Protein AF-A0A978T4A7-F1 (afdb_monomer_lite)

Secondary structure (DSSP, 8-state):
-------B-TT--GGG-EEE--HHHHHHHHHHHTTSSSHHHHHHHHHHHHHHHHHHHHHHHH--S-PPP--HHHHHHHHHHHTT---EEEEETTEEEEEEEE--SS-SEEEEETHHHH-TTT--SEEEEEEEETTTTEEEEEEEEEHHHHHHH-EEETTTTEEEEEGGGSB--HHHHHHHHHTT-S----PPPS----HHHHHHHHHHHHT-SSHHHHS-HHHHHHHHHSHHHHHHHHHHHSPEEHHHHHTT--HHHHHTT-EEHHHHHHHHS---S------TT--HHHHHHHHHHS-GGG--HHHHHHHHHHHHHS---TTSTTHHHHHHHHHHHHHHHHHH---HHHHHHHHHHHHHH-TTSTTSPEEEEEEEEEGGGTEEEEEEEEEEEEETTEEEEEEEEEESSSSSPPTT-EEEEEETTS-EEEEEE--TT-S-EEEEEEE-TT-EEEEEEEETTEEEEEEEE-

Radius of gyration: 28.44 Å; chains: 1; bounding box: 73×45×76 Å

Foldseek 3Di:
DPDDDWDADPPDDLFQQKTFADPVNLVVLLVLLVLQQDPQLSVLSSQQVSQVQNVLVSLVVLDPFDFDHCDPVVSLLVSLCSSAAHWDWGDDPQWIEIEGEDQDPPLFKGKAACLCLAQLVRDGQKYWYWHQHPPRRIIGTQAMAGSVLQVVAWDADPQRRITIHGSVRGDRRVSVVSVCVVVCVTHRDDHDQPDQDDPVLLVVLLVQLLPDPRSCNRDDNSSVSNQSSDSLSSLLSRLSSGAAEVVCVLVVNCPSVVSVQKDFVVVVCVPQVPDDVLPCPDDPDDDQVVLLVVLLVDDLVPDDLVSLVVNLSCLVNDPQDVVDPPSVVSLVSLLVSLVCSLQPDPDPSSNVSSLSSNCSSCVPDLQRWGKIKHWDDPPVVRWIKIWMWTWHDPDPWKIKIKIKIATRPDQFDDFQKKKFKAWPVRDTPDIDGGDPRHRMDMDIDMDGAQTKIKIWIDDDHDIDIHIHGD

pLDDT: mean 83.13, std 12.95, range [29.34, 97.75]

Structure (mmCIF, N/CA/C/O backbone):
data_AF-A0A978T4A7-F1
#
_entry.id   AF-A0A978T4A7-F1
#
loop_
_atom_site.group_PDB
_atom_site.id
_atom_site.type_symbol
_atom_site.label_atom_id
_atom_site.label_alt_id
_atom_site.label_comp_id
_atom_site.label_asym_id
_atom_site.label_entity_id
_atom_site.label_seq_id
_atom_site.pdbx_PDB_ins_code
_atom_site.Cartn_x
_atom_site.Cartn_y
_atom_site.Cartn_z
_atom_site.occupancy
_atom_site.B_iso_or_equiv
_atom_site.auth_seq_id
_atom_site.auth_comp_id
_atom_site.auth_asym_id
_atom_site.auth_atom_id
_atom_site.pdbx_PDB_model_num
ATOM 1 N N . MET A 1 1 ? -2.858 17.942 8.422 1.00 51.28 1 MET A N 1
ATOM 2 C CA . MET A 1 1 ? -4.287 18.261 8.570 1.00 51.28 1 MET A CA 1
ATOM 3 C C . MET A 1 1 ? -4.419 19.694 9.029 1.00 51.28 1 MET A C 1
ATOM 5 O O . MET A 1 1 ? -3.693 20.089 9.942 1.00 51.28 1 MET A O 1
ATOM 9 N N . ASN A 1 2 ? -5.297 20.468 8.390 1.00 40.25 2 ASN A N 1
ATOM 10 C CA . ASN A 1 2 ? -5.762 21.724 8.982 1.00 40.25 2 ASN A CA 1
ATOM 11 C C . ASN A 1 2 ? -6.458 21.428 10.324 1.00 40.25 2 ASN A C 1
ATOM 13 O O . ASN A 1 2 ? -6.899 20.304 10.557 1.00 40.25 2 ASN A O 1
ATOM 17 N N . ALA A 1 3 ? -6.515 22.404 11.231 1.00 52.69 3 ALA A N 1
ATOM 18 C CA . ALA A 1 3 ? -7.158 22.212 12.529 1.00 52.69 3 ALA A CA 1
ATOM 19 C C . ALA A 1 3 ? -8.656 21.905 12.334 1.00 52.69 3 ALA A C 1
ATOM 21 O O . ALA A 1 3 ? -9.393 22.751 11.832 1.00 52.69 3 ALA A O 1
ATOM 22 N N . PHE A 1 4 ? -9.087 20.693 12.694 1.00 55.72 4 PHE A N 1
ATOM 23 C CA . PHE A 1 4 ? -10.505 20.375 12.840 1.00 55.72 4 PHE A CA 1
ATOM 24 C C . PHE A 1 4 ? -11.012 21.034 14.125 1.00 55.72 4 PHE A C 1
ATOM 26 O O . PHE A 1 4 ? -10.360 20.941 15.163 1.00 55.72 4 PHE A O 1
ATOM 33 N N . GLU A 1 5 ? -12.148 21.718 14.049 1.00 67.31 5 GLU A N 1
ATOM 34 C CA . GLU A 1 5 ? -12.766 22.394 15.189 1.00 67.31 5 GLU A CA 1
ATOM 35 C C . GLU A 1 5 ? -14.077 21.679 15.526 1.00 67.31 5 GLU A C 1
ATOM 37 O O . GLU A 1 5 ? -14.933 21.505 14.653 1.00 67.31 5 GLU A O 1
ATOM 42 N N . LEU A 1 6 ? -14.214 21.231 16.777 1.00 70.56 6 LEU A N 1
ATOM 43 C CA . LEU A 1 6 ? -15.387 20.493 17.241 1.00 70.56 6 LEU A CA 1
ATOM 44 C C . LEU A 1 6 ? -16.646 21.358 17.137 1.00 70.56 6 LEU A C 1
ATOM 46 O O . LEU A 1 6 ? -16.692 22.483 17.636 1.00 70.56 6 LEU A O 1
ATOM 50 N N . LYS A 1 7 ? -17.691 20.801 16.524 1.00 68.25 7 LYS A N 1
ATOM 51 C CA . LYS A 1 7 ? -19.032 21.386 16.499 1.00 68.25 7 LYS A CA 1
ATOM 52 C C . LYS A 1 7 ? -20.030 20.346 16.978 1.00 68.25 7 LYS A C 1
ATOM 54 O O . LYS A 1 7 ? -20.206 19.316 16.334 1.00 68.25 7 LYS A O 1
ATOM 59 N N . PHE A 1 8 ? -20.662 20.625 18.107 1.00 62.75 8 PHE A N 1
ATOM 60 C CA . PHE A 1 8 ? -21.730 19.799 18.662 1.00 62.75 8 PHE A CA 1
ATOM 61 C C . PHE A 1 8 ? -23.050 20.084 17.932 1.00 62.75 8 PHE A C 1
ATOM 63 O O . PHE A 1 8 ? -23.234 21.177 17.384 1.00 62.75 8 PHE A O 1
ATOM 70 N N . ALA A 1 9 ? -23.950 19.100 17.887 1.00 58.53 9 ALA A N 1
ATOM 71 C CA . ALA A 1 9 ? -25.287 19.305 17.343 1.00 58.53 9 ALA A CA 1
ATOM 72 C C . ALA A 1 9 ? -26.070 20.332 18.196 1.00 58.53 9 ALA A C 1
ATOM 74 O O . ALA A 1 9 ? -25.814 20.442 19.396 1.00 58.53 9 ALA A O 1
ATOM 75 N N . PRO A 1 10 ? -27.021 21.094 17.615 1.00 42.91 10 PRO A N 1
ATOM 76 C CA . PRO A 1 10 ? -27.728 22.175 18.318 1.00 42.91 10 PRO A CA 1
ATOM 77 C C . PRO A 1 10 ? -28.452 21.736 19.599 1.00 42.91 10 PRO A C 1
ATOM 79 O O . PRO A 1 10 ? -28.641 22.559 20.492 1.00 42.91 10 PRO A O 1
ATOM 82 N N . ASP A 1 11 ? -28.805 20.451 19.678 1.00 51.41 11 ASP A N 1
ATOM 83 C CA . ASP A 1 11 ? -29.551 19.846 20.782 1.00 51.41 11 ASP A CA 1
ATOM 84 C C . ASP A 1 11 ? -28.704 18.890 21.644 1.00 51.41 11 ASP A C 1
ATOM 86 O O . ASP A 1 11 ? -29.233 18.319 22.590 1.00 51.41 11 ASP A O 1
ATOM 90 N N . SER A 1 12 ? -27.404 18.726 21.358 1.00 45.91 12 SER A N 1
ATOM 91 C CA . SER A 1 12 ? -26.520 17.829 22.119 1.00 45.91 12 SER A CA 1
ATOM 92 C C . SER A 1 12 ? -25.716 18.587 23.173 1.00 45.91 12 SER A C 1
ATOM 94 O O . SER A 1 12 ? -25.046 19.576 22.855 1.00 45.91 12 SER A O 1
ATOM 96 N N . THR A 1 13 ? -25.709 18.103 24.414 1.00 49.03 13 THR A N 1
ATOM 97 C CA . THR A 1 13 ? -24.703 18.511 25.405 1.00 49.03 13 THR A CA 1
ATOM 98 C C . THR A 1 13 ? -23.344 17.887 25.056 1.00 49.03 13 THR A C 1
ATOM 100 O O . THR A 1 13 ? -23.268 16.930 24.286 1.00 49.03 13 THR A O 1
ATOM 103 N N . ILE A 1 14 ? -22.250 18.399 25.638 1.00 49.88 14 ILE A N 1
ATOM 104 C CA . ILE A 1 14 ? -20.917 17.755 25.570 1.00 49.88 14 ILE A CA 1
ATOM 105 C C . ILE A 1 14 ? -20.987 16.267 25.984 1.00 49.88 14 ILE A C 1
ATOM 107 O O . ILE A 1 14 ? -20.170 15.466 25.530 1.00 49.88 14 ILE A O 1
ATOM 111 N N . ASP A 1 15 ? -21.999 15.901 26.776 1.00 47.88 15 ASP A N 1
ATOM 112 C CA . ASP A 1 15 ? -22.226 14.558 27.307 1.00 47.88 15 ASP A CA 1
ATOM 113 C C . ASP A 1 15 ? -22.883 13.583 26.311 1.00 47.88 15 ASP A C 1
ATOM 115 O O . ASP A 1 15 ? -22.784 12.377 26.505 1.00 47.88 15 ASP A O 1
ATOM 119 N N . GLU A 1 16 ? -23.521 14.059 25.233 1.00 54.81 16 GLU A N 1
ATOM 120 C CA . GLU A 1 16 ? -24.245 13.193 24.279 1.00 54.81 16 GLU A CA 1
ATOM 121 C C . GLU A 1 16 ? -23.391 12.712 23.092 1.00 54.81 16 GLU A C 1
ATOM 123 O O . GLU A 1 16 ? -23.881 11.980 22.238 1.00 54.81 16 GLU A O 1
ATOM 128 N N . ALA A 1 17 ? -22.112 13.104 23.027 1.00 66.69 17 ALA A N 1
ATOM 129 C CA . ALA A 1 17 ? -21.105 12.599 22.080 1.00 66.69 17 ALA A CA 1
ATOM 130 C C . ALA A 1 17 ? -21.522 12.570 20.585 1.00 66.69 17 ALA A C 1
ATOM 132 O O . ALA A 1 17 ? -20.901 11.869 19.781 1.00 66.69 17 ALA A O 1
ATOM 133 N N . LYS A 1 18 ? -22.539 13.359 20.201 1.00 81.62 18 LYS A N 1
ATOM 134 C CA . LYS A 1 18 ? -22.993 13.572 18.820 1.00 81.62 18 LYS A CA 1
ATOM 135 C C . LYS A 1 18 ? -22.319 14.817 18.241 1.00 81.62 18 LYS A C 1
ATOM 137 O O . LYS A 1 18 ? -22.572 15.944 18.669 1.00 81.62 18 LYS A O 1
ATOM 142 N N . ILE A 1 19 ? -21.438 14.623 17.265 1.00 85.56 19 ILE A N 1
ATOM 143 C CA . ILE A 1 19 ? -20.553 15.667 16.727 1.00 85.56 19 ILE A CA 1
ATOM 144 C C . ILE A 1 19 ? -20.784 15.813 15.223 1.00 85.56 19 ILE A C 1
ATOM 146 O O . ILE A 1 19 ? -20.810 14.827 14.492 1.00 85.56 19 ILE A O 1
ATOM 150 N N . ILE A 1 20 ? -20.924 17.052 14.749 1.00 87.31 20 ILE A N 1
ATOM 151 C CA . ILE A 1 20 ? -21.149 17.365 13.335 1.00 87.31 20 ILE A CA 1
ATOM 152 C C . ILE A 1 20 ? -19.855 17.176 12.534 1.00 87.31 20 ILE A C 1
ATOM 154 O O . ILE A 1 20 ? -18.786 17.676 12.893 1.00 87.31 20 ILE A O 1
ATOM 158 N N . ILE A 1 21 ? -19.973 16.530 11.378 1.00 87.50 21 ILE A N 1
ATOM 159 C CA . ILE A 1 21 ? -18.899 16.319 10.416 1.00 87.50 21 ILE A CA 1
ATOM 160 C C . ILE A 1 21 ? -18.916 17.455 9.384 1.00 87.50 21 ILE A C 1
ATOM 162 O O . ILE A 1 21 ? -19.756 17.523 8.488 1.00 87.50 21 ILE A O 1
ATOM 166 N N . GLY A 1 22 ? -17.940 18.360 9.464 1.00 85.06 22 GLY A N 1
ATOM 167 C CA . GLY A 1 22 ? -17.825 19.474 8.519 1.00 85.06 22 GLY A CA 1
ATOM 168 C C . GLY A 1 22 ? -17.603 19.029 7.063 1.00 85.06 22 GLY A C 1
ATOM 169 O O . GLY A 1 22 ? -16.769 18.169 6.774 1.00 85.06 22 GLY A O 1
ATOM 170 N N . GLY A 1 23 ? -18.286 19.676 6.110 1.00 83.56 23 GLY A N 1
ATOM 171 C CA . GLY A 1 23 ? -18.182 19.349 4.680 1.00 83.56 23 GLY A CA 1
ATOM 172 C C . GLY A 1 23 ? -16.765 19.458 4.096 1.00 83.56 23 GLY A C 1
ATOM 173 O O . GLY A 1 23 ? -16.362 18.612 3.295 1.00 83.56 23 GLY A O 1
ATOM 174 N N . ASP A 1 24 ? -15.982 20.454 4.516 1.00 86.31 24 ASP A N 1
ATOM 175 C CA . ASP A 1 24 ? -14.585 20.601 4.080 1.00 86.31 24 ASP A CA 1
ATOM 176 C C . ASP A 1 24 ? -13.679 19.523 4.682 1.00 86.31 24 ASP A C 1
ATOM 178 O O . ASP A 1 24 ? -12.821 18.982 3.982 1.00 86.31 24 ASP A O 1
ATOM 182 N N . PHE A 1 25 ? -13.941 19.128 5.932 1.00 87.06 25 PHE A N 1
ATOM 183 C CA . PHE A 1 25 ? -13.240 18.024 6.579 1.00 87.06 25 PHE A CA 1
ATOM 184 C C . PHE A 1 25 ? -13.489 16.699 5.847 1.00 87.06 25 PHE A C 1
ATOM 186 O O . PHE A 1 25 ? -12.532 15.987 5.548 1.00 87.06 25 PHE A O 1
ATOM 193 N N . LYS A 1 26 ? -14.732 16.410 5.427 1.00 89.75 26 LYS A N 1
ATOM 194 C CA . LYS A 1 26 ? -15.030 15.234 4.583 1.00 89.75 26 LYS A CA 1
ATOM 195 C C . LYS A 1 26 ? -14.221 15.236 3.284 1.00 89.75 26 LYS A C 1
ATOM 197 O O . LYS A 1 26 ? -13.694 14.200 2.879 1.00 89.75 26 LYS A O 1
ATOM 202 N N . LYS A 1 27 ? -14.108 16.389 2.614 1.00 87.38 27 LYS A N 1
ATOM 203 C CA . LYS A 1 27 ? -13.333 16.512 1.366 1.00 87.38 27 LYS A CA 1
ATOM 204 C C . LYS A 1 27 ? -11.840 16.273 1.596 1.00 87.38 27 LYS A C 1
ATOM 206 O O . LYS A 1 27 ? -11.215 15.599 0.780 1.00 87.38 27 LYS A O 1
ATOM 211 N N . GLU A 1 28 ? -11.269 16.812 2.673 1.00 89.44 28 GLU A N 1
ATOM 212 C CA . GLU A 1 28 ? -9.866 16.579 3.042 1.00 89.44 28 GLU A CA 1
ATOM 213 C C . GLU A 1 28 ? -9.628 15.105 3.394 1.00 89.44 28 GLU A C 1
ATOM 215 O O . GLU A 1 28 ? -8.742 14.476 2.817 1.00 89.44 28 GLU A O 1
ATOM 220 N N . ALA A 1 29 ? -10.476 14.520 4.244 1.00 90.81 29 ALA A N 1
ATOM 221 C CA . ALA A 1 29 ? -10.393 13.115 4.631 1.00 90.81 29 ALA A CA 1
ATOM 222 C C . ALA A 1 29 ? -10.456 12.177 3.413 1.00 90.81 29 ALA A C 1
ATOM 224 O O . ALA A 1 29 ? -9.622 11.282 3.287 1.00 90.81 29 ALA A O 1
ATOM 225 N N . ARG A 1 30 ? -11.363 12.429 2.454 1.00 91.94 30 ARG A N 1
ATOM 226 C CA . ARG A 1 30 ? -11.435 11.654 1.201 1.00 91.94 30 ARG A CA 1
ATOM 227 C C . ARG A 1 30 ? -10.157 11.731 0.370 1.00 91.94 30 ARG A C 1
ATOM 229 O O . ARG A 1 30 ? -9.757 10.724 -0.203 1.00 91.94 30 ARG A O 1
ATOM 236 N N . LYS A 1 31 ? -9.503 12.895 0.305 1.00 87.56 31 LYS A N 1
ATOM 237 C CA . LYS A 1 31 ? -8.219 13.037 -0.403 1.00 87.56 31 LYS A CA 1
ATOM 238 C C . LYS A 1 31 ? -7.116 12.217 0.261 1.00 87.56 31 LYS A C 1
ATOM 240 O O . LYS A 1 31 ? -6.341 11.577 -0.439 1.00 87.56 31 LYS A O 1
ATOM 245 N N . LEU A 1 32 ? -7.064 12.209 1.591 1.00 88.62 32 LEU A N 1
ATOM 246 C CA . LEU A 1 32 ? -6.034 11.492 2.348 1.00 88.62 32 LEU A CA 1
ATOM 247 C C . LEU A 1 32 ? -6.130 9.970 2.174 1.00 88.62 32 LEU A C 1
ATOM 249 O O . LEU A 1 32 ? -5.116 9.293 2.018 1.00 88.62 32 LEU A O 1
ATOM 253 N N . VAL A 1 33 ? -7.349 9.431 2.127 1.00 92.12 33 VAL A N 1
ATOM 254 C CA . VAL A 1 33 ? -7.574 7.986 1.942 1.00 92.12 33 VAL A CA 1
ATOM 255 C C . VAL A 1 33 ? -7.654 7.567 0.475 1.00 92.12 33 VAL A C 1
ATOM 257 O O . VAL A 1 33 ? -7.724 6.374 0.192 1.00 92.12 33 VAL A O 1
ATOM 260 N N . ALA A 1 34 ? -7.600 8.511 -0.474 1.00 85.31 34 ALA A N 1
ATOM 261 C CA . ALA A 1 34 ? -7.671 8.226 -1.911 1.00 85.31 34 ALA A CA 1
ATOM 262 C C . ALA A 1 34 ? -6.570 7.266 -2.382 1.00 85.31 34 ALA A C 1
ATOM 264 O O . ALA A 1 34 ? -6.730 6.584 -3.390 1.00 85.31 34 ALA A O 1
ATOM 265 N N . SER A 1 35 ? -5.471 7.185 -1.627 1.00 80.62 35 SER A N 1
ATOM 266 C CA . SER A 1 35 ? -4.372 6.273 -1.909 1.00 80.62 35 SER A CA 1
ATOM 267 C C . SER A 1 35 ? -4.696 4.797 -1.617 1.00 80.62 35 SER A C 1
ATOM 269 O O . SER A 1 35 ? -3.887 3.948 -1.971 1.00 80.62 35 SER A O 1
ATOM 271 N N . LEU A 1 36 ? -5.814 4.457 -0.966 1.00 88.25 36 LEU A N 1
ATOM 272 C CA . LEU A 1 36 ? -6.221 3.066 -0.715 1.00 88.25 36 LEU A CA 1
ATOM 273 C C . LEU A 1 36 ? -6.733 2.386 -1.995 1.00 88.25 36 LEU A C 1
ATOM 275 O O . LEU A 1 36 ? -7.271 3.040 -2.894 1.00 88.25 36 LEU A O 1
ATOM 279 N N . SER A 1 37 ? -6.556 1.065 -2.088 1.00 84.50 37 SER A N 1
ATOM 280 C CA . SER A 1 37 ? -6.534 0.371 -3.388 1.00 84.50 37 SER A CA 1
ATOM 281 C C . SER A 1 37 ? -7.884 0.315 -4.115 1.00 84.50 37 SER A C 1
ATOM 283 O O . SER A 1 37 ? -7.934 0.357 -5.342 1.00 84.50 37 SER A O 1
ATOM 285 N N . ASN A 1 38 ? -8.991 0.241 -3.378 1.00 83.25 38 ASN A N 1
ATOM 286 C CA . ASN A 1 38 ? -10.340 0.053 -3.918 1.00 83.25 38 ASN A CA 1
ATOM 287 C C . ASN A 1 38 ? -11.379 0.844 -3.110 1.00 83.25 38 ASN A C 1
ATOM 289 O O . ASN A 1 38 ? -11.070 1.350 -2.032 1.00 83.25 38 ASN A O 1
ATOM 293 N N . ASP A 1 39 ? -12.609 0.939 -3.618 1.00 86.06 39 ASP A N 1
ATOM 294 C CA . ASP A 1 39 ? -13.673 1.735 -2.992 1.00 86.06 39 ASP A CA 1
ATOM 295 C C . ASP A 1 39 ? -14.034 1.260 -1.585 1.00 86.06 39 ASP A C 1
ATOM 297 O O . ASP A 1 39 ? -14.212 2.087 -0.694 1.00 86.06 39 ASP A O 1
ATOM 301 N N . THR A 1 40 ? -14.061 -0.052 -1.342 1.00 89.69 40 THR A N 1
ATOM 302 C CA . THR A 1 40 ? -14.323 -0.601 -0.005 1.00 89.69 40 THR A CA 1
ATOM 303 C C . THR A 1 40 ? -13.227 -0.202 0.981 1.00 89.69 40 THR A C 1
ATOM 305 O O . THR A 1 40 ? -13.528 0.215 2.098 1.00 89.69 40 THR A O 1
ATOM 308 N N . SER A 1 41 ? -11.955 -0.295 0.583 1.00 92.25 41 SER A N 1
ATOM 309 C CA . SER A 1 41 ? -10.827 0.156 1.406 1.00 92.25 41 SER A CA 1
ATOM 310 C C . SER A 1 41 ? -10.870 1.672 1.621 1.00 92.25 41 SER A C 1
ATOM 312 O O . SER A 1 41 ? -10.666 2.125 2.742 1.00 92.25 41 SER A O 1
ATOM 314 N N . ARG A 1 42 ? -11.202 2.462 0.590 1.00 93.75 42 ARG A N 1
ATOM 315 C CA . ARG A 1 42 ? -11.347 3.926 0.687 1.00 93.75 42 ARG A CA 1
ATOM 316 C C . ARG A 1 42 ? -12.464 4.338 1.642 1.00 93.75 42 ARG A C 1
ATOM 318 O O . ARG A 1 42 ? -12.225 5.198 2.482 1.00 93.75 42 ARG A O 1
ATOM 325 N N . GLN A 1 43 ? -13.641 3.717 1.553 1.00 94.12 43 GLN A N 1
ATOM 326 C CA . GLN A 1 43 ? -14.761 3.985 2.460 1.00 94.12 43 GLN A CA 1
ATOM 327 C C . GLN A 1 43 ? -14.404 3.596 3.896 1.00 94.12 43 GLN A C 1
ATOM 329 O O . GLN A 1 43 ? -14.556 4.398 4.811 1.00 94.12 43 GLN A O 1
ATOM 334 N N . ARG A 1 44 ? -13.824 2.410 4.100 1.00 95.75 44 ARG A N 1
ATOM 335 C CA . ARG A 1 44 ? -13.357 1.976 5.422 1.00 95.75 44 ARG A CA 1
ATOM 336 C C . ARG A 1 44 ? -12.326 2.937 6.007 1.00 95.75 44 ARG A C 1
ATOM 338 O O . ARG A 1 44 ? -12.458 3.355 7.152 1.00 95.75 44 ARG A O 1
ATOM 345 N N . GLY A 1 45 ? -11.312 3.308 5.229 1.00 96.38 45 GLY A N 1
ATOM 346 C CA . GLY A 1 45 ? -10.311 4.284 5.648 1.00 96.38 45 GLY A CA 1
ATOM 347 C C . GLY A 1 45 ? -10.928 5.639 5.967 1.00 96.38 45 GLY A C 1
ATOM 348 O O . GLY A 1 45 ? -10.542 6.261 6.947 1.00 96.38 45 GLY A O 1
ATOM 349 N N . PHE A 1 46 ? -11.913 6.081 5.184 1.00 96.50 46 PHE A N 1
ATOM 350 C CA . PHE A 1 46 ? -12.629 7.331 5.417 1.00 96.50 46 PHE A CA 1
ATOM 351 C C . PHE A 1 46 ? -13.369 7.335 6.760 1.00 96.50 46 PHE A C 1
ATOM 353 O O . PHE A 1 46 ? -13.175 8.266 7.542 1.00 96.50 46 PHE A O 1
ATOM 360 N N . LEU A 1 47 ? -14.148 6.288 7.050 1.00 96.50 47 LEU A N 1
ATOM 361 C CA . LEU A 1 47 ? -14.857 6.148 8.325 1.00 96.50 47 LEU A CA 1
ATOM 362 C C . LEU A 1 47 ? -13.876 6.153 9.499 1.00 96.50 47 LEU A C 1
ATOM 364 O O . LEU A 1 47 ? -14.006 6.964 10.411 1.00 96.50 47 LEU A O 1
ATOM 368 N N . ASN A 1 48 ? -12.830 5.327 9.432 1.00 97.69 48 ASN A N 1
ATOM 369 C CA . ASN A 1 48 ? -11.824 5.264 10.491 1.00 97.69 48 ASN A CA 1
ATOM 370 C C . ASN A 1 48 ? -11.081 6.585 10.695 1.00 97.69 48 ASN A C 1
ATOM 372 O O . ASN A 1 48 ? -10.836 6.980 11.834 1.00 97.69 48 ASN A O 1
ATOM 376 N N . LEU A 1 49 ? -10.754 7.293 9.613 1.00 96.25 49 LEU A N 1
ATOM 377 C CA . LEU A 1 49 ? -10.080 8.584 9.680 1.00 96.25 49 LEU A CA 1
ATOM 378 C C . LEU A 1 49 ? -10.941 9.634 10.380 1.00 96.25 49 LEU A C 1
ATOM 380 O O . LEU A 1 49 ? -10.446 10.347 11.255 1.00 96.25 49 LEU A O 1
ATOM 384 N N . ILE A 1 50 ? -12.219 9.725 10.007 1.00 94.62 50 ILE A N 1
ATOM 385 C CA . ILE A 1 50 ? -13.167 10.656 10.625 1.00 94.62 50 ILE A CA 1
ATOM 386 C C . ILE A 1 50 ? -13.324 10.324 12.103 1.00 94.62 50 ILE A C 1
ATOM 388 O O . ILE A 1 50 ? -13.099 11.191 12.945 1.00 94.62 50 ILE A O 1
ATOM 392 N N . THR A 1 51 ? -13.634 9.067 12.416 1.00 95.62 51 THR A N 1
ATOM 393 C CA . THR A 1 51 ? -13.843 8.606 13.787 1.00 95.62 51 THR A CA 1
ATOM 394 C C . THR A 1 51 ? -12.621 8.853 14.655 1.00 95.62 51 THR A C 1
ATOM 396 O O . THR A 1 51 ? -12.749 9.459 15.714 1.00 95.62 51 THR A O 1
ATOM 399 N N . LYS A 1 52 ? -11.422 8.468 14.200 1.00 95.31 52 LYS A N 1
ATOM 400 C CA . LYS A 1 52 ? -10.183 8.671 14.959 1.00 95.31 52 LYS A CA 1
ATOM 401 C C . LYS A 1 52 ? -9.871 10.147 15.172 1.00 95.31 52 LYS A C 1
ATOM 403 O O . LYS A 1 52 ? -9.520 10.534 16.282 1.00 95.31 52 LYS A O 1
ATOM 408 N N . THR A 1 53 ? -10.016 10.976 14.139 1.00 93.00 53 THR A N 1
ATOM 409 C CA . THR A 1 53 ? -9.724 12.414 14.241 1.00 93.00 53 THR A CA 1
ATOM 410 C C . THR A 1 53 ? -10.689 13.104 15.200 1.00 93.00 53 THR A C 1
ATOM 412 O O . THR A 1 53 ? -10.250 13.825 16.092 1.00 93.00 53 THR A O 1
ATOM 415 N N . ILE A 1 54 ? -11.994 12.855 15.052 1.00 92.31 54 ILE A N 1
ATOM 416 C CA . ILE A 1 54 ? -13.014 13.459 15.914 1.00 92.31 54 ILE A CA 1
ATOM 417 C C . ILE A 1 54 ? -12.868 12.961 17.351 1.00 92.31 54 ILE A C 1
ATOM 419 O O . ILE A 1 54 ? -12.904 13.771 18.271 1.00 92.31 54 ILE A O 1
ATOM 423 N N . PHE A 1 55 ? -12.639 11.661 17.550 1.00 92.69 55 PHE A N 1
ATOM 424 C CA . PHE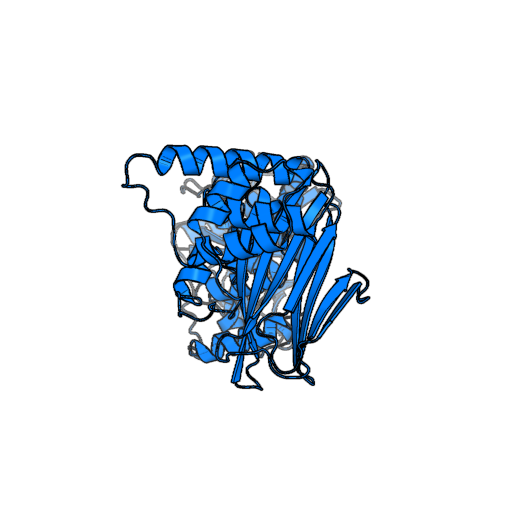 A 1 55 ? -12.433 11.093 18.879 1.00 92.69 55 PHE A CA 1
ATOM 425 C C . PHE A 1 55 ? -11.212 11.695 19.577 1.00 92.69 55 PHE A C 1
ATOM 427 O O . PHE A 1 55 ? -11.292 12.033 20.749 1.00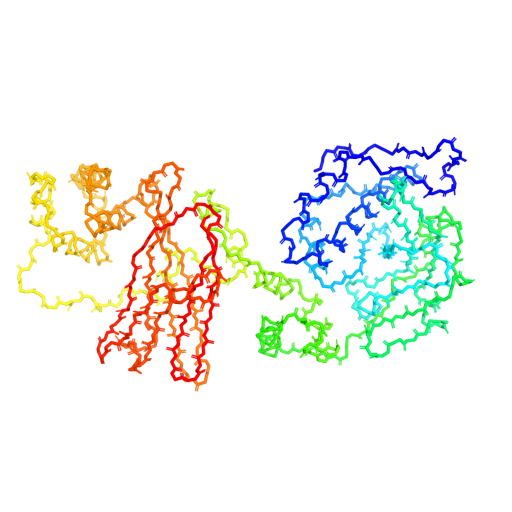 92.69 55 PHE A O 1
ATOM 434 N N . LEU A 1 56 ? -10.091 11.874 18.869 1.00 91.25 56 LEU A N 1
ATOM 435 C CA . LEU A 1 56 ? -8.890 12.493 19.438 1.00 91.25 56 LEU A CA 1
ATOM 436 C C . LEU A 1 56 ? -9.126 13.948 19.852 1.00 91.25 56 LEU A C 1
ATOM 438 O O . LEU A 1 56 ? -8.644 14.361 20.905 1.00 91.25 56 LEU A O 1
ATOM 442 N N . GLU A 1 57 ? -9.855 14.728 19.051 1.00 88.62 57 GLU A N 1
ATOM 443 C CA . GLU A 1 57 ? -10.203 16.102 19.428 1.00 88.62 57 GLU A CA 1
ATOM 444 C C . GLU A 1 57 ? -11.221 16.138 20.576 1.00 88.62 57 GLU A C 1
ATOM 446 O O . GLU A 1 57 ? -11.069 16.951 21.485 1.00 88.62 57 GLU A O 1
ATOM 451 N N . TRP A 1 58 ? -12.204 15.232 20.600 1.00 89.56 58 TRP A N 1
ATOM 452 C CA . TRP A 1 58 ? -13.125 15.084 21.732 1.00 89.56 58 TRP A CA 1
ATOM 453 C C . TRP A 1 58 ? -12.373 14.725 23.020 1.00 89.56 58 TRP A C 1
ATOM 455 O O . TRP A 1 58 ? -12.525 15.413 24.025 1.00 89.56 58 TRP A O 1
ATOM 465 N N . LEU A 1 59 ? -11.480 13.732 22.968 1.00 88.06 59 LEU A N 1
ATOM 466 C CA . LEU A 1 59 ? -10.688 13.265 24.107 1.00 88.06 59 LEU A CA 1
ATOM 467 C C . LEU A 1 59 ? -9.841 14.389 24.720 1.00 88.06 59 LEU A C 1
ATOM 469 O O . LEU A 1 59 ? -9.688 14.467 25.932 1.00 88.06 59 LEU A O 1
ATOM 473 N N . ARG A 1 60 ? -9.338 15.307 23.889 1.00 85.75 60 ARG A N 1
ATOM 474 C CA . ARG A 1 60 ? -8.612 16.511 24.328 1.00 85.75 60 ARG A CA 1
ATOM 475 C C . ARG A 1 60 ? -9.471 17.567 24.985 1.00 85.75 60 ARG A C 1
ATOM 477 O O . ARG A 1 60 ? -8.955 18.359 25.763 1.00 85.75 60 ARG A O 1
ATOM 484 N N . ALA A 1 61 ? -10.734 17.653 24.588 1.00 84.88 61 ALA A N 1
ATOM 485 C CA . ALA A 1 61 ? -11.664 18.599 25.177 1.00 84.88 61 ALA A CA 1
ATOM 486 C C . ALA A 1 61 ? -12.104 18.144 26.576 1.00 84.88 61 ALA A C 1
ATOM 488 O O . ALA A 1 61 ? -12.417 18.994 27.406 1.00 84.88 61 ALA A O 1
ATOM 489 N N . VAL A 1 62 ? -12.120 16.829 26.827 1.00 84.62 62 VAL A N 1
ATOM 490 C CA . VAL A 1 62 ? -12.611 16.237 28.084 1.00 84.62 62 VAL A CA 1
ATOM 491 C C . VAL A 1 62 ? -11.511 15.766 29.043 1.00 84.62 62 VAL A C 1
ATOM 493 O O . VAL A 1 62 ? -11.804 15.568 30.217 1.00 84.62 62 VAL A O 1
ATOM 496 N N . SER A 1 63 ? -10.265 15.598 28.585 1.00 79.06 63 SER A N 1
ATOM 497 C CA . SER A 1 63 ? -9.132 15.171 29.421 1.00 79.06 63 SER A CA 1
ATOM 498 C C . SER A 1 63 ? -8.018 16.216 29.463 1.00 79.06 63 SER A C 1
ATOM 500 O O . SER A 1 63 ? -7.624 16.778 28.440 1.00 79.06 63 SER A O 1
ATOM 502 N N . ASP A 1 64 ? -7.444 16.403 30.653 1.00 68.62 64 ASP A N 1
ATOM 503 C CA . ASP A 1 64 ? -6.246 17.221 30.879 1.00 68.62 64 ASP A CA 1
ATOM 504 C C . ASP A 1 64 ? -4.948 16.507 30.444 1.00 68.62 64 ASP A C 1
ATOM 506 O O . ASP A 1 64 ? -3.865 17.108 30.422 1.00 68.62 64 ASP A O 1
ATOM 510 N N . LEU A 1 65 ? -5.017 15.211 30.104 1.00 67.38 65 LEU A N 1
ATOM 511 C CA . LEU A 1 65 ? -3.863 14.464 29.621 1.00 67.38 65 LEU A CA 1
ATOM 512 C C . LEU A 1 65 ? -3.463 14.935 28.222 1.00 67.38 65 LEU A C 1
ATOM 514 O O . LEU A 1 65 ? -4.281 15.108 27.320 1.00 67.38 65 LEU A O 1
ATOM 518 N N . ASN A 1 66 ? -2.152 15.100 28.030 1.00 61.25 66 ASN A N 1
ATOM 519 C CA . ASN A 1 66 ? -1.559 15.602 26.795 1.00 61.25 66 ASN A CA 1
ATOM 520 C C . ASN A 1 66 ? -1.734 14.595 25.641 1.00 61.25 66 ASN A C 1
ATOM 522 O O . ASN A 1 66 ? -0.832 13.821 25.318 1.00 61.25 66 ASN A O 1
ATOM 526 N N . CYS A 1 67 ? -2.914 14.592 25.024 1.00 66.12 67 CYS A N 1
ATOM 527 C CA . CYS A 1 67 ? -3.224 13.767 23.868 1.00 66.12 67 CYS A CA 1
ATOM 528 C C . CYS A 1 67 ? -2.501 14.334 22.643 1.00 66.12 67 CYS A C 1
ATOM 530 O O . CYS A 1 67 ? -2.696 15.498 22.273 1.00 66.12 67 CYS A O 1
ATOM 532 N N . GLN A 1 68 ? -1.656 13.528 21.998 1.00 69.00 68 GLN A N 1
ATOM 533 C CA . GLN A 1 68 ? -0.897 13.961 20.821 1.00 69.00 68 GLN A CA 1
ATOM 534 C C . GLN A 1 68 ? -1.815 14.315 19.645 1.00 69.00 68 GLN A C 1
ATOM 536 O O . GLN A 1 68 ? -2.926 13.805 19.517 1.00 69.00 68 GLN A O 1
ATOM 541 N N . LYS A 1 69 ? -1.366 15.261 18.803 1.00 76.81 69 LYS A N 1
ATOM 542 C CA . LYS A 1 69 ? -2.095 15.609 17.570 1.00 76.81 69 LYS A CA 1
ATOM 543 C C . LYS A 1 69 ? -1.964 14.435 16.630 1.00 76.81 69 LYS A C 1
ATOM 545 O O . LYS A 1 69 ? -0.858 13.922 16.493 1.00 76.81 69 LYS A O 1
ATOM 550 N N . TYR A 1 70 ? -3.050 14.106 15.943 1.00 84.06 70 TYR A N 1
ATOM 551 C CA . TYR A 1 70 ? -2.996 13.092 14.911 1.00 84.06 70 TYR A CA 1
ATOM 552 C C . TYR A 1 70 ? -2.010 13.516 13.820 1.00 84.06 70 TYR A C 1
ATOM 554 O O . TYR A 1 70 ? -2.195 14.525 13.129 1.00 84.06 70 TYR A O 1
ATOM 562 N N . SER A 1 71 ? -0.894 12.802 13.755 1.00 83.38 71 SER A N 1
ATOM 563 C CA . SER A 1 71 ? 0.251 13.179 12.941 1.00 83.38 71 SER A CA 1
ATOM 564 C C . SER A 1 71 ? 0.197 12.518 11.559 1.00 83.38 71 SER A C 1
ATOM 566 O O . SER A 1 71 ? -0.356 11.428 11.412 1.00 83.38 71 SER A O 1
ATOM 568 N N . PRO A 1 72 ? 0.828 13.115 10.529 1.00 81.25 72 PRO A N 1
ATOM 569 C CA . PRO A 1 72 ? 0.930 12.481 9.211 1.00 81.25 72 PRO A CA 1
ATOM 570 C C . PRO A 1 72 ? 1.566 11.083 9.255 1.00 81.25 72 PRO A C 1
ATOM 572 O O . PRO A 1 72 ? 1.144 10.185 8.538 1.00 81.25 72 PRO A O 1
ATOM 575 N N . LYS A 1 73 ? 2.540 10.871 10.149 1.00 83.12 73 LYS A N 1
ATOM 576 C CA . LYS A 1 73 ? 3.203 9.573 10.310 1.00 83.12 73 LYS A CA 1
ATOM 577 C C . LYS A 1 73 ? 2.248 8.496 10.835 1.00 83.12 73 LYS A C 1
ATOM 579 O O . LYS A 1 73 ? 2.317 7.355 10.386 1.00 83.12 73 LYS A O 1
ATOM 584 N N . GLU A 1 74 ? 1.381 8.842 11.786 1.00 88.00 74 GLU A N 1
ATOM 585 C CA . GLU A 1 74 ? 0.347 7.925 12.285 1.00 88.00 74 GLU A CA 1
ATOM 586 C C . GLU A 1 74 ? -0.691 7.617 11.210 1.00 88.00 74 GLU A C 1
ATOM 588 O O . GLU A 1 74 ? -1.104 6.469 11.090 1.00 88.00 74 GLU A O 1
ATOM 593 N N . LEU A 1 75 ? -1.046 8.603 10.383 1.00 91.12 75 LEU A N 1
ATOM 594 C CA . LEU A 1 75 ? -1.919 8.381 9.236 1.00 91.12 75 LEU A CA 1
ATOM 595 C C . LEU A 1 75 ? -1.327 7.363 8.252 1.00 91.12 75 LEU A C 1
ATOM 597 O O . LEU A 1 75 ? -2.027 6.438 7.853 1.00 91.12 75 LEU A O 1
ATOM 601 N N . ASP A 1 76 ? -0.042 7.464 7.904 1.00 87.44 76 ASP A N 1
ATOM 602 C CA . ASP A 1 76 ? 0.603 6.492 7.007 1.00 87.44 76 ASP A CA 1
ATOM 603 C C . ASP A 1 76 ? 0.573 5.062 7.569 1.00 87.44 76 ASP A C 1
ATOM 605 O O . ASP A 1 76 ? 0.393 4.090 6.830 1.00 87.44 76 ASP A O 1
ATOM 609 N N . LEU A 1 77 ? 0.750 4.928 8.886 1.00 89.94 77 LEU A N 1
ATOM 610 C CA . LEU A 1 77 ? 0.627 3.659 9.603 1.00 89.94 77 LEU A CA 1
ATOM 611 C C . LEU A 1 77 ? -0.813 3.139 9.562 1.00 89.94 77 LEU A C 1
ATOM 613 O O . LEU A 1 77 ? -1.034 1.978 9.217 1.00 89.94 77 LEU A O 1
ATOM 617 N N . ASP A 1 78 ? -1.785 3.989 9.868 1.00 95.12 78 ASP A N 1
ATOM 618 C CA . ASP A 1 78 ? -3.199 3.635 9.908 1.00 95.12 78 ASP A CA 1
ATOM 619 C C . ASP A 1 78 ? -3.737 3.238 8.528 1.00 95.12 78 ASP A C 1
ATOM 621 O O . ASP A 1 78 ? -4.433 2.233 8.419 1.00 95.12 78 ASP A O 1
ATOM 625 N N . LEU A 1 79 ? -3.340 3.928 7.451 1.00 94.44 79 LEU A N 1
ATOM 626 C CA . LEU A 1 79 ? -3.720 3.573 6.076 1.00 94.44 79 LEU A CA 1
ATOM 627 C C . LEU A 1 79 ? -3.348 2.122 5.734 1.00 94.44 79 LEU A C 1
ATOM 629 O O . LEU A 1 79 ? -4.088 1.437 5.030 1.00 94.44 79 LEU A O 1
ATOM 633 N N . THR A 1 80 ? -2.224 1.623 6.258 1.00 94.31 80 THR A N 1
ATOM 634 C CA . THR A 1 80 ? -1.805 0.229 6.037 1.00 94.31 80 THR A CA 1
ATOM 635 C C . THR A 1 80 ? -2.706 -0.777 6.755 1.00 94.31 80 THR A C 1
ATOM 637 O O . THR A 1 80 ? -2.848 -1.903 6.285 1.00 94.31 80 THR A O 1
ATOM 640 N N . ILE A 1 81 ? -3.332 -0.384 7.867 1.00 96.19 81 ILE A N 1
ATOM 641 C CA . ILE A 1 81 ? -4.316 -1.193 8.597 1.00 96.19 81 ILE A CA 1
ATOM 642 C C . ILE A 1 81 ? -5.672 -1.090 7.898 1.00 96.19 81 ILE A C 1
ATOM 644 O O . ILE A 1 81 ? -6.268 -2.112 7.561 1.00 96.19 81 ILE A O 1
ATOM 648 N N . TRP A 1 82 ? -6.122 0.131 7.606 1.00 96.75 82 TRP A N 1
ATOM 649 C CA . TRP A 1 82 ? -7.431 0.423 7.022 1.00 96.75 82 TRP A CA 1
ATOM 650 C C . TRP A 1 82 ? -7.615 -0.103 5.610 1.00 96.75 82 TRP A C 1
ATOM 652 O O . TRP A 1 82 ? -8.752 -0.299 5.189 1.00 96.75 82 TRP A O 1
ATOM 662 N N . GLU A 1 83 ? -6.531 -0.406 4.895 1.00 94.50 83 GLU A N 1
ATOM 663 C CA . GLU A 1 83 ? -6.590 -1.162 3.646 1.00 94.50 83 GLU A CA 1
ATOM 664 C C . GLU A 1 83 ? -7.225 -2.544 3.829 1.00 94.50 83 GLU A C 1
ATOM 666 O O . GLU A 1 83 ? -7.895 -3.030 2.915 1.00 94.50 83 GLU A O 1
ATOM 671 N N . PHE A 1 84 ? -7.126 -3.152 5.017 1.00 94.62 84 PHE A N 1
ATOM 672 C CA . PHE A 1 84 ? -7.591 -4.524 5.247 1.00 94.62 84 PHE A CA 1
ATOM 673 C C . PHE A 1 84 ? -8.553 -4.718 6.422 1.00 94.62 84 PHE A C 1
ATOM 675 O O . PHE A 1 84 ? -9.381 -5.624 6.370 1.00 94.62 84 PHE A O 1
ATOM 682 N N . VAL A 1 85 ? -8.462 -3.894 7.466 1.00 96.00 85 VAL A N 1
ATOM 683 C CA . VAL A 1 85 ? -9.166 -4.098 8.738 1.00 96.00 85 VAL A CA 1
ATOM 684 C C . VAL A 1 85 ? -9.900 -2.819 9.125 1.00 96.00 85 VAL A C 1
ATOM 686 O O . VAL A 1 85 ? -9.357 -1.723 9.004 1.00 96.00 85 VAL A O 1
ATOM 689 N N . ASN A 1 86 ? -11.155 -2.953 9.554 1.00 96.62 86 ASN A N 1
ATOM 690 C CA . ASN A 1 86 ? -11.925 -1.831 10.090 1.00 96.62 86 ASN A CA 1
ATOM 691 C C . ASN A 1 86 ? -11.509 -1.566 11.535 1.00 96.62 86 ASN A C 1
ATOM 693 O O . ASN A 1 86 ? -11.319 -2.516 12.277 1.00 96.62 86 ASN A O 1
ATOM 697 N N . GLY A 1 87 ? -11.403 -0.318 11.954 1.00 97.31 87 GLY A N 1
ATOM 698 C CA . GLY A 1 87 ? -11.049 0.068 13.314 1.00 97.31 87 GLY A CA 1
ATOM 699 C C . GLY A 1 87 ? -9.710 0.793 13.404 1.00 97.31 87 GLY A C 1
ATOM 700 O O . GLY A 1 87 ? -8.900 0.806 12.471 1.00 97.31 87 GLY A O 1
ATOM 701 N N . SER A 1 88 ? -9.477 1.397 14.563 1.00 96.44 88 SER A N 1
ATOM 702 C CA . SER A 1 88 ? -8.276 2.176 14.855 1.00 96.44 88 SER A CA 1
ATOM 703 C C . SER A 1 88 ? -7.908 2.105 16.320 1.00 96.44 88 SER A C 1
ATOM 705 O O . SER A 1 88 ? -8.777 2.227 17.169 1.00 96.44 88 SER A O 1
ATOM 707 N N . SER A 1 89 ? -6.618 2.043 16.637 1.00 93.94 89 SER A N 1
ATOM 708 C CA . SER A 1 89 ? -6.160 2.231 18.014 1.00 93.94 89 SER A CA 1
ATOM 709 C C . SER A 1 89 ? -5.721 3.666 18.292 1.00 93.94 89 SER A C 1
ATOM 711 O O . SER A 1 89 ? -5.087 4.312 17.448 1.00 93.94 89 SER A O 1
ATOM 713 N N . VAL A 1 90 ? -5.983 4.111 19.515 1.00 91.62 90 VAL A N 1
ATOM 714 C CA . VAL A 1 90 ? -5.490 5.343 20.127 1.00 91.62 90 VAL A CA 1
ATOM 715 C C . VAL A 1 90 ? -4.818 4.985 21.450 1.00 91.62 90 VAL A C 1
ATOM 717 O O . VAL A 1 90 ? -5.374 4.244 22.259 1.00 91.62 90 VAL A O 1
ATOM 720 N N . SER A 1 91 ? -3.616 5.508 21.675 1.00 89.12 91 SER A N 1
ATOM 721 C CA . SER A 1 91 ? -2.939 5.395 22.969 1.00 89.12 91 SER A CA 1
ATOM 722 C C . SER A 1 91 ? -3.383 6.534 23.882 1.00 89.12 91 SER A C 1
ATOM 724 O O . SER A 1 91 ? -3.356 7.694 23.469 1.00 89.12 91 SER A O 1
ATOM 726 N N . PHE A 1 92 ? -3.750 6.216 25.120 1.00 85.62 92 PHE A N 1
ATOM 727 C CA . PHE A 1 92 ? -4.179 7.191 26.120 1.00 85.62 92 PHE A CA 1
ATOM 728 C C . PHE A 1 92 ? -3.608 6.815 27.490 1.00 85.62 92 PHE A C 1
ATOM 730 O O . PHE A 1 92 ? -3.987 5.806 28.082 1.00 85.62 92 PHE A O 1
ATOM 737 N N . GLY A 1 93 ? -2.630 7.588 27.973 1.00 81.06 93 GLY A N 1
ATOM 738 C CA . GLY A 1 93 ? -1.846 7.214 29.152 1.00 81.06 93 GLY A CA 1
ATOM 739 C C . GLY A 1 93 ? -1.156 5.856 28.961 1.00 81.06 93 GLY A C 1
ATOM 740 O O . GLY A 1 93 ? -0.453 5.646 27.972 1.00 81.06 93 GLY A O 1
ATOM 741 N N . ASN A 1 94 ? -1.390 4.930 29.893 1.00 83.62 94 ASN A N 1
ATOM 742 C CA . ASN A 1 94 ? -0.916 3.540 29.811 1.00 83.62 94 ASN A CA 1
ATOM 743 C C . ASN A 1 94 ? -1.950 2.587 29.186 1.00 83.62 94 ASN A C 1
ATOM 745 O O . ASN A 1 94 ? -1.750 1.375 29.195 1.00 83.62 94 ASN A O 1
ATOM 749 N N . GLN A 1 95 ? -3.054 3.126 28.669 1.00 89.81 95 GLN A N 1
ATOM 750 C CA . GLN A 1 95 ? -4.144 2.368 28.074 1.00 89.81 95 GLN A CA 1
ATOM 751 C C . GLN A 1 95 ? -4.119 2.468 26.554 1.00 89.81 95 GLN A C 1
ATOM 753 O O . GLN A 1 95 ? -3.543 3.387 25.962 1.00 89.81 95 GLN A O 1
ATOM 758 N N . LYS A 1 96 ? -4.795 1.515 25.914 1.00 92.31 96 LYS A N 1
ATOM 759 C CA . LYS A 1 96 ? -5.071 1.562 24.482 1.00 92.31 96 LYS A CA 1
ATOM 760 C C . LYS A 1 96 ? -6.567 1.433 24.253 1.00 92.31 96 LYS A C 1
ATOM 762 O O . LYS A 1 96 ? -7.190 0.496 24.742 1.00 92.31 96 LYS A O 1
ATOM 767 N N . ILE A 1 97 ? -7.116 2.381 23.511 1.00 94.81 97 ILE A N 1
ATOM 768 C CA . ILE A 1 97 ? -8.529 2.447 23.158 1.00 94.81 97 ILE A CA 1
ATOM 769 C C . ILE A 1 97 ? -8.648 2.062 21.686 1.00 94.81 97 ILE A C 1
ATOM 771 O O . ILE A 1 97 ? -7.943 2.619 20.843 1.00 94.81 97 ILE A O 1
ATOM 775 N N . VAL A 1 98 ? -9.515 1.107 21.371 1.00 97.56 98 VAL A N 1
ATOM 776 C CA . VAL A 1 98 ? -9.818 0.698 19.999 1.00 97.56 98 VAL A CA 1
ATOM 777 C C . VAL A 1 98 ? -11.161 1.292 19.589 1.00 97.56 98 VAL A C 1
ATOM 779 O O . VAL A 1 98 ? -12.175 1.076 20.237 1.00 97.56 98 VAL A O 1
ATOM 782 N N . LEU A 1 99 ? -11.171 2.038 18.495 1.00 97.75 99 LEU A N 1
ATOM 783 C CA . LEU A 1 99 ? -12.352 2.640 17.895 1.00 97.75 99 LEU A CA 1
ATOM 784 C C . LEU A 1 99 ? -12.887 1.703 16.817 1.00 97.75 99 LEU A C 1
ATOM 786 O O . LEU A 1 99 ? -12.125 1.284 15.944 1.00 97.75 99 LEU A O 1
ATOM 790 N N . ILE A 1 100 ? -14.181 1.402 16.863 1.00 97.19 100 ILE A N 1
ATOM 791 C CA . ILE A 1 100 ? -14.876 0.541 15.906 1.00 97.19 100 ILE A CA 1
ATOM 792 C C . ILE A 1 100 ? -15.985 1.367 15.244 1.00 97.19 100 ILE A C 1
ATOM 794 O O . ILE A 1 100 ? -17.072 1.492 15.814 1.00 97.19 100 ILE A O 1
ATOM 798 N N . PRO A 1 101 ? -15.719 1.972 14.072 1.00 95.75 101 PRO A N 1
ATOM 799 C CA . PRO A 1 101 ? -16.738 2.721 13.358 1.00 95.75 101 PRO A CA 1
ATOM 800 C C . PRO A 1 101 ? -17.677 1.801 12.575 1.00 95.75 101 PRO A C 1
ATOM 802 O O . PRO A 1 101 ? -17.242 0.793 12.006 1.00 95.75 101 PRO A O 1
ATOM 805 N N . GLY A 1 102 ? -18.942 2.192 12.494 1.00 91.56 102 GLY A N 1
ATOM 806 C CA . GLY A 1 102 ? -19.976 1.597 11.655 1.00 91.56 102 GLY A CA 1
ATOM 807 C C . GLY A 1 102 ? -20.848 2.664 10.992 1.00 91.56 102 GLY A C 1
ATOM 808 O O . GLY A 1 102 ? -20.750 3.845 11.314 1.00 91.56 102 GLY A O 1
ATOM 809 N N . GLU A 1 103 ? -21.674 2.220 10.048 1.00 86.88 103 GLU A N 1
ATOM 810 C CA . GLU A 1 103 ? -22.745 3.004 9.412 1.00 86.88 103 GLU A CA 1
ATOM 811 C C . GLU A 1 103 ? -24.075 2.265 9.671 1.00 86.88 103 GLU A C 1
ATOM 813 O O . GLU A 1 103 ? -24.747 1.835 8.735 1.00 86.88 103 GLU A O 1
ATOM 818 N N . ASN A 1 104 ? -24.390 1.989 10.943 1.00 72.44 104 ASN A N 1
ATOM 819 C CA . ASN A 1 104 ? -25.526 1.147 11.334 1.00 72.44 104 ASN A CA 1
ATOM 820 C C . ASN A 1 104 ? -26.491 1.966 12.190 1.00 72.44 104 ASN A C 1
ATOM 822 O O . ASN A 1 104 ? -26.126 2.384 13.274 1.00 72.44 104 ASN A O 1
ATOM 826 N N . GLU A 1 105 ? -27.747 2.123 11.778 1.00 66.12 105 GLU A N 1
ATOM 827 C CA . GLU A 1 105 ? -28.721 2.915 12.550 1.00 66.12 105 GLU A CA 1
ATOM 828 C C . GLU A 1 105 ? -29.394 2.132 13.692 1.00 66.12 105 GLU A C 1
ATOM 830 O O . GLU A 1 105 ? -30.008 2.717 14.583 1.00 66.12 105 GLU A O 1
ATOM 835 N N . ASP A 1 106 ? -29.318 0.799 13.678 1.00 75.06 106 ASP A N 1
ATOM 836 C CA . ASP A 1 106 ? -30.210 -0.057 14.466 1.00 75.06 106 ASP A CA 1
ATOM 837 C C . ASP A 1 106 ? -29.728 -0.356 15.899 1.00 75.06 106 ASP A C 1
ATOM 839 O O . ASP A 1 106 ? -30.485 -0.956 16.663 1.00 75.06 106 ASP A O 1
ATOM 843 N N . LYS A 1 107 ? -28.518 0.087 16.295 1.00 79.88 107 LYS A N 1
ATOM 844 C CA . LYS A 1 107 ? -27.915 -0.104 17.640 1.00 79.88 107 LYS A CA 1
ATOM 845 C C . LYS A 1 107 ? -28.115 -1.523 18.210 1.00 79.88 107 LYS A C 1
ATOM 847 O O . LYS A 1 107 ? -28.259 -1.692 19.418 1.00 79.88 107 LYS A O 1
ATOM 852 N N . THR A 1 108 ? -28.152 -2.556 17.363 1.00 85.69 108 THR A N 1
ATOM 853 C CA . THR A 1 108 ? -28.458 -3.929 17.811 1.00 85.69 108 THR A CA 1
ATOM 854 C C . THR A 1 108 ? -27.215 -4.633 18.343 1.00 85.69 108 THR A C 1
ATOM 856 O O . THR A 1 108 ? -27.195 -5.151 19.456 1.00 85.69 108 THR A O 1
ATOM 859 N N . SER A 1 109 ? -26.147 -4.628 17.552 1.00 89.69 109 SER A N 1
ATOM 860 C CA . SER A 1 109 ? -24.870 -5.234 17.903 1.00 89.69 109 SER A CA 1
ATOM 861 C C . SER A 1 109 ? -23.720 -4.511 17.220 1.00 89.69 109 SER A C 1
ATOM 863 O O . SER A 1 109 ? -23.857 -3.944 16.134 1.00 89.69 109 SER A O 1
ATOM 865 N N . VAL A 1 110 ? -22.557 -4.559 17.857 1.00 93.12 110 VAL A N 1
ATOM 866 C CA . VAL A 1 110 ? -21.321 -4.005 17.311 1.00 93.12 110 VAL A CA 1
ATOM 867 C C . VAL A 1 110 ? -20.437 -5.154 16.851 1.00 93.12 110 VAL A C 1
ATOM 869 O O . VAL A 1 110 ? -20.221 -6.128 17.572 1.00 93.12 110 VAL A O 1
ATOM 872 N N . THR A 1 111 ? -19.927 -5.036 15.627 1.00 94.12 111 THR A N 1
ATOM 873 C CA . THR A 1 111 ? -19.116 -6.069 14.978 1.00 94.12 111 THR A CA 1
ATOM 874 C C . THR A 1 111 ? -17.637 -5.702 15.058 1.00 94.12 111 THR A C 1
ATOM 876 O O . THR A 1 111 ? -17.189 -4.737 14.441 1.00 94.12 111 THR A O 1
ATOM 879 N N . ILE A 1 112 ? -16.865 -6.490 15.804 1.00 97.25 112 ILE A N 1
ATOM 880 C CA . ILE A 1 112 ? -15.459 -6.230 16.122 1.00 97.25 112 ILE A CA 1
ATOM 881 C C . ILE A 1 112 ? -14.574 -7.207 15.336 1.00 97.25 112 ILE A C 1
ATOM 883 O O . ILE A 1 112 ? -14.721 -8.420 15.497 1.00 97.25 112 ILE A O 1
ATOM 887 N N . PRO A 1 113 ? -13.647 -6.741 14.480 1.00 97.00 113 PRO A N 1
ATOM 888 C CA . PRO A 1 113 ? -12.703 -7.637 13.817 1.00 97.00 113 PRO A CA 1
ATOM 889 C C . PRO A 1 113 ? -11.780 -8.316 14.830 1.00 97.00 113 PRO A C 1
ATOM 891 O O . PRO A 1 113 ? -11.191 -7.653 15.688 1.00 97.00 113 PRO A O 1
ATOM 894 N N . GLN A 1 114 ? -11.607 -9.632 14.700 1.00 96.12 114 GLN A N 1
ATOM 895 C CA . GLN A 1 114 ? -10.772 -10.413 15.617 1.00 96.12 114 GLN A CA 1
ATOM 896 C C . GLN A 1 114 ? -9.297 -9.989 15.593 1.00 96.12 114 GLN A C 1
ATOM 898 O O . GLN A 1 114 ? -8.584 -10.216 16.568 1.00 96.12 114 GLN A O 1
ATOM 903 N N . GLU A 1 115 ? -8.829 -9.316 14.538 1.00 96.19 115 GLU A N 1
ATOM 904 C CA . GLU A 1 115 ? -7.494 -8.717 14.495 1.00 96.19 115 GLU A CA 1
ATOM 905 C C . GLU A 1 115 ? -7.222 -7.790 15.696 1.00 96.19 115 GLU A C 1
ATOM 907 O O . GLU A 1 115 ? -6.134 -7.838 16.272 1.00 96.19 115 GLU A O 1
ATOM 912 N N . TRP A 1 116 ? -8.223 -7.016 16.137 1.00 97.19 116 TRP A N 1
ATOM 913 C CA . TRP A 1 116 ? -8.121 -6.137 17.310 1.00 97.19 116 TRP A CA 1
ATOM 914 C C . TRP A 1 116 ? -8.193 -6.869 18.647 1.00 97.19 116 TRP A C 1
ATOM 916 O O . TRP A 1 116 ? -7.998 -6.245 19.682 1.00 97.19 116 TRP A O 1
ATOM 926 N N . LEU A 1 117 ? -8.484 -8.168 18.646 1.00 95.88 117 LEU A N 1
ATOM 927 C CA . LEU A 1 117 ? -8.550 -9.003 19.846 1.00 95.88 117 LEU A CA 1
ATOM 928 C C . LEU A 1 117 ? -7.352 -9.954 19.938 1.00 95.88 117 LEU A C 1
ATOM 930 O O . LEU A 1 117 ? -7.002 -10.401 21.023 1.00 95.88 117 LEU A O 1
ATOM 934 N N . MET A 1 118 ? -6.724 -10.271 18.803 1.00 94.12 118 MET A N 1
ATOM 935 C CA . MET A 1 118 ? -5.726 -11.337 18.712 1.00 94.12 118 MET A CA 1
ATOM 936 C C . MET A 1 118 ? -4.303 -10.841 18.434 1.00 94.12 118 MET A C 1
ATOM 938 O O . MET A 1 118 ? -3.347 -11.565 18.712 1.00 94.12 118 MET A O 1
ATOM 942 N N . ILE A 1 119 ? -4.126 -9.626 17.901 1.00 93.88 119 ILE A N 1
ATOM 943 C CA . ILE A 1 119 ? -2.796 -9.060 17.636 1.00 93.88 119 ILE A CA 1
ATOM 944 C C . ILE A 1 119 ? -2.324 -8.290 18.880 1.00 93.88 119 ILE A C 1
ATOM 946 O O . ILE A 1 119 ? -2.904 -7.250 19.197 1.00 93.88 119 ILE A O 1
ATOM 950 N N . PRO A 1 120 ? -1.235 -8.703 19.562 1.00 91.38 120 PRO A N 1
ATOM 951 C CA . PRO A 1 120 ? -0.802 -8.084 20.823 1.00 91.38 120 PRO A CA 1
ATOM 952 C C . PRO A 1 120 ? -0.435 -6.601 20.676 1.00 91.38 120 PRO A C 1
ATOM 954 O O . PRO A 1 120 ? -0.640 -5.789 21.572 1.00 91.38 120 PRO A O 1
ATOM 957 N N . GLN A 1 121 ? 0.068 -6.221 19.500 1.00 91.12 121 GLN A N 1
ATOM 958 C CA . GLN A 1 121 ? 0.391 -4.832 19.170 1.00 91.12 121 GLN A CA 1
ATOM 959 C C . GLN A 1 121 ? -0.874 -3.960 19.059 1.00 91.12 121 GLN A C 1
ATOM 961 O O . GLN A 1 121 ? -0.794 -2.742 19.205 1.00 91.12 121 GLN A O 1
ATOM 966 N N . TRP A 1 122 ? -2.039 -4.551 18.779 1.00 94.56 122 TRP A N 1
ATOM 967 C CA . TRP A 1 122 ? -3.280 -3.845 18.436 1.00 94.56 122 TRP A CA 1
ATOM 968 C C . TRP A 1 122 ? -4.330 -3.910 19.538 1.00 94.56 122 TRP A C 1
ATOM 970 O O . TRP A 1 122 ? -5.106 -2.969 19.663 1.00 94.56 122 TRP A O 1
ATOM 980 N N . VAL A 1 123 ? -4.320 -4.974 20.347 1.00 95.44 123 VAL A N 1
ATOM 981 C CA . VAL A 1 123 ? -5.310 -5.195 21.406 1.00 95.44 123 VAL A CA 1
ATOM 982 C C . VAL A 1 123 ? -5.426 -3.992 22.338 1.00 95.44 123 VAL A C 1
ATOM 984 O O . VAL A 1 123 ? -4.410 -3.402 22.739 1.00 95.44 123 VAL A O 1
ATOM 987 N N . GLY A 1 124 ? -6.675 -3.609 22.604 1.00 95.19 124 GLY A N 1
ATOM 988 C CA . GLY A 1 124 ? -7.056 -2.499 23.464 1.00 95.19 124 GLY A CA 1
ATOM 989 C C . GLY A 1 124 ? -7.501 -2.973 24.838 1.00 95.19 124 GLY A C 1
ATOM 990 O O . GLY A 1 124 ? -7.962 -4.100 24.995 1.00 95.19 124 GLY A O 1
ATOM 991 N N . SER A 1 125 ? -7.385 -2.088 25.821 1.00 95.00 125 SER A N 1
ATOM 992 C CA . SER A 1 125 ? -8.041 -2.243 27.122 1.00 95.00 125 SER A CA 1
ATOM 993 C C . SER A 1 125 ? -9.533 -1.917 27.006 1.00 95.00 125 SER A C 1
ATOM 995 O O . SER A 1 125 ? -10.373 -2.594 27.591 1.00 95.00 125 SER A O 1
ATOM 997 N N . TYR A 1 126 ? -9.856 -0.909 26.186 1.00 96.31 126 TYR A N 1
ATOM 998 C CA . TYR A 1 126 ? -11.217 -0.445 25.932 1.00 96.31 126 TYR A CA 1
ATOM 999 C C . TYR A 1 126 ? -11.531 -0.443 24.440 1.00 96.31 126 TYR A C 1
ATOM 1001 O O . TYR A 1 126 ? -10.652 -0.199 23.608 1.00 96.31 126 TYR A O 1
ATOM 1009 N N . TYR A 1 127 ? -12.800 -0.660 24.114 1.00 97.69 127 TYR A N 1
ATOM 1010 C CA . TYR A 1 127 ? -13.340 -0.617 22.760 1.00 97.69 127 TYR A CA 1
ATOM 1011 C C . TYR A 1 127 ? -14.496 0.374 22.736 1.00 97.69 127 TYR A C 1
ATOM 1013 O O . TYR A 1 127 ? -15.357 0.307 23.604 1.00 97.69 127 TYR A O 1
ATOM 1021 N N . VAL A 1 128 ? -14.519 1.284 21.765 1.00 96.69 128 VAL A N 1
ATOM 1022 C CA . VAL A 1 128 ? -15.547 2.322 21.606 1.00 96.69 128 VAL A CA 1
ATOM 1023 C C . VAL A 1 128 ? -16.266 2.101 20.285 1.00 96.69 128 VAL A C 1
ATOM 1025 O O . VAL A 1 128 ? -15.622 2.023 19.235 1.00 96.69 128 VAL A O 1
ATOM 1028 N N . ALA A 1 129 ? -17.592 2.022 20.334 1.00 95.06 129 ALA A N 1
ATOM 1029 C CA . ALA A 1 129 ? -18.423 1.953 19.143 1.00 95.06 129 ALA A CA 1
ATOM 1030 C C . ALA A 1 129 ? -18.761 3.367 18.682 1.00 95.06 129 ALA A C 1
ATOM 1032 O O . ALA A 1 129 ? -19.176 4.209 19.482 1.00 95.06 129 ALA A O 1
ATOM 1033 N N . ALA A 1 130 ? -18.587 3.618 17.390 1.00 93.88 130 ALA A N 1
ATOM 1034 C CA . ALA A 1 130 ? -18.947 4.882 16.776 1.00 93.88 130 ALA A CA 1
ATOM 1035 C C . ALA A 1 130 ? -19.851 4.634 15.575 1.00 93.88 130 ALA A C 1
ATOM 1037 O O . ALA A 1 130 ? -19.512 3.833 14.708 1.00 93.88 130 ALA A O 1
ATOM 1038 N N . ASP A 1 131 ? -20.957 5.355 15.501 1.00 91.88 131 ASP A N 1
ATOM 1039 C CA . ASP A 1 131 ? -21.807 5.396 14.322 1.00 91.88 131 ASP A CA 1
ATOM 1040 C C . ASP A 1 131 ? -21.561 6.676 13.550 1.00 91.88 131 ASP A C 1
ATOM 1042 O O . ASP A 1 131 ? -21.549 7.774 14.109 1.00 91.88 131 ASP A O 1
ATOM 1046 N N . VAL A 1 132 ? -21.312 6.517 12.260 1.00 92.69 132 VAL A N 1
ATOM 1047 C CA . VAL A 1 132 ? -21.013 7.607 11.347 1.00 92.69 132 VAL A CA 1
ATOM 1048 C C . VAL A 1 132 ? -22.179 7.723 10.380 1.00 92.69 132 VAL A C 1
ATOM 1050 O O . VAL A 1 132 ? -22.269 6.981 9.406 1.00 92.69 132 VAL A O 1
ATOM 1053 N N . ASN A 1 133 ? -23.047 8.702 10.615 1.00 90.81 133 ASN A N 1
ATOM 1054 C CA . ASN A 1 133 ? -24.144 8.998 9.713 1.00 90.81 133 ASN A CA 1
ATOM 1055 C C . ASN A 1 133 ? -23.687 10.031 8.675 1.00 90.81 133 ASN A C 1
ATOM 1057 O O . ASN A 1 133 ? -23.584 11.231 8.945 1.00 90.81 133 ASN A O 1
ATOM 1061 N N . LEU A 1 134 ? -23.381 9.550 7.469 1.00 88.38 134 LEU A N 1
ATOM 1062 C CA . LEU A 1 134 ? -22.940 10.393 6.354 1.00 88.38 134 LEU A CA 1
ATOM 1063 C C . LEU A 1 134 ? -24.082 11.128 5.639 1.00 88.38 134 LEU A C 1
ATOM 1065 O O . LEU A 1 134 ? -23.796 12.008 4.824 1.00 88.38 134 LEU A O 1
ATOM 1069 N N . GLU A 1 135 ? -25.341 10.766 5.896 1.00 87.19 135 GLU A N 1
ATOM 1070 C CA . GLU A 1 135 ? -26.510 11.451 5.332 1.00 87.19 135 GLU A CA 1
ATOM 1071 C C . GLU A 1 135 ? -26.836 12.717 6.129 1.00 87.19 135 GLU A C 1
ATOM 1073 O O . GLU A 1 135 ? -27.060 13.783 5.553 1.00 87.19 135 GLU A O 1
ATOM 1078 N N . GLU A 1 136 ? -26.794 12.611 7.457 1.00 87.38 136 GLU A N 1
ATOM 1079 C CA . GLU A 1 136 ? -27.045 13.707 8.394 1.00 87.38 136 GLU A CA 1
ATOM 1080 C C . GLU A 1 136 ? -25.767 14.424 8.863 1.00 87.38 136 GLU A C 1
ATOM 1082 O O . GLU A 1 136 ? -25.835 15.379 9.637 1.00 87.38 136 GLU A O 1
ATOM 1087 N N . ASP A 1 137 ? -24.599 13.998 8.380 1.00 90.25 137 ASP A N 1
ATOM 1088 C CA . ASP A 1 137 ? -23.298 14.597 8.679 1.00 90.25 137 ASP A CA 1
ATOM 1089 C C . ASP A 1 137 ? -22.976 14.671 10.174 1.00 90.25 137 ASP A C 1
ATOM 1091 O O . ASP A 1 137 ? -22.508 15.697 10.673 1.00 90.25 137 ASP A O 1
ATOM 1095 N N . TYR A 1 138 ? -23.166 13.566 10.894 1.00 90.62 138 TYR A N 1
ATOM 1096 C CA . TYR A 1 138 ? -22.747 13.453 12.288 1.00 90.62 138 TYR A CA 1
ATOM 1097 C C . TYR A 1 138 ? -22.037 12.133 12.585 1.00 90.62 138 TYR A C 1
ATOM 1099 O O . TYR A 1 138 ? -22.181 11.138 11.880 1.00 90.62 138 TYR A O 1
ATOM 1107 N N . ILE A 1 139 ? -21.268 12.139 13.667 1.00 92.00 139 ILE A N 1
ATOM 1108 C CA . ILE A 1 139 ? -20.780 10.940 14.337 1.00 92.00 139 ILE A CA 1
ATOM 1109 C C . ILE A 1 139 ? -21.365 10.893 15.744 1.00 92.00 139 ILE A C 1
ATOM 1111 O O . ILE A 1 139 ? -21.417 11.921 16.417 1.00 92.00 139 ILE A O 1
ATOM 1115 N N . GLU A 1 140 ? -21.820 9.725 16.175 1.00 91.50 140 GLU A N 1
ATOM 1116 C CA . GLU A 1 140 ? -22.272 9.465 17.538 1.00 91.50 140 GLU A CA 1
ATOM 1117 C C . GLU A 1 140 ? -21.424 8.337 18.120 1.00 91.50 140 GLU A C 1
ATOM 1119 O O . GLU A 1 140 ? -21.332 7.252 17.546 1.00 91.50 140 GLU A O 1
ATOM 1124 N N . PHE A 1 141 ? -20.799 8.571 19.267 1.00 92.12 141 PHE A N 1
ATOM 1125 C CA . PHE A 1 141 ? -20.139 7.494 19.992 1.00 92.12 141 PHE A CA 1
ATOM 1126 C C . PHE A 1 141 ? -21.156 6.827 20.923 1.00 92.12 141 PHE A C 1
ATOM 1128 O O . PHE A 1 141 ? -21.624 7.439 21.877 1.00 92.12 141 PHE A O 1
ATOM 1135 N N . TRP A 1 142 ? -21.529 5.580 20.637 1.00 90.25 142 TRP A N 1
ATOM 1136 C CA . TRP A 1 142 ? -22.637 4.915 21.332 1.00 90.25 142 TRP A CA 1
ATOM 1137 C C . TRP A 1 142 ? -22.297 4.431 22.738 1.00 90.25 142 TRP A C 1
ATOM 1139 O O . TRP A 1 142 ? -23.187 4.220 23.560 1.00 90.25 142 TRP A O 1
ATOM 1149 N N . GLY A 1 143 ? -21.017 4.196 22.993 1.00 92.50 143 GLY A N 1
ATOM 1150 C CA . GLY A 1 143 ? -20.548 3.682 24.262 1.00 92.50 143 GLY A CA 1
ATOM 1151 C C . GLY A 1 143 ? -19.218 2.968 24.133 1.00 92.50 143 GLY A C 1
ATOM 1152 O O . GLY A 1 143 ? -18.598 2.924 23.065 1.00 92.50 143 GLY A O 1
ATOM 1153 N N . TYR A 1 144 ? -18.804 2.371 25.241 1.00 96.06 144 TYR A N 1
ATOM 1154 C CA . TYR A 1 144 ? -17.569 1.621 25.343 1.00 96.06 144 TYR A CA 1
ATOM 1155 C C . TYR A 1 144 ? -17.754 0.292 26.079 1.00 96.06 144 TYR A C 1
ATOM 1157 O O . TYR A 1 144 ? -18.730 0.074 26.795 1.00 96.06 144 TYR A O 1
ATOM 1165 N N . THR A 1 145 ? -16.791 -0.603 25.907 1.00 97.12 145 THR A N 1
ATOM 1166 C CA . THR A 1 145 ? -16.711 -1.890 26.602 1.00 97.12 145 THR A CA 1
ATOM 1167 C C . THR A 1 145 ? -15.246 -2.271 26.851 1.00 97.12 145 THR A C 1
ATOM 1169 O O . THR A 1 145 ? -14.339 -1.577 26.376 1.00 97.12 145 THR A O 1
ATOM 1172 N N . THR A 1 146 ? -14.996 -3.345 27.601 1.00 96.88 146 THR A N 1
ATOM 1173 C CA . THR A 1 146 ? -13.642 -3.851 27.891 1.00 96.88 146 THR A CA 1
ATOM 1174 C C . THR A 1 146 ? -13.336 -5.116 27.098 1.00 96.88 146 THR A C 1
ATOM 1176 O O . THR A 1 146 ? -14.219 -5.761 26.525 1.00 96.88 146 THR A O 1
ATOM 1179 N N . TYR A 1 147 ? -12.060 -5.495 27.065 1.00 95.94 147 TYR A N 1
ATOM 1180 C CA . TYR A 1 147 ? -11.654 -6.754 26.452 1.00 95.94 147 TYR A CA 1
ATOM 1181 C C . TYR A 1 147 ? -12.285 -7.977 27.137 1.00 95.94 147 TYR A C 1
ATOM 1183 O O . TYR A 1 147 ? -12.741 -8.882 26.434 1.00 95.94 147 TYR A O 1
ATOM 1191 N N . GLU A 1 148 ? -12.340 -8.030 28.478 1.00 94.31 148 GLU A N 1
ATOM 1192 C CA . GLU A 1 148 ? -12.959 -9.165 29.180 1.00 94.31 148 GLU A CA 1
ATOM 1193 C C . GLU A 1 148 ? -14.441 -9.318 28.837 1.00 94.31 148 GLU A C 1
ATOM 1195 O O . GLU A 1 148 ? -14.918 -10.445 28.680 1.00 94.31 148 GLU A O 1
ATOM 1200 N N . GLU A 1 149 ? -15.157 -8.204 28.683 1.00 96.44 149 GLU A N 1
ATOM 1201 C CA . GLU A 1 149 ? -16.579 -8.215 28.349 1.00 96.44 149 GLU A CA 1
ATOM 1202 C C . GLU A 1 149 ? -16.812 -8.801 26.948 1.00 96.44 149 GLU A C 1
ATOM 1204 O O . GLU A 1 149 ? -17.654 -9.686 26.775 1.00 96.44 149 GLU A O 1
ATOM 1209 N N . ILE A 1 150 ? -15.987 -8.409 25.967 1.00 97.25 150 ILE A N 1
ATOM 1210 C CA . ILE A 1 150 ? -16.023 -8.972 24.607 1.00 97.25 150 ILE A CA 1
ATOM 1211 C C . ILE A 1 150 ? -15.713 -10.474 24.623 1.00 97.25 150 ILE A C 1
ATOM 1213 O O . ILE A 1 150 ? -16.378 -11.242 23.933 1.00 97.25 150 ILE A O 1
ATOM 1217 N N . GLN A 1 151 ? -14.718 -10.918 25.397 1.00 94.88 151 GLN A N 1
ATOM 1218 C CA . GLN A 1 151 ? -14.372 -12.343 25.481 1.00 94.88 151 GLN A CA 1
ATOM 1219 C C . GLN A 1 151 ? -15.463 -13.181 26.159 1.00 94.88 151 GLN A C 1
ATOM 1221 O O . GLN A 1 151 ? -15.625 -14.355 25.828 1.00 94.88 151 GLN A O 1
ATOM 1226 N N . SER A 1 152 ? -16.184 -12.595 27.115 1.00 96.19 152 SER A N 1
ATOM 1227 C CA . SER A 1 152 ? -17.179 -13.307 27.923 1.00 96.19 152 SER A CA 1
ATOM 1228 C C . SER A 1 152 ? -18.535 -13.413 27.229 1.00 96.19 152 SER A C 1
ATOM 1230 O O . SER A 1 152 ? -19.197 -14.443 27.354 1.00 96.19 152 SER A O 1
ATOM 1232 N N . HIS A 1 153 ? -18.939 -12.374 26.492 1.00 97.31 153 HIS A N 1
ATOM 1233 C CA . HIS A 1 153 ? -20.291 -12.255 25.933 1.00 97.31 153 HIS A CA 1
ATOM 1234 C C . HIS A 1 153 ? -20.332 -12.135 24.405 1.00 97.31 153 HIS A C 1
ATOM 1236 O O . HIS A 1 153 ? -21.409 -12.182 23.816 1.00 97.31 153 HIS A O 1
ATOM 1242 N N . GLY A 1 154 ? -19.182 -11.995 23.744 1.00 96.38 154 GLY A N 1
ATOM 1243 C CA . GLY A 1 154 ? -19.112 -11.859 22.296 1.00 96.38 154 GLY A CA 1
ATOM 1244 C C . GLY A 1 154 ? -19.383 -13.164 21.544 1.00 96.38 154 GLY A C 1
ATOM 1245 O O . GLY A 1 154 ? -18.789 -14.210 21.818 1.00 96.38 154 GLY A O 1
ATOM 1246 N N . GLU A 1 155 ? -20.228 -13.092 20.519 1.00 96.81 155 GLU A N 1
ATOM 1247 C CA . GLU A 1 155 ? -20.498 -14.198 19.606 1.00 96.81 155 GLU A CA 1
ATOM 1248 C C . GLU A 1 155 ? -19.468 -14.230 18.472 1.00 96.81 155 GLU A C 1
ATOM 1250 O O . GLU A 1 155 ? -19.343 -13.300 17.674 1.00 96.81 155 GLU A O 1
ATOM 1255 N N . VAL A 1 156 ? -18.703 -15.319 18.391 1.00 95.69 156 VAL A N 1
ATOM 1256 C CA . VAL A 1 156 ? -17.604 -15.460 17.427 1.00 95.69 156 VAL A CA 1
ATOM 1257 C C . VAL A 1 156 ? -18.123 -15.936 16.067 1.00 95.69 156 VAL A C 1
ATOM 1259 O O . VAL A 1 156 ? -18.469 -17.110 15.905 1.00 95.69 156 VAL A O 1
ATOM 1262 N N . ASP A 1 157 ? -18.047 -15.073 15.054 1.00 91.25 157 ASP A N 1
ATOM 1263 C CA . ASP A 1 157 ? -18.167 -15.475 13.652 1.00 91.25 157 ASP A CA 1
ATOM 1264 C C . ASP A 1 157 ? -16.828 -16.051 13.175 1.00 91.25 157 ASP A C 1
ATOM 1266 O O . ASP A 1 157 ? -15.861 -15.338 12.891 1.00 91.25 157 ASP A O 1
ATOM 1270 N N . ARG A 1 158 ? -16.769 -17.381 13.089 1.00 88.25 158 ARG A N 1
ATOM 1271 C CA . ARG A 1 158 ? -15.572 -18.117 12.660 1.00 88.25 158 ARG A CA 1
ATOM 1272 C C . ARG A 1 158 ? -15.304 -18.043 11.161 1.00 88.25 158 ARG A C 1
ATOM 1274 O O . ARG A 1 158 ? -14.202 -18.390 10.756 1.00 88.25 158 ARG A O 1
ATOM 1281 N N . ILE A 1 159 ? -16.296 -17.675 10.354 1.00 83.44 159 ILE A N 1
ATOM 1282 C CA . ILE A 1 159 ? -16.168 -17.618 8.895 1.00 83.44 159 ILE A CA 1
ATOM 1283 C C . ILE A 1 159 ? -15.581 -16.267 8.504 1.00 83.44 159 ILE A C 1
ATOM 1285 O O . ILE A 1 159 ? -14.609 -16.205 7.756 1.00 83.44 159 ILE A O 1
ATOM 1289 N N . ASN A 1 160 ? -16.151 -15.188 9.037 1.00 86.06 160 ASN A N 1
ATOM 1290 C CA . ASN A 1 160 ? -15.726 -13.831 8.700 1.00 86.06 160 ASN A CA 1
ATOM 1291 C C . ASN A 1 160 ? -14.716 -13.252 9.699 1.00 86.06 160 ASN A C 1
ATOM 1293 O O . ASN A 1 160 ? -14.224 -12.140 9.502 1.00 86.06 160 ASN A O 1
ATOM 1297 N N . HIS A 1 161 ? -14.388 -14.005 10.750 1.00 92.88 161 HIS A N 1
ATOM 1298 C CA . HIS A 1 161 ? -13.445 -13.627 11.797 1.00 92.88 161 HIS A CA 1
ATOM 1299 C C . HIS A 1 161 ? -13.802 -12.300 12.474 1.00 92.88 161 HIS A C 1
ATOM 1301 O O . HIS A 1 161 ? -12.975 -11.394 12.617 1.00 92.88 161 HIS A O 1
ATOM 1307 N N . TYR A 1 162 ? -15.060 -12.202 12.892 1.00 94.88 162 TYR A N 1
ATOM 1308 C CA . TYR A 1 162 ? -15.579 -11.112 13.709 1.00 94.88 162 TYR A CA 1
ATOM 1309 C C . TYR A 1 162 ? -16.061 -11.639 15.059 1.00 94.88 162 TYR A C 1
ATOM 1311 O O . TYR A 1 162 ? -16.222 -12.846 15.255 1.00 94.88 162 TYR A O 1
ATOM 1319 N N . VAL A 1 163 ? -16.250 -10.722 15.996 1.00 97.19 163 VAL A N 1
ATOM 1320 C CA . VAL A 1 163 ? -16.992 -10.937 17.233 1.00 97.19 163 VAL A CA 1
ATOM 1321 C C . VAL A 1 163 ? -18.146 -9.950 17.244 1.00 97.19 163 VAL A C 1
ATOM 1323 O O . VAL A 1 163 ? -17.929 -8.751 17.076 1.00 97.19 163 VAL A O 1
ATOM 1326 N N . HIS A 1 164 ? -19.359 -10.453 17.414 1.00 95.75 164 HIS A N 1
ATOM 1327 C CA . HIS A 1 164 ? -20.556 -9.639 17.556 1.00 95.75 164 HIS A CA 1
ATOM 1328 C C . HIS A 1 164 ? -20.867 -9.503 19.041 1.00 95.75 164 HIS A C 1
ATOM 1330 O O . HIS A 1 164 ? -21.012 -10.507 19.734 1.00 95.75 164 HIS A O 1
ATOM 1336 N N . LEU A 1 165 ? -20.934 -8.271 19.535 1.00 96.19 165 LEU A N 1
ATOM 1337 C CA . LEU A 1 165 ? -21.328 -7.993 20.911 1.00 96.19 165 LEU A CA 1
ATOM 1338 C C . LEU A 1 165 ? -22.650 -7.232 20.905 1.00 96.19 165 LEU A C 1
ATOM 1340 O O . LEU A 1 165 ? -22.745 -6.166 20.289 1.00 96.19 165 LEU A O 1
ATOM 1344 N N . ASP A 1 166 ? -23.649 -7.789 21.585 1.00 94.94 166 ASP A N 1
ATOM 1345 C CA . ASP A 1 166 ? -24.950 -7.150 21.778 1.00 94.94 166 ASP A CA 1
ATOM 1346 C C . ASP A 1 166 ? -24.793 -5.795 22.479 1.00 94.94 166 ASP A C 1
ATOM 1348 O O . ASP A 1 166 ? -23.958 -5.632 23.378 1.00 94.94 166 ASP A O 1
ATOM 1352 N N . PHE A 1 167 ? -25.588 -4.810 22.056 1.00 91.06 167 PHE A N 1
ATOM 1353 C CA . PHE A 1 167 ? -25.480 -3.448 22.571 1.00 91.06 167 PHE A CA 1
ATOM 1354 C C . PHE A 1 167 ? -25.728 -3.346 24.087 1.00 91.06 167 PHE A C 1
ATOM 1356 O O . PHE A 1 167 ? -25.182 -2.460 24.739 1.00 91.06 167 PHE A O 1
ATOM 1363 N N . GLY A 1 168 ? -26.461 -4.289 24.688 1.00 93.00 168 GLY A N 1
ATOM 1364 C CA . GLY A 1 168 ? -26.691 -4.356 26.132 1.00 93.00 168 GLY A CA 1
ATOM 1365 C C . GLY A 1 168 ? -25.423 -4.519 26.981 1.00 93.00 168 GLY A C 1
ATOM 1366 O O . GLY A 1 168 ? -25.458 -4.230 28.176 1.00 93.00 168 GLY A O 1
ATOM 1367 N N . HIS A 1 169 ? -24.303 -4.928 26.377 1.00 95.44 169 HIS A N 1
ATOM 1368 C CA . HIS A 1 169 ? -22.992 -5.038 27.030 1.00 95.44 169 HIS A CA 1
ATOM 1369 C C . HIS A 1 169 ? -22.109 -3.784 26.870 1.00 95.44 169 HIS A C 1
ATOM 1371 O O . HIS A 1 169 ? -20.943 -3.780 27.277 1.00 95.44 169 HIS A O 1
ATOM 1377 N N . TRP A 1 170 ? -22.638 -2.709 26.276 1.00 94.38 170 TRP A N 1
ATOM 1378 C CA . TRP A 1 170 ? -21.934 -1.439 26.099 1.00 94.38 170 TRP A CA 1
ATOM 1379 C C . TRP A 1 170 ? -22.342 -0.436 27.180 1.00 94.38 170 TRP A C 1
ATOM 1381 O O . TRP A 1 170 ? -23.521 -0.176 27.416 1.00 94.38 170 TRP A O 1
ATOM 1391 N N . LYS A 1 171 ? -21.350 0.176 27.828 1.00 94.44 171 LYS A N 1
ATOM 1392 C CA . LYS A 1 171 ? -21.549 1.298 28.749 1.00 94.44 171 LYS A CA 1
ATOM 1393 C C . LYS A 1 171 ? -21.680 2.585 27.929 1.00 94.44 171 LYS A C 1
ATOM 1395 O O . LYS A 1 171 ? -20.766 2.936 27.190 1.00 94.44 171 LYS A O 1
ATOM 1400 N N . THR A 1 172 ? -22.794 3.301 28.060 1.00 91.25 172 THR A N 1
ATOM 1401 C CA . THR A 1 172 ? -23.100 4.473 27.213 1.00 91.25 172 THR A CA 1
ATOM 1402 C C . THR A 1 172 ? -22.375 5.754 27.632 1.00 91.25 172 THR A C 1
ATOM 1404 O O . THR A 1 172 ? -22.209 6.654 26.819 1.00 91.25 172 THR A O 1
ATOM 1407 N N . ASP A 1 173 ? -21.943 5.860 28.891 1.00 90.31 173 ASP A N 1
ATOM 1408 C CA . ASP A 1 173 ? -21.237 7.042 29.397 1.00 90.31 173 ASP A CA 1
ATOM 1409 C C . ASP A 1 173 ? -19.747 6.980 29.038 1.00 90.31 173 ASP A C 1
ATOM 1411 O O . ASP A 1 173 ? -18.937 6.386 29.744 1.00 90.31 173 ASP A O 1
ATOM 1415 N N . ILE A 1 174 ? -19.366 7.593 27.922 1.00 89.25 174 ILE A N 1
ATOM 1416 C CA . ILE A 1 174 ? -17.975 7.565 27.447 1.00 89.25 174 ILE A CA 1
ATOM 1417 C C . ILE A 1 174 ? -17.066 8.457 28.304 1.00 89.25 174 ILE A C 1
ATOM 1419 O O . ILE A 1 174 ? -15.864 8.204 28.387 1.00 89.25 174 ILE A O 1
ATOM 1423 N N . ASN A 1 175 ? -17.605 9.447 29.022 1.00 88.19 175 ASN A N 1
ATOM 1424 C CA . ASN A 1 175 ? -16.801 10.213 29.977 1.00 88.19 175 ASN A CA 1
ATOM 1425 C C . ASN A 1 175 ? -16.328 9.316 31.131 1.00 88.19 175 ASN A C 1
ATOM 1427 O O . ASN A 1 175 ? -15.194 9.454 31.596 1.00 88.19 175 ASN A O 1
ATOM 1431 N N . LEU A 1 176 ? -17.147 8.337 31.538 1.00 90.06 176 LEU A N 1
ATOM 1432 C CA . LEU A 1 176 ? -16.734 7.328 32.514 1.00 90.06 176 LEU A CA 1
ATOM 1433 C C . LEU A 1 176 ? -15.536 6.511 32.013 1.00 90.06 176 LEU A C 1
ATOM 1435 O O . LEU A 1 176 ? -14.608 6.292 32.784 1.00 90.06 176 LEU A O 1
ATOM 1439 N N . MET A 1 177 ? -15.493 6.134 30.731 1.00 91.62 177 MET A N 1
ATOM 1440 C CA . MET A 1 177 ? -14.330 5.445 30.150 1.00 91.62 177 MET A CA 1
ATOM 1441 C C . MET A 1 177 ? -13.046 6.259 30.316 1.00 91.62 177 MET A C 1
ATOM 1443 O O . MET A 1 177 ? -12.007 5.694 30.648 1.00 91.62 177 MET A O 1
ATOM 1447 N N . VAL A 1 178 ? -13.096 7.575 30.082 1.00 88.12 178 VAL A N 1
ATOM 1448 C CA . VAL A 1 178 ? -11.920 8.449 30.227 1.00 88.12 178 VAL A CA 1
ATOM 1449 C C . VAL A 1 178 ? -11.416 8.401 31.665 1.00 88.12 178 VAL A C 1
ATOM 1451 O O . VAL A 1 178 ? -10.236 8.140 31.877 1.00 88.12 178 VAL A O 1
ATOM 1454 N N . LEU A 1 179 ? -12.314 8.532 32.646 1.00 88.62 179 LEU A N 1
ATOM 1455 C CA . LEU A 1 179 ? -11.969 8.397 34.062 1.00 88.62 179 LEU A CA 1
ATOM 1456 C C . LEU A 1 179 ? -11.380 7.009 34.374 1.00 88.62 179 LEU A C 1
ATOM 1458 O O . LEU A 1 179 ? -10.300 6.914 34.956 1.00 88.62 179 LEU A O 1
ATOM 1462 N N . GLU A 1 180 ? -12.041 5.923 33.961 1.00 90.38 180 GLU A N 1
ATOM 1463 C CA . GLU A 1 180 ? -11.562 4.548 34.185 1.00 90.38 180 GLU A CA 1
ATOM 1464 C C . GLU A 1 180 ? -10.176 4.315 33.542 1.00 90.38 180 GLU A C 1
ATOM 1466 O O . GLU A 1 180 ? -9.313 3.637 34.114 1.00 90.38 180 GLU A O 1
ATOM 1471 N N . ALA A 1 1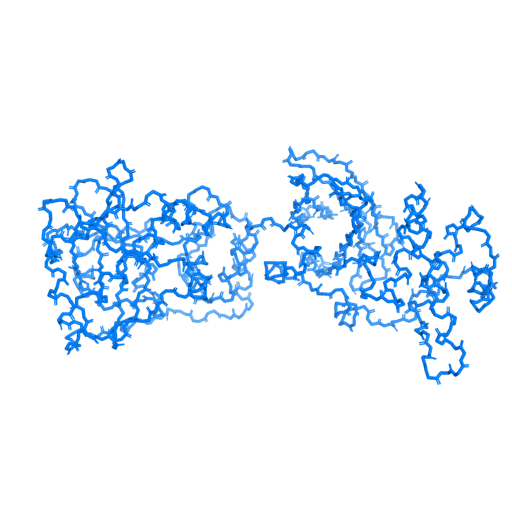81 ? -9.922 4.909 32.374 1.00 86.38 181 ALA A N 1
ATOM 1472 C CA . ALA A 1 181 ? -8.649 4.822 31.672 1.00 86.38 181 ALA A CA 1
ATOM 1473 C C . ALA A 1 181 ? -7.539 5.656 32.337 1.00 86.38 181 ALA A C 1
ATOM 1475 O O . ALA A 1 181 ? -6.411 5.171 32.444 1.00 86.38 181 ALA A O 1
ATOM 1476 N N . GLU A 1 182 ? -7.845 6.861 32.831 1.00 84.56 182 GLU A N 1
ATOM 1477 C CA . GLU A 1 182 ? -6.906 7.728 33.564 1.00 84.56 182 GLU A CA 1
ATOM 1478 C C . GLU A 1 182 ? -6.419 7.082 34.866 1.00 84.56 182 GLU A C 1
ATOM 1480 O O . GLU A 1 182 ? -5.226 7.124 35.177 1.00 84.56 182 GLU A O 1
ATOM 1485 N N . TYR A 1 183 ? -7.324 6.426 35.598 1.00 85.44 183 TYR A N 1
ATOM 1486 C CA . TYR A 1 183 ? -6.985 5.676 36.812 1.00 85.44 183 TYR A CA 1
ATOM 1487 C C . TYR A 1 183 ? -6.393 4.288 36.532 1.00 85.44 183 TYR A C 1
ATOM 1489 O O . TYR A 1 183 ? -5.947 3.617 37.463 1.00 85.44 183 TYR A O 1
ATOM 1497 N N . GLY A 1 184 ? -6.360 3.865 35.266 1.00 81.56 184 GLY A N 1
ATOM 1498 C CA . GLY A 1 184 ? -5.796 2.589 34.841 1.00 81.56 184 GLY A CA 1
ATOM 1499 C C . GLY A 1 184 ? -6.500 1.381 35.449 1.00 81.56 184 GLY A C 1
ATOM 1500 O O . GLY A 1 184 ? -5.832 0.448 35.890 1.00 81.56 184 GLY A O 1
ATOM 1501 N N . LEU A 1 185 ? -7.834 1.422 35.505 1.00 84.62 185 LEU A N 1
ATOM 1502 C CA . LEU A 1 185 ? -8.634 0.347 36.096 1.00 84.62 185 LEU A CA 1
ATOM 1503 C C . LEU A 1 185 ? -8.554 -0.959 35.300 1.00 84.62 185 LEU A C 1
ATOM 1505 O O . LEU A 1 185 ? -8.652 -2.030 35.893 1.00 84.62 185 LEU A O 1
ATOM 1509 N N . GLU A 1 186 ? -8.296 -0.861 33.997 1.00 87.75 186 GLU A N 1
ATOM 1510 C CA . GLU A 1 186 ? -8.061 -2.003 33.118 1.00 87.75 186 GLU A CA 1
ATOM 1511 C C . GLU A 1 186 ? -6.584 -2.136 32.742 1.00 87.75 186 GLU A C 1
ATOM 1513 O O . GLU A 1 186 ? -5.830 -1.161 32.730 1.00 87.75 186 GLU A O 1
ATOM 1518 N N . ASN A 1 187 ? -6.155 -3.352 32.411 1.00 86.19 187 ASN A N 1
ATOM 1519 C CA . ASN A 1 187 ? -4.823 -3.598 31.860 1.00 86.19 187 ASN A CA 1
ATOM 1520 C C . ASN A 1 187 ? -4.922 -3.881 30.364 1.00 86.19 187 ASN A C 1
ATOM 1522 O O . ASN A 1 187 ? -5.893 -4.474 29.902 1.00 86.19 187 ASN A O 1
ATOM 1526 N N . ILE A 1 188 ? -3.874 -3.538 29.611 1.00 88.00 188 ILE A N 1
ATOM 1527 C CA . ILE A 1 188 ? -3.765 -4.007 28.227 1.00 88.00 188 ILE A CA 1
ATOM 1528 C C . ILE A 1 188 ? -3.698 -5.545 28.258 1.00 88.00 188 ILE A C 1
ATOM 1530 O O . ILE A 1 188 ? -2.788 -6.092 28.897 1.00 88.00 188 ILE A O 1
ATOM 1534 N N . PRO A 1 189 ? -4.613 -6.252 27.574 1.00 90.94 189 PRO A N 1
ATOM 1535 C CA . PRO A 1 189 ? -4.661 -7.707 27.608 1.00 90.94 189 PRO A CA 1
ATOM 1536 C C . PRO A 1 189 ? -3.358 -8.337 27.113 1.00 90.94 189 PRO A C 1
ATOM 1538 O O . PRO A 1 189 ? -2.829 -7.981 26.057 1.00 90.94 189 PRO A O 1
ATOM 1541 N N . ASN A 1 190 ? -2.850 -9.325 27.852 1.00 89.12 190 ASN A N 1
ATOM 1542 C CA . ASN A 1 190 ? -1.687 -10.095 27.421 1.00 89.12 190 ASN A CA 1
ATOM 1543 C C . ASN A 1 190 ? -2.118 -11.229 26.484 1.00 89.12 190 ASN A C 1
ATOM 1545 O O . ASN A 1 190 ? -2.402 -12.348 26.917 1.00 89.12 190 ASN A O 1
ATOM 1549 N N . VAL A 1 191 ? -2.166 -10.928 25.191 1.00 88.56 191 VAL A N 1
ATOM 1550 C CA . VAL A 1 191 ? -2.491 -11.901 24.147 1.00 88.56 191 VAL A CA 1
ATOM 1551 C C . VAL A 1 191 ? -1.202 -12.524 23.612 1.00 88.56 191 VAL A C 1
ATOM 1553 O O . VAL A 1 191 ? -0.230 -11.827 23.328 1.00 88.56 191 VAL A O 1
ATOM 1556 N N . SER A 1 192 ? -1.177 -13.849 23.469 1.00 79.56 192 SER A N 1
ATOM 1557 C CA . SER A 1 192 ? -0.030 -14.574 22.906 1.00 79.56 192 SER A CA 1
ATOM 1558 C C . SER A 1 192 ? -0.298 -14.995 21.464 1.00 79.56 192 SER A C 1
ATOM 1560 O O . SER A 1 192 ? -1.344 -15.565 21.159 1.00 79.56 192 SER A O 1
ATOM 1562 N N . PHE A 1 193 ? 0.675 -14.765 20.579 1.00 69.19 193 PHE A N 1
ATOM 1563 C CA . PHE A 1 193 ? 0.652 -15.319 19.226 1.00 69.19 193 PHE A CA 1
ATOM 1564 C C . PHE A 1 193 ? 0.894 -16.830 19.261 1.00 69.19 193 PHE A C 1
ATOM 1566 O O . PHE A 1 193 ? 1.785 -17.305 19.963 1.00 69.19 193 PHE A O 1
ATOM 1573 N N . VAL A 1 194 ? 0.136 -17.583 18.462 1.00 56.94 194 VAL A N 1
ATOM 1574 C CA . VAL A 1 194 ? 0.173 -19.055 18.495 1.00 56.94 194 VAL A CA 1
ATOM 1575 C C . VAL A 1 194 ? 1.428 -19.634 17.816 1.00 56.94 194 VAL A C 1
ATOM 1577 O O . VAL A 1 194 ? 1.839 -20.734 18.170 1.00 56.94 194 VAL A O 1
ATOM 1580 N N . ALA A 1 195 ? 2.104 -18.901 16.918 1.00 62.19 195 ALA A N 1
ATOM 1581 C CA . ALA A 1 195 ? 3.427 -19.289 16.412 1.00 62.19 195 ALA A CA 1
ATOM 1582 C C . ALA A 1 195 ? 4.165 -18.121 15.723 1.00 62.19 195 ALA A C 1
ATOM 1584 O O . ALA A 1 195 ? 3.592 -17.483 14.839 1.00 62.19 195 ALA A O 1
ATOM 1585 N N . PRO A 1 196 ? 5.440 -17.840 16.052 1.00 70.44 196 PRO A N 1
ATOM 1586 C CA . PRO A 1 196 ? 6.274 -16.977 15.225 1.00 70.44 196 PRO A CA 1
ATOM 1587 C C . PRO A 1 196 ? 6.676 -17.724 13.945 1.00 70.44 196 PRO A C 1
ATOM 1589 O O . PRO A 1 196 ? 7.404 -18.713 14.001 1.00 70.44 196 PRO A O 1
ATOM 1592 N N . LEU A 1 197 ? 6.209 -17.248 12.791 1.00 82.75 197 LEU A N 1
ATOM 1593 C CA . LEU A 1 197 ? 6.646 -17.750 11.486 1.00 82.75 197 LEU A CA 1
ATOM 1594 C C . LEU A 1 197 ? 8.055 -17.251 11.147 1.00 82.75 197 LEU A C 1
ATOM 1596 O O . LEU A 1 197 ? 8.423 -16.114 11.468 1.00 82.75 197 LEU A O 1
ATOM 1600 N N . SER A 1 198 ? 8.826 -18.085 10.453 1.00 87.88 198 SER A N 1
ATOM 1601 C CA . SER A 1 198 ? 10.114 -17.699 9.879 1.00 87.88 198 SER A CA 1
ATOM 1602 C C . SER A 1 198 ? 9.945 -16.633 8.789 1.00 87.88 198 SER A C 1
ATOM 1604 O O . SER A 1 198 ? 8.870 -16.463 8.208 1.00 87.88 198 SER A O 1
ATOM 1606 N N . LEU A 1 199 ? 11.025 -15.910 8.472 1.00 86.75 199 LEU A N 1
ATOM 1607 C CA . LEU A 1 199 ? 10.998 -14.897 7.412 1.00 86.75 199 LEU A CA 1
ATOM 1608 C C . LEU A 1 199 ? 10.590 -15.502 6.058 1.00 86.75 199 LEU A C 1
ATOM 1610 O O . LEU A 1 199 ? 9.763 -14.926 5.362 1.00 86.75 199 LEU A O 1
ATOM 1614 N N . ALA A 1 200 ? 11.113 -16.685 5.721 1.00 84.38 200 ALA A N 1
ATOM 1615 C CA . ALA A 1 200 ? 10.786 -17.383 4.478 1.00 84.38 200 ALA A CA 1
ATOM 1616 C C . ALA A 1 200 ? 9.292 -17.743 4.380 1.00 84.38 200 ALA A C 1
ATOM 1618 O O . ALA A 1 200 ? 8.683 -17.596 3.322 1.00 84.38 200 ALA A O 1
ATOM 1619 N N . GLU A 1 201 ? 8.675 -18.163 5.488 1.00 89.56 201 GLU A N 1
ATOM 1620 C CA . GLU A 1 201 ? 7.235 -18.433 5.523 1.00 89.56 201 GLU A CA 1
ATOM 1621 C C . GLU A 1 201 ? 6.420 -17.152 5.333 1.00 89.56 201 GLU A C 1
ATOM 1623 O O . GLU A 1 201 ? 5.477 -17.151 4.543 1.00 89.56 201 GLU A O 1
ATOM 1628 N N . LYS A 1 202 ? 6.804 -16.044 5.983 1.00 89.94 202 LYS A N 1
ATOM 1629 C CA . LYS A 1 202 ? 6.140 -14.744 5.790 1.00 89.94 202 LYS A CA 1
ATOM 1630 C C . LYS A 1 202 ? 6.226 -14.253 4.340 1.00 89.94 202 LYS A C 1
ATOM 1632 O O . LYS A 1 202 ? 5.227 -13.771 3.815 1.00 89.94 202 LYS A O 1
ATOM 1637 N N . GLU A 1 203 ? 7.372 -14.412 3.675 1.00 88.19 203 GLU A N 1
ATOM 1638 C CA . GLU A 1 203 ? 7.539 -14.062 2.252 1.00 88.19 203 GLU A CA 1
ATOM 1639 C C . GLU A 1 203 ? 6.633 -14.896 1.335 1.00 88.19 203 GLU A C 1
ATOM 1641 O O . GLU A 1 203 ? 6.007 -14.364 0.413 1.00 88.19 203 GLU A O 1
ATOM 1646 N N . ARG A 1 204 ? 6.488 -16.195 1.625 1.00 89.88 204 ARG A N 1
ATOM 1647 C CA . ARG A 1 204 ? 5.554 -17.068 0.903 1.00 89.88 204 ARG A CA 1
ATOM 1648 C C . ARG A 1 204 ? 4.105 -16.607 1.080 1.00 89.88 204 ARG A C 1
ATOM 1650 O O . ARG A 1 204 ? 3.364 -16.532 0.101 1.00 89.88 204 ARG A O 1
ATOM 1657 N N . LEU A 1 205 ? 3.704 -16.288 2.314 1.00 92.12 205 LEU A N 1
ATOM 1658 C CA . LEU A 1 205 ? 2.353 -15.801 2.620 1.00 92.12 205 LEU A CA 1
ATOM 1659 C C . LEU A 1 205 ? 2.063 -14.461 1.947 1.00 92.12 205 LEU A C 1
ATOM 1661 O O . LEU A 1 205 ? 0.980 -14.284 1.392 1.00 92.12 205 LEU A O 1
ATOM 1665 N N . LEU A 1 206 ? 3.032 -13.543 1.948 1.00 91.69 206 LEU A N 1
ATOM 1666 C CA . LEU A 1 206 ? 2.919 -12.280 1.229 1.00 91.69 206 LEU A CA 1
ATOM 1667 C C . LEU A 1 206 ? 2.689 -12.536 -0.262 1.00 91.69 206 LEU A C 1
ATOM 1669 O O . LEU A 1 206 ? 1.699 -12.066 -0.808 1.00 91.69 206 LEU A O 1
ATOM 1673 N N . SER A 1 207 ? 3.529 -13.356 -0.892 1.00 85.62 207 SER A N 1
ATOM 1674 C CA . SER A 1 207 ? 3.421 -13.676 -2.322 1.00 85.62 207 SER A CA 1
ATOM 1675 C C . SER A 1 207 ? 2.070 -14.302 -2.700 1.00 85.62 207 SER A C 1
ATOM 1677 O O . SER A 1 207 ? 1.568 -14.094 -3.805 1.00 85.62 207 SER A O 1
ATOM 1679 N N . GLN A 1 208 ? 1.462 -15.076 -1.795 1.00 88.06 208 GLN A N 1
ATOM 1680 C CA . GLN A 1 208 ? 0.110 -15.615 -1.961 1.00 88.06 208 GLN A CA 1
ATOM 1681 C C . GLN A 1 208 ? -0.962 -14.523 -1.818 1.00 88.06 208 GLN A C 1
ATOM 1683 O O . GLN A 1 208 ? -1.861 -14.432 -2.654 1.00 88.06 208 GLN A O 1
ATOM 1688 N N . ALA A 1 209 ? -0.847 -13.672 -0.797 1.00 90.75 209 ALA A N 1
ATOM 1689 C CA . ALA A 1 209 ? -1.769 -12.572 -0.531 1.00 90.75 209 ALA A CA 1
ATOM 1690 C C . ALA A 1 209 ? -1.766 -11.506 -1.642 1.00 90.75 209 ALA A C 1
ATOM 1692 O O . ALA A 1 209 ? -2.826 -11.003 -2.007 1.00 90.75 209 ALA A O 1
ATOM 1693 N N . GLU A 1 210 ? -0.603 -11.192 -2.218 1.00 86.81 210 GLU A N 1
ATOM 1694 C CA . GLU A 1 210 ? -0.444 -10.225 -3.315 1.00 86.81 210 GLU A CA 1
ATOM 1695 C C . GLU A 1 210 ? -1.200 -10.639 -4.585 1.00 86.81 210 GLU A C 1
ATOM 1697 O O . GLU A 1 210 ? -1.703 -9.789 -5.317 1.00 86.81 210 GLU A O 1
ATOM 1702 N N . LYS A 1 211 ? -1.329 -11.948 -4.828 1.00 81.00 211 LYS A N 1
ATOM 1703 C CA . LYS A 1 211 ? -2.080 -12.500 -5.967 1.00 81.00 211 LYS A CA 1
ATOM 1704 C C . LYS A 1 211 ? -3.594 -12.502 -5.736 1.00 81.00 211 LYS A C 1
ATOM 1706 O O . LYS A 1 211 ? -4.352 -12.744 -6.673 1.00 81.00 211 LYS A O 1
ATOM 1711 N N . SER A 1 212 ? -4.043 -12.264 -4.503 1.00 84.69 212 SER A N 1
ATOM 1712 C CA . SER A 1 212 ? -5.452 -12.326 -4.130 1.00 84.69 212 SER A CA 1
ATOM 1713 C C . SER A 1 212 ? -6.130 -10.958 -4.181 1.00 84.69 212 SER A C 1
ATOM 1715 O O . SER A 1 212 ? -5.646 -9.954 -3.649 1.00 84.69 212 SER A O 1
ATOM 1717 N N . LEU A 1 213 ? -7.346 -10.933 -4.730 1.00 76.88 213 LEU A N 1
ATOM 1718 C CA . LEU A 1 213 ? -8.237 -9.777 -4.604 1.00 76.88 213 LEU A CA 1
ATOM 1719 C C . LEU A 1 213 ? -8.640 -9.533 -3.142 1.00 76.88 213 LEU A C 1
ATOM 1721 O O . LEU A 1 213 ? -8.767 -8.378 -2.736 1.00 76.88 213 LEU A O 1
ATOM 1725 N N . PHE A 1 214 ? -8.743 -10.601 -2.344 1.00 83.12 214 PHE A N 1
ATOM 1726 C CA . PHE A 1 214 ? -9.107 -10.572 -0.928 1.00 83.12 214 PHE A CA 1
ATOM 1727 C C . PHE A 1 214 ? -8.030 -11.279 -0.084 1.00 83.12 214 PHE A C 1
ATOM 1729 O O . PHE A 1 214 ? -8.179 -12.461 0.238 1.00 83.12 214 PHE A O 1
ATOM 1736 N N . PRO A 1 215 ? -6.931 -10.588 0.280 1.00 89.69 215 PRO A N 1
ATOM 1737 C CA . PRO A 1 215 ? -5.822 -11.169 1.042 1.00 89.69 215 PRO A CA 1
ATOM 1738 C C . PRO A 1 215 ? -6.267 -11.895 2.313 1.00 89.69 215 PRO A C 1
ATOM 1740 O O . PRO A 1 215 ? -5.874 -13.040 2.538 1.00 89.69 215 PRO A O 1
ATOM 1743 N N . ARG A 1 216 ? -7.183 -11.270 3.066 1.00 89.31 216 ARG A N 1
ATOM 1744 C CA . ARG A 1 216 ? -7.773 -11.796 4.306 1.00 89.31 216 ARG A CA 1
ATOM 1745 C C . ARG A 1 216 ? -8.432 -13.171 4.139 1.00 89.31 216 ARG A C 1
ATOM 1747 O O . ARG A 1 216 ? -8.414 -13.953 5.075 1.00 89.31 216 ARG A O 1
ATOM 1754 N N . LEU A 1 217 ? -8.986 -13.471 2.960 1.00 87.12 217 LEU A N 1
ATOM 1755 C CA . LEU A 1 217 ? -9.658 -14.746 2.662 1.00 87.12 217 LEU A CA 1
ATOM 1756 C C . LEU A 1 217 ? -8.744 -15.768 1.971 1.00 87.12 217 LEU A C 1
ATOM 1758 O O . LEU A 1 217 ? -9.101 -16.936 1.857 1.00 87.12 217 LEU A O 1
ATOM 1762 N N . SER A 1 218 ? -7.586 -15.335 1.466 1.00 88.81 218 SER A N 1
ATOM 1763 C CA . SER A 1 218 ? -6.656 -16.215 0.744 1.00 88.81 218 SER A CA 1
ATOM 1764 C C . SER A 1 218 ? -5.710 -17.004 1.641 1.00 88.81 218 SER A C 1
ATOM 1766 O O . SER A 1 218 ? -5.067 -17.933 1.158 1.00 88.81 218 SER A O 1
ATOM 1768 N N . LEU A 1 219 ? -5.606 -16.619 2.911 1.00 91.31 219 LEU A N 1
ATOM 1769 C CA . LEU A 1 219 ? -4.741 -17.232 3.912 1.00 91.31 219 LEU A CA 1
ATOM 1770 C C . LEU A 1 219 ? -5.596 -17.839 5.019 1.00 91.31 219 LEU A C 1
ATOM 1772 O O . LEU A 1 219 ? -6.741 -17.427 5.218 1.00 91.31 219 LEU A O 1
ATOM 1776 N N . ASN A 1 220 ? -5.034 -18.775 5.785 1.00 91.44 220 ASN A N 1
ATOM 1777 C CA . ASN A 1 220 ? -5.679 -19.120 7.045 1.00 91.44 220 ASN A CA 1
ATOM 1778 C C . ASN A 1 220 ? -5.624 -17.907 7.994 1.00 91.44 220 ASN A C 1
ATOM 1780 O O . ASN A 1 220 ? -4.734 -17.060 7.895 1.00 91.44 220 ASN A O 1
ATOM 1784 N N . PHE A 1 221 ? -6.570 -17.804 8.927 1.00 92.06 221 PHE A N 1
ATOM 1785 C CA . PHE A 1 221 ? -6.676 -16.589 9.733 1.00 92.06 221 PHE A CA 1
ATOM 1786 C C . PHE A 1 221 ? -5.455 -16.331 10.624 1.00 92.06 221 PHE A C 1
ATOM 1788 O O . PHE A 1 221 ? -5.053 -15.187 10.788 1.00 92.06 221 PHE A O 1
ATOM 1795 N N . PHE A 1 222 ? -4.799 -17.368 11.148 1.00 90.94 222 PHE A N 1
ATOM 1796 C CA . PHE A 1 222 ? -3.584 -17.188 11.947 1.00 90.94 222 PHE A CA 1
ATOM 1797 C C . PHE A 1 222 ? -2.394 -16.714 11.101 1.00 90.94 222 PHE A C 1
ATOM 1799 O O . PHE A 1 222 ? -1.658 -15.831 11.534 1.00 90.94 222 PHE A O 1
ATOM 1806 N N . GLU A 1 223 ? -2.237 -17.238 9.884 1.00 92.31 223 GLU A N 1
ATOM 1807 C CA . GLU A 1 223 ? -1.264 -16.760 8.894 1.00 92.31 223 GLU A CA 1
ATOM 1808 C C . GLU A 1 223 ? -1.523 -15.297 8.535 1.00 92.31 223 GLU A C 1
ATOM 1810 O O . GLU A 1 223 ? -0.589 -14.495 8.497 1.00 92.31 223 GLU A O 1
ATOM 1815 N N . TRP A 1 224 ? -2.793 -14.940 8.325 1.00 93.75 224 TRP A N 1
ATOM 1816 C CA . TRP A 1 224 ? -3.216 -13.565 8.102 1.00 93.75 224 TRP A CA 1
ATOM 1817 C C . TRP A 1 224 ? -2.817 -12.661 9.270 1.00 93.75 224 TRP A C 1
ATOM 1819 O O . TRP A 1 224 ? -2.115 -11.676 9.047 1.00 93.75 224 TRP A O 1
ATOM 1829 N N . LEU A 1 225 ? -3.174 -13.025 10.509 1.00 93.44 225 LEU A N 1
ATOM 1830 C CA . LEU A 1 225 ? -2.809 -12.279 11.717 1.00 93.44 225 LEU A CA 1
ATOM 1831 C C . LEU A 1 225 ? -1.292 -12.078 11.820 1.00 93.44 225 LEU A C 1
ATOM 1833 O O . LEU A 1 225 ? -0.838 -10.975 12.121 1.00 93.44 225 LEU A O 1
ATOM 1837 N N . THR A 1 226 ? -0.498 -13.119 11.546 1.00 91.31 226 THR A N 1
ATOM 1838 C CA . THR A 1 226 ? 0.968 -13.020 11.556 1.00 91.31 226 THR A CA 1
ATOM 1839 C C . THR A 1 226 ? 1.494 -12.072 10.480 1.00 91.31 226 THR A C 1
ATOM 1841 O O . THR A 1 226 ? 2.432 -11.319 10.747 1.00 91.31 226 THR A O 1
ATOM 1844 N N . LEU A 1 227 ? 0.905 -12.089 9.281 1.00 92.12 227 LEU A N 1
ATOM 1845 C CA . LEU A 1 227 ? 1.308 -11.222 8.178 1.00 92.12 227 LEU A CA 1
ATOM 1846 C C . LEU A 1 227 ? 0.975 -9.751 8.465 1.00 92.12 227 LEU A C 1
ATOM 1848 O O . LEU A 1 227 ? 1.837 -8.891 8.292 1.00 92.12 227 LEU A O 1
ATOM 1852 N N . VAL A 1 228 ? -0.245 -9.447 8.928 1.00 93.25 228 VAL A N 1
ATOM 1853 C CA . VAL A 1 228 ? -0.676 -8.053 9.143 1.00 93.25 228 VAL A CA 1
ATOM 1854 C C . VAL A 1 228 ? -0.156 -7.428 10.430 1.00 93.25 228 VAL A C 1
ATOM 1856 O O . VAL A 1 228 ? -0.061 -6.201 10.505 1.00 93.25 228 VAL A O 1
ATOM 1859 N N . ALA A 1 229 ? 0.216 -8.227 11.430 1.00 92.38 229 ALA A N 1
ATOM 1860 C CA . ALA A 1 229 ? 0.851 -7.715 12.642 1.00 92.38 229 ALA A CA 1
ATOM 1861 C C . ALA A 1 229 ? 2.242 -7.118 12.370 1.00 92.38 229 ALA A C 1
ATOM 1863 O O . ALA A 1 229 ? 2.685 -6.235 13.106 1.00 92.38 229 ALA A O 1
ATOM 1864 N N . ASP A 1 230 ? 2.921 -7.572 11.314 1.00 91.50 230 ASP A N 1
ATOM 1865 C CA . ASP A 1 230 ? 4.227 -7.068 10.900 1.00 91.50 230 ASP A CA 1
ATOM 1866 C C . ASP A 1 230 ? 4.070 -5.848 9.979 1.00 91.50 230 ASP A C 1
ATOM 1868 O O . ASP A 1 230 ? 3.563 -5.940 8.859 1.00 91.50 230 ASP A O 1
ATOM 1872 N N . GLU A 1 231 ? 4.500 -4.677 10.457 1.00 91.00 231 GLU A N 1
ATOM 1873 C CA . GLU A 1 231 ? 4.343 -3.411 9.733 1.00 91.00 231 GLU A CA 1
ATOM 1874 C C . GLU A 1 231 ? 4.988 -3.444 8.341 1.00 91.00 231 GLU A C 1
ATOM 1876 O O . GLU A 1 231 ? 4.398 -2.944 7.382 1.00 91.00 231 GLU A O 1
ATOM 1881 N N . ASN A 1 232 ? 6.167 -4.056 8.203 1.00 88.94 232 ASN A N 1
ATOM 1882 C CA . ASN A 1 232 ? 6.887 -4.077 6.931 1.00 88.94 232 ASN A CA 1
ATOM 1883 C C . ASN A 1 232 ? 6.137 -4.906 5.885 1.00 88.94 232 ASN A C 1
ATOM 1885 O O . ASN A 1 232 ? 5.992 -4.482 4.737 1.00 88.94 232 ASN A O 1
ATOM 1889 N N . PHE A 1 233 ? 5.617 -6.067 6.286 1.00 90.88 233 PHE A N 1
ATOM 1890 C CA . PHE A 1 233 ? 4.817 -6.918 5.406 1.00 90.88 233 PHE A CA 1
ATOM 1891 C C . PHE A 1 233 ? 3.480 -6.269 5.056 1.00 90.88 233 PHE A C 1
ATOM 1893 O O . PHE A 1 233 ? 3.088 -6.277 3.890 1.00 90.88 233 PHE A O 1
ATOM 1900 N N . ARG A 1 234 ? 2.815 -5.626 6.022 1.00 92.31 234 ARG A N 1
ATOM 1901 C CA . ARG A 1 234 ? 1.567 -4.894 5.780 1.00 92.31 234 ARG A CA 1
ATOM 1902 C C . ARG A 1 234 ? 1.763 -3.722 4.810 1.00 92.31 234 ARG A C 1
ATOM 1904 O O . ARG A 1 234 ? 0.949 -3.540 3.906 1.00 92.31 234 ARG A O 1
ATOM 1911 N N . ARG A 1 235 ? 2.863 -2.965 4.935 1.00 90.00 235 ARG A N 1
ATOM 1912 C CA . ARG A 1 235 ? 3.239 -1.897 3.986 1.00 90.00 235 ARG A CA 1
ATOM 1913 C C . ARG A 1 235 ? 3.485 -2.443 2.582 1.00 90.00 235 ARG A C 1
ATOM 1915 O O . ARG A 1 235 ? 2.963 -1.874 1.628 1.00 90.00 235 ARG A O 1
ATOM 1922 N N . ARG A 1 236 ? 4.227 -3.547 2.450 1.00 87.31 236 ARG A N 1
ATOM 1923 C CA . ARG A 1 236 ? 4.474 -4.205 1.153 1.00 87.31 236 ARG A CA 1
ATOM 1924 C C . ARG A 1 236 ? 3.185 -4.715 0.512 1.00 87.31 236 ARG A C 1
ATOM 1926 O O . ARG A 1 236 ? 2.970 -4.472 -0.670 1.00 87.31 236 ARG A O 1
ATOM 1933 N N . LEU A 1 237 ? 2.297 -5.324 1.300 1.00 90.81 237 LEU A N 1
ATOM 1934 C CA . LEU A 1 237 ? 0.999 -5.798 0.822 1.00 90.81 237 LEU A CA 1
ATOM 1935 C C . LEU A 1 237 ? 0.072 -4.647 0.402 1.00 90.81 237 LEU A C 1
ATOM 1937 O O . LEU A 1 237 ? -0.645 -4.773 -0.581 1.00 90.81 237 LEU A O 1
ATOM 1941 N N . LEU A 1 238 ? 0.068 -3.512 1.108 1.00 89.69 238 LEU A N 1
ATOM 1942 C CA . LEU A 1 238 ? -0.633 -2.313 0.633 1.00 89.69 238 LEU A CA 1
ATOM 1943 C C . LEU A 1 238 ? -0.014 -1.820 -0.684 1.00 89.69 238 LEU A C 1
ATOM 1945 O O . LEU A 1 238 ? -0.731 -1.512 -1.633 1.00 89.69 238 LEU A O 1
ATOM 1949 N N . ALA A 1 239 ? 1.315 -1.740 -0.742 1.00 83.94 239 ALA A N 1
ATOM 1950 C CA . ALA A 1 239 ? 2.034 -1.218 -1.894 1.00 83.94 239 ALA A CA 1
ATOM 1951 C C . ALA A 1 239 ? 1.797 -2.063 -3.155 1.00 83.94 239 ALA A C 1
ATOM 1953 O O . ALA A 1 239 ? 1.553 -1.496 -4.215 1.00 83.94 239 ALA A O 1
ATOM 1954 N N . SER A 1 240 ? 1.781 -3.395 -3.052 1.00 82.94 240 SER A N 1
ATOM 1955 C CA . SER A 1 240 ? 1.502 -4.297 -4.182 1.00 82.94 240 SER A CA 1
ATOM 1956 C C . SER A 1 240 ? 0.106 -4.108 -4.786 1.00 82.94 240 SER A C 1
ATOM 1958 O O . SER A 1 240 ? -0.103 -4.405 -5.962 1.00 82.94 240 SER A O 1
ATOM 1960 N N . ARG A 1 241 ? -0.837 -3.557 -4.012 1.00 81.81 241 ARG A N 1
ATOM 1961 C CA . ARG A 1 241 ? -2.208 -3.260 -4.451 1.00 81.81 241 ARG A CA 1
ATOM 1962 C C . ARG A 1 241 ? -2.359 -1.890 -5.100 1.00 81.81 241 ARG A C 1
ATOM 1964 O O . ARG A 1 241 ? -3.391 -1.636 -5.716 1.00 81.81 241 ARG A O 1
ATOM 1971 N N . LYS A 1 242 ? -1.369 -1.002 -4.967 1.00 76.88 242 LYS A N 1
ATOM 1972 C CA . LYS A 1 242 ? -1.386 0.314 -5.615 1.00 76.88 242 LYS A CA 1
ATOM 1973 C C . LYS A 1 242 ? -0.600 0.275 -6.911 1.00 76.88 242 LYS A C 1
ATOM 1975 O O . LYS A 1 242 ? 0.503 -0.262 -6.961 1.00 76.88 242 LYS A O 1
ATOM 1980 N N . THR A 1 243 ? -1.129 0.906 -7.947 1.00 71.94 243 THR A N 1
ATOM 1981 C CA . THR A 1 243 ? -0.394 1.143 -9.192 1.00 71.94 243 THR A CA 1
ATOM 1982 C C . THR A 1 243 ? 0.785 2.086 -8.940 1.00 71.94 243 THR A C 1
ATOM 1984 O O . THR A 1 243 ? 0.668 3.021 -8.149 1.00 71.94 243 THR A O 1
ATOM 1987 N N . VAL A 1 244 ? 1.925 1.846 -9.592 1.00 77.88 244 VAL A N 1
ATOM 1988 C CA . VAL A 1 244 ? 3.064 2.770 -9.519 1.00 77.88 244 VAL A CA 1
ATOM 1989 C C . VAL A 1 244 ? 2.828 3.951 -10.451 1.00 77.88 244 VAL A C 1
ATOM 1991 O O . VAL A 1 244 ? 2.632 3.744 -11.644 1.00 77.88 244 VAL A O 1
ATOM 1994 N N . ASN A 1 245 ? 2.873 5.173 -9.927 1.00 80.06 245 ASN A N 1
ATOM 1995 C CA . ASN A 1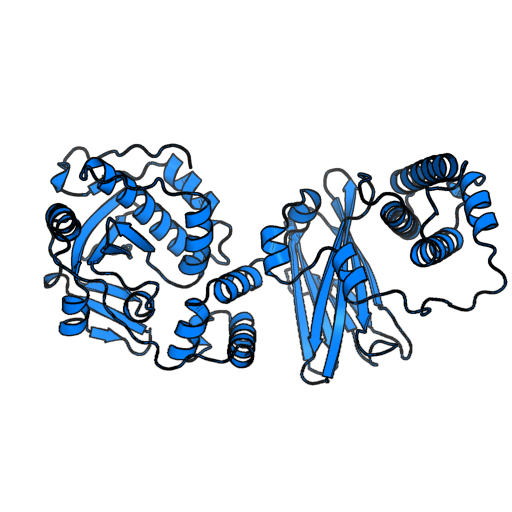 245 ? 2.739 6.383 -10.729 1.00 80.06 245 ASN A CA 1
ATOM 1996 C C . ASN A 1 245 ? 4.111 6.876 -11.205 1.00 80.06 245 ASN A C 1
ATOM 1998 O O . ASN A 1 245 ? 4.985 7.188 -10.397 1.00 80.06 245 ASN A O 1
ATOM 2002 N N . LEU A 1 246 ? 4.306 6.939 -12.521 1.00 81.56 246 LEU A N 1
ATOM 2003 C CA . LEU A 1 246 ? 5.555 7.393 -13.124 1.00 81.56 246 LEU A CA 1
ATOM 2004 C C . LEU A 1 246 ? 5.746 8.907 -12.995 1.00 81.56 246 LEU A C 1
ATOM 2006 O O . LEU A 1 246 ? 6.885 9.370 -12.951 1.00 81.56 246 LEU A O 1
ATOM 2010 N N . ARG A 1 247 ? 4.679 9.698 -12.855 1.00 78.19 247 ARG A N 1
ATOM 2011 C CA . ARG A 1 247 ? 4.812 11.122 -12.525 1.00 78.19 247 ARG A CA 1
ATOM 2012 C C . ARG A 1 247 ? 5.419 11.334 -11.141 1.00 78.19 247 ARG A C 1
ATOM 2014 O O . ARG A 1 247 ? 6.285 12.196 -11.002 1.00 78.19 247 ARG A O 1
ATOM 2021 N N . ASP A 1 248 ? 5.055 10.510 -10.158 1.00 77.94 248 ASP A N 1
ATOM 2022 C CA . ASP A 1 248 ? 5.658 10.571 -8.819 1.00 77.94 248 ASP A CA 1
ATOM 2023 C C . ASP A 1 248 ? 7.179 10.375 -8.910 1.00 77.94 248 ASP A C 1
ATOM 2025 O O . ASP A 1 248 ? 7.945 10.992 -8.173 1.00 77.94 248 ASP A O 1
ATOM 2029 N N . TRP A 1 249 ? 7.653 9.579 -9.875 1.00 82.44 249 TRP A N 1
ATOM 2030 C CA . TRP A 1 249 ? 9.085 9.402 -10.095 1.00 82.44 249 TRP A CA 1
ATOM 2031 C C . TRP A 1 249 ? 9.745 10.678 -10.618 1.00 82.44 249 TRP A C 1
ATOM 2033 O O . TRP A 1 249 ? 10.813 11.020 -10.111 1.00 82.44 249 TRP A O 1
ATOM 2043 N N . LEU A 1 250 ? 9.117 11.386 -11.570 1.00 76.62 250 LEU A N 1
ATOM 2044 C CA . LEU A 1 250 ? 9.585 12.689 -12.080 1.00 76.62 250 LEU A CA 1
ATOM 2045 C C . LEU A 1 250 ? 9.660 13.741 -10.969 1.00 76.62 250 LEU A C 1
ATOM 2047 O O . LEU A 1 250 ? 10.612 14.519 -10.920 1.00 76.62 250 LEU A O 1
ATOM 2051 N N . GLU A 1 251 ? 8.696 13.720 -10.051 1.00 78.38 251 GLU A N 1
ATOM 2052 C CA . GLU A 1 251 ? 8.653 14.592 -8.871 1.00 78.38 251 GLU A CA 1
ATOM 2053 C C . GLU A 1 251 ? 9.562 14.110 -7.725 1.00 78.38 251 GLU A C 1
ATOM 2055 O O . GLU A 1 251 ? 9.692 14.787 -6.708 1.00 78.38 251 GLU A O 1
ATOM 2060 N N . LYS A 1 252 ? 10.248 12.972 -7.903 1.00 76.62 252 LYS A N 1
ATOM 2061 C CA . LYS A 1 252 ? 11.126 12.321 -6.913 1.00 76.62 252 LYS A CA 1
ATOM 2062 C C . LYS A 1 252 ? 10.404 11.866 -5.635 1.00 76.62 252 LYS A C 1
ATOM 2064 O O . LYS A 1 252 ? 11.033 11.688 -4.593 1.00 76.62 252 LYS A O 1
ATOM 2069 N N . HIS A 1 253 ? 9.103 11.614 -5.723 1.00 78.62 253 HIS A N 1
ATOM 2070 C CA . HIS A 1 253 ? 8.296 10.967 -4.694 1.00 78.62 253 HIS A CA 1
ATOM 2071 C C . HIS A 1 253 ? 8.363 9.439 -4.871 1.00 78.62 253 HIS A C 1
ATOM 2073 O O . HIS A 1 253 ? 7.647 8.849 -5.678 1.00 78.62 253 HIS A O 1
ATOM 2079 N N . TRP A 1 254 ? 9.268 8.765 -4.153 1.00 73.31 254 TRP A N 1
ATOM 2080 C CA . TRP A 1 254 ? 9.543 7.334 -4.377 1.00 73.31 254 TRP A CA 1
ATOM 2081 C C . TRP A 1 254 ? 9.016 6.396 -3.292 1.00 73.31 254 TRP A C 1
ATOM 2083 O O . TRP A 1 254 ? 9.165 5.187 -3.442 1.00 73.31 254 TRP A O 1
ATOM 2093 N N . ASP A 1 255 ? 8.372 6.896 -2.239 1.00 67.75 255 ASP A N 1
ATOM 2094 C CA . ASP A 1 255 ? 8.018 6.095 -1.057 1.00 67.75 255 ASP A CA 1
ATOM 2095 C C . ASP A 1 255 ? 7.213 4.833 -1.404 1.00 67.75 255 ASP A C 1
ATOM 2097 O O . ASP A 1 255 ? 7.574 3.720 -1.015 1.00 67.75 255 ASP A O 1
ATOM 2101 N N . LEU A 1 256 ? 6.161 4.985 -2.215 1.00 67.25 256 LEU A N 1
ATOM 2102 C CA . LEU A 1 256 ? 5.338 3.864 -2.676 1.00 67.25 256 LEU A CA 1
ATOM 2103 C C . LEU A 1 256 ? 6.117 2.909 -3.591 1.00 67.25 256 LEU A C 1
ATOM 2105 O O . LEU A 1 256 ? 5.964 1.689 -3.526 1.00 67.25 256 LEU A O 1
ATOM 2109 N N . THR A 1 257 ? 6.956 3.473 -4.449 1.00 73.25 257 THR A N 1
ATOM 2110 C CA . THR A 1 257 ? 7.721 2.729 -5.444 1.00 73.25 257 THR A CA 1
ATOM 2111 C C . THR A 1 257 ? 8.793 1.867 -4.780 1.00 73.25 257 THR A C 1
ATOM 2113 O O . THR A 1 257 ? 8.875 0.667 -5.050 1.00 73.25 257 THR A O 1
ATOM 2116 N N . LEU A 1 258 ? 9.545 2.436 -3.836 1.00 75.81 258 LEU A N 1
ATOM 2117 C CA . LEU A 1 258 ? 10.524 1.715 -3.025 1.00 75.81 258 LEU A CA 1
ATOM 2118 C C . LEU A 1 258 ? 9.847 0.629 -2.178 1.00 75.81 258 LEU A C 1
ATOM 2120 O O . LEU A 1 258 ? 10.346 -0.494 -2.104 1.00 75.81 258 LEU A O 1
ATOM 2124 N N . ALA A 1 259 ? 8.664 0.910 -1.617 1.00 64.56 259 ALA A N 1
ATOM 2125 C CA . ALA A 1 259 ? 7.879 -0.085 -0.882 1.00 64.56 259 ALA A CA 1
ATOM 2126 C C . ALA A 1 259 ? 7.433 -1.280 -1.751 1.00 64.56 259 ALA A C 1
ATOM 2128 O O . ALA A 1 259 ? 7.273 -2.384 -1.231 1.00 64.56 259 ALA A O 1
ATOM 2129 N N . ARG A 1 260 ? 7.291 -1.103 -3.075 1.00 70.94 260 ARG A N 1
ATOM 2130 C CA . ARG A 1 260 ? 7.045 -2.190 -4.045 1.00 70.94 260 ARG A CA 1
ATOM 2131 C C . ARG A 1 260 ? 8.310 -2.954 -4.464 1.00 70.94 260 ARG A C 1
ATOM 2133 O O . ARG A 1 260 ? 8.243 -3.785 -5.374 1.00 70.94 260 ARG A O 1
ATOM 2140 N N . GLY A 1 261 ? 9.450 -2.694 -3.825 1.00 77.62 261 GLY A N 1
ATOM 2141 C CA . GLY A 1 261 ? 10.720 -3.382 -4.070 1.00 77.62 261 GLY A CA 1
ATOM 2142 C C . GLY A 1 261 ? 11.535 -2.825 -5.240 1.00 77.62 261 GLY A C 1
ATOM 2143 O O . GLY A 1 261 ? 12.557 -3.413 -5.605 1.00 77.62 261 GLY A O 1
ATOM 2144 N N . TRP A 1 262 ? 11.107 -1.704 -5.825 1.00 86.06 262 TRP A N 1
ATOM 2145 C CA . TRP A 1 262 ? 11.935 -0.955 -6.766 1.00 86.06 262 TRP A CA 1
ATOM 2146 C C . TRP A 1 262 ? 13.087 -0.289 -6.019 1.00 86.06 262 TRP A C 1
ATOM 2148 O O . TRP A 1 262 ? 12.962 0.095 -4.861 1.00 86.06 262 TRP A O 1
ATOM 2158 N N . GLN A 1 263 ? 14.224 -0.160 -6.680 1.00 84.25 263 GLN A N 1
ATOM 2159 C CA . GLN A 1 263 ? 15.432 0.448 -6.138 1.00 84.25 263 GLN A CA 1
ATOM 2160 C C . GLN A 1 263 ? 15.910 1.534 -7.090 1.00 84.25 263 GLN A C 1
ATOM 2162 O O . GLN A 1 263 ? 15.701 1.443 -8.305 1.00 84.25 263 GLN A O 1
ATOM 2167 N N . ASN A 1 264 ? 16.577 2.547 -6.533 1.00 81.88 264 ASN A N 1
ATOM 2168 C CA . ASN A 1 264 ? 17.279 3.531 -7.341 1.00 81.88 264 ASN A CA 1
ATOM 2169 C C . ASN A 1 264 ? 18.226 2.807 -8.305 1.00 81.88 264 ASN A C 1
ATOM 2171 O O . ASN A 1 264 ? 18.937 1.889 -7.897 1.00 81.88 264 ASN A O 1
ATOM 2175 N N . LEU A 1 265 ? 18.217 3.189 -9.582 1.00 77.75 265 LEU A N 1
ATOM 2176 C CA . LEU A 1 265 ? 18.975 2.467 -10.595 1.00 77.75 265 LEU A CA 1
ATOM 2177 C C . LEU A 1 265 ? 20.484 2.469 -10.332 1.00 77.75 265 LEU A C 1
ATOM 2179 O O . LEU A 1 265 ? 21.126 1.454 -10.581 1.00 77.75 265 LEU A O 1
ATOM 2183 N N . GLU A 1 266 ? 21.055 3.558 -9.821 1.00 69.56 266 GLU A N 1
ATOM 2184 C CA . GLU A 1 266 ? 22.485 3.622 -9.509 1.00 69.56 266 GLU A CA 1
ATOM 2185 C C . GLU A 1 266 ? 22.843 2.594 -8.429 1.00 69.56 266 GLU A C 1
ATOM 2187 O O . GLU A 1 266 ? 23.771 1.798 -8.586 1.00 69.56 266 GLU A O 1
ATOM 2192 N N . GLU A 1 267 ? 22.044 2.539 -7.362 1.00 76.69 267 GLU A N 1
ATOM 2193 C CA . GLU A 1 267 ? 22.214 1.552 -6.299 1.00 76.69 267 GLU A CA 1
ATOM 2194 C C . GLU A 1 267 ? 21.963 0.129 -6.792 1.00 76.69 267 GLU A C 1
ATOM 2196 O O . GLU A 1 267 ? 22.712 -0.781 -6.434 1.00 76.69 267 GLU A O 1
ATOM 2201 N N . PHE A 1 268 ? 20.943 -0.061 -7.629 1.00 80.44 268 PHE A N 1
ATOM 2202 C CA . PHE A 1 268 ? 20.597 -1.345 -8.224 1.00 80.44 268 PHE A CA 1
ATOM 2203 C C . PHE A 1 268 ? 21.737 -1.868 -9.100 1.00 80.44 268 PHE A C 1
ATOM 2205 O O . PHE A 1 268 ? 22.184 -2.999 -8.916 1.00 80.44 268 PHE A O 1
ATOM 2212 N N . ILE A 1 269 ? 22.253 -1.037 -10.011 1.00 70.00 269 ILE A N 1
ATOM 2213 C CA . ILE A 1 269 ? 23.384 -1.379 -10.875 1.00 70.00 269 ILE A CA 1
ATOM 2214 C C . ILE A 1 269 ? 24.603 -1.697 -10.012 1.00 70.00 269 ILE A C 1
ATOM 2216 O O . ILE A 1 269 ? 25.210 -2.753 -10.170 1.00 70.00 269 ILE A O 1
ATOM 2220 N N . ARG A 1 270 ? 24.928 -0.838 -9.040 1.00 70.06 270 ARG A N 1
ATOM 2221 C CA . ARG A 1 270 ? 26.055 -1.058 -8.125 1.00 70.06 270 ARG A CA 1
ATOM 2222 C C . ARG A 1 270 ? 25.915 -2.350 -7.321 1.00 70.06 270 ARG A C 1
ATOM 2224 O O . ARG A 1 270 ? 26.924 -2.964 -6.990 1.00 70.06 270 ARG A O 1
ATOM 2231 N N . LYS A 1 271 ? 24.700 -2.747 -6.952 1.00 78.12 271 LYS A N 1
ATOM 2232 C CA . LYS A 1 271 ? 24.461 -3.914 -6.097 1.00 78.12 271 LYS A CA 1
ATOM 2233 C C . LYS A 1 271 ? 24.402 -5.220 -6.884 1.00 78.12 271 LYS A C 1
ATOM 2235 O O . LYS A 1 271 ? 24.947 -6.216 -6.419 1.00 78.12 271 LYS A O 1
ATOM 2240 N N . TYR A 1 272 ? 23.755 -5.218 -8.046 1.00 76.25 272 TYR A N 1
ATOM 2241 C CA . TYR A 1 272 ? 23.422 -6.447 -8.772 1.00 76.25 272 TYR A CA 1
ATOM 2242 C C . TYR A 1 272 ? 24.071 -6.553 -10.150 1.00 76.25 272 TYR A C 1
ATOM 2244 O O . TYR A 1 272 ? 24.219 -7.657 -10.660 1.00 76.25 272 TYR A O 1
ATOM 2252 N N . LEU A 1 273 ? 24.475 -5.433 -10.751 1.00 67.19 273 LEU A N 1
ATOM 2253 C CA . LEU A 1 273 ? 25.021 -5.374 -12.110 1.00 67.19 273 LEU A CA 1
ATOM 2254 C C . LEU A 1 273 ? 26.476 -4.868 -12.134 1.00 67.19 273 LEU A C 1
ATOM 2256 O O . LEU A 1 273 ? 26.892 -4.300 -13.142 1.00 67.19 273 LEU A O 1
ATOM 2260 N N . GLN A 1 274 ? 27.240 -5.059 -11.041 1.00 56.00 274 GLN A N 1
ATOM 2261 C CA . GLN A 1 274 ? 28.678 -4.730 -10.928 1.00 56.00 274 GLN A CA 1
ATOM 2262 C C . GLN A 1 274 ? 29.436 -5.031 -12.236 1.00 56.00 274 GLN A C 1
ATOM 2264 O O . GLN A 1 274 ? 29.115 -6.026 -12.896 1.00 56.00 274 GLN A O 1
ATOM 2269 N N . PRO A 1 275 ? 30.458 -4.229 -12.603 1.00 43.66 275 PRO A N 1
ATOM 2270 C CA . PRO A 1 275 ? 31.083 -4.260 -13.919 1.00 43.66 275 PRO A CA 1
ATOM 2271 C C . PRO A 1 275 ? 31.871 -5.557 -14.117 1.00 43.66 275 PRO A C 1
ATOM 2273 O O . PRO A 1 275 ? 33.086 -5.624 -13.958 1.00 43.66 275 PRO A O 1
ATOM 2276 N N . CYS A 1 276 ? 31.183 -6.626 -14.501 1.00 35.31 276 CYS A N 1
ATOM 2277 C CA . CYS A 1 276 ? 31.830 -7.679 -15.254 1.00 35.31 276 CYS A CA 1
ATOM 2278 C C . CYS A 1 276 ? 32.287 -7.062 -16.585 1.00 35.31 276 CYS A C 1
ATOM 2280 O O . CYS A 1 276 ? 31.560 -6.237 -17.145 1.00 35.31 276 CYS A O 1
ATOM 2282 N N . PRO A 1 277 ? 33.422 -7.489 -17.162 1.00 38.97 277 PRO A N 1
ATOM 2283 C CA . PRO A 1 277 ? 33.825 -7.126 -18.521 1.00 38.97 277 PRO A CA 1
ATOM 2284 C C . PRO A 1 277 ? 32.904 -7.815 -19.554 1.00 38.97 277 PRO A C 1
ATOM 2286 O O . PRO A 1 277 ? 33.344 -8.548 -20.432 1.00 38.97 277 PRO A O 1
ATOM 2289 N N . ARG A 1 278 ? 31.585 -7.643 -19.416 1.00 40.59 278 ARG A N 1
ATOM 2290 C CA . ARG A 1 278 ? 30.520 -8.347 -20.144 1.00 40.59 278 ARG A CA 1
ATOM 2291 C C . ARG A 1 278 ? 29.895 -7.506 -21.261 1.00 40.59 278 ARG A C 1
ATOM 2293 O O . ARG A 1 278 ? 28.962 -7.964 -21.915 1.00 40.59 278 ARG A O 1
ATOM 2300 N N . MET A 1 279 ? 30.465 -6.334 -21.551 1.00 40.66 279 MET A N 1
ATOM 2301 C CA . MET A 1 279 ? 30.069 -5.446 -22.655 1.00 40.66 279 MET A CA 1
ATOM 2302 C C . MET A 1 279 ? 31.147 -5.249 -23.725 1.00 40.66 279 MET A C 1
ATOM 2304 O O . MET A 1 279 ? 31.072 -4.316 -24.518 1.00 40.66 279 MET A O 1
ATOM 2308 N N . ALA A 1 280 ? 32.123 -6.151 -23.826 1.00 29.34 280 ALA A N 1
ATOM 2309 C CA . ALA A 1 280 ? 32.960 -6.215 -25.019 1.00 29.34 280 ALA A CA 1
ATOM 2310 C C . ALA A 1 280 ? 32.192 -6.932 -26.145 1.00 29.34 280 ALA A C 1
ATOM 2312 O O . ALA A 1 280 ? 32.516 -8.059 -26.521 1.00 29.34 280 ALA A O 1
ATOM 2313 N N . ILE A 1 281 ? 31.139 -6.300 -26.676 1.00 36.12 281 ILE A N 1
ATOM 2314 C CA . ILE A 1 281 ? 30.642 -6.684 -27.997 1.00 36.12 281 ILE A CA 1
ATOM 2315 C C . ILE A 1 281 ? 31.749 -6.294 -28.974 1.00 36.12 281 ILE A C 1
ATOM 2317 O O . ILE A 1 281 ? 32.100 -5.125 -29.116 1.00 36.12 281 ILE A O 1
ATOM 2321 N N . SER A 1 282 ? 32.349 -7.314 -29.579 1.00 30.88 282 SER A N 1
ATOM 2322 C CA . SER A 1 282 ? 33.392 -7.206 -30.589 1.00 30.88 282 SER A CA 1
ATOM 2323 C C . SER A 1 282 ? 32.866 -6.449 -31.811 1.00 30.88 282 SER A C 1
ATOM 2325 O O . SER A 1 282 ? 32.328 -7.039 -32.745 1.00 30.88 282 SER A O 1
ATOM 2327 N N . PHE A 1 283 ? 33.040 -5.131 -31.820 1.00 33.69 283 PHE A N 1
ATOM 2328 C CA . PHE A 1 283 ? 33.051 -4.343 -33.043 1.00 33.69 283 PHE A CA 1
ATOM 2329 C C . PHE A 1 283 ? 34.487 -3.886 -33.304 1.00 33.69 283 PHE A C 1
ATOM 2331 O O . PHE A 1 283 ? 35.231 -3.506 -32.402 1.00 33.69 283 PHE A O 1
ATOM 2338 N N . ARG A 1 284 ? 34.908 -4.031 -34.559 1.00 35.56 284 ARG A N 1
ATOM 2339 C CA . ARG A 1 284 ? 36.262 -3.762 -35.056 1.00 35.56 284 ARG A CA 1
ATOM 2340 C C . ARG A 1 284 ? 36.704 -2.345 -34.655 1.00 35.56 284 ARG A C 1
ATOM 2342 O O . ARG A 1 284 ? 35.949 -1.417 -34.899 1.00 35.56 284 ARG A O 1
ATOM 2349 N N . TYR A 1 285 ? 37.911 -2.207 -34.090 1.00 44.38 285 TYR A N 1
ATOM 2350 C CA . TYR A 1 285 ? 38.657 -0.948 -33.889 1.00 44.38 285 TYR A CA 1
ATOM 2351 C C . TYR A 1 285 ? 37.785 0.314 -33.696 1.00 44.38 285 TYR A C 1
ATOM 2353 O O . TYR A 1 285 ? 37.755 1.197 -34.548 1.00 44.38 285 TYR A O 1
ATOM 2361 N N . PHE A 1 286 ? 37.081 0.413 -32.568 1.00 47.97 286 PHE A N 1
ATOM 2362 C CA . PHE A 1 286 ? 36.502 1.681 -32.122 1.00 47.97 286 PHE A CA 1
ATOM 2363 C C . PHE A 1 286 ? 37.498 2.366 -31.181 1.00 47.97 286 PHE A C 1
ATOM 2365 O O . PHE A 1 286 ? 37.889 1.773 -30.178 1.00 47.97 286 PHE A O 1
ATOM 2372 N N . ASN A 1 287 ? 37.929 3.586 -31.514 1.00 61.09 287 ASN A N 1
ATOM 2373 C CA . ASN A 1 287 ? 38.748 4.428 -30.642 1.00 61.09 287 ASN A CA 1
ATOM 2374 C C . ASN A 1 287 ? 37.822 5.379 -29.856 1.00 61.09 287 ASN A C 1
ATOM 2376 O O . ASN A 1 287 ? 37.298 6.330 -30.444 1.00 61.09 287 ASN A O 1
ATOM 2380 N N . PRO A 1 288 ? 37.580 5.147 -28.553 1.00 57.47 288 PRO A N 1
ATOM 2381 C CA . PRO A 1 288 ? 36.563 5.894 -27.820 1.00 57.47 288 PRO A CA 1
ATOM 2382 C C . PRO A 1 288 ? 36.888 7.375 -27.614 1.00 57.47 288 PRO A C 1
ATOM 2384 O O . PRO A 1 288 ? 35.982 8.205 -27.651 1.00 57.47 288 PRO A O 1
ATOM 2387 N N . GLU A 1 289 ? 38.166 7.733 -27.456 1.00 64.69 289 GLU A N 1
ATOM 2388 C CA . GLU A 1 289 ? 38.572 9.142 -27.342 1.00 64.69 289 GLU A CA 1
ATOM 2389 C C . GLU A 1 289 ? 38.309 9.912 -28.639 1.00 64.69 289 GLU A C 1
ATOM 2391 O O . GLU A 1 289 ? 37.869 11.064 -28.624 1.00 64.69 289 GLU A O 1
ATOM 2396 N N . GLU A 1 290 ? 38.538 9.257 -29.776 1.00 67.00 290 GLU A N 1
ATOM 2397 C CA . GLU A 1 290 ? 38.264 9.820 -31.092 1.00 67.00 290 GLU A CA 1
ATOM 2398 C C . GLU A 1 290 ? 36.760 9.973 -31.325 1.00 67.00 290 GLU A C 1
ATOM 2400 O O . GLU A 1 290 ? 36.324 10.998 -31.837 1.00 67.00 290 GLU A O 1
ATOM 2405 N N . ALA A 1 291 ? 35.948 9.021 -30.865 1.00 64.81 291 ALA A N 1
ATOM 2406 C CA . ALA A 1 291 ? 34.496 9.110 -30.950 1.00 64.81 291 ALA A CA 1
ATOM 2407 C C . ALA A 1 291 ? 33.912 10.253 -30.112 1.00 64.81 291 ALA A C 1
ATOM 2409 O O . ALA A 1 291 ? 33.071 10.998 -30.614 1.00 64.81 291 ALA A O 1
ATOM 2410 N N . VAL A 1 292 ? 34.391 10.446 -28.876 1.00 68.25 292 VAL A N 1
ATOM 2411 C CA . VAL A 1 292 ? 34.033 11.612 -28.046 1.00 68.25 292 VAL A CA 1
ATOM 2412 C C . VAL A 1 292 ? 34.444 12.909 -28.752 1.00 68.25 292 VAL A C 1
ATOM 2414 O O . VAL A 1 292 ? 33.664 13.858 -28.818 1.00 68.25 292 VAL A O 1
ATOM 2417 N N . GLY A 1 293 ? 35.644 12.948 -29.339 1.00 70.38 293 GLY A N 1
ATOM 2418 C CA . GLY A 1 293 ? 36.120 14.092 -30.118 1.00 70.38 293 GLY A CA 1
ATOM 2419 C C . GLY A 1 293 ? 35.294 14.372 -31.380 1.00 70.38 293 GLY A C 1
ATOM 2420 O O . GLY A 1 293 ? 35.056 15.538 -31.702 1.00 70.38 293 GLY A O 1
ATOM 2421 N N . ASN A 1 294 ? 34.839 13.331 -32.078 1.00 70.81 294 ASN A N 1
ATOM 2422 C CA . ASN A 1 294 ? 34.008 13.436 -33.278 1.00 70.81 294 ASN A CA 1
ATOM 2423 C C . ASN A 1 294 ? 32.597 13.911 -32.929 1.00 70.81 294 ASN A C 1
ATOM 2425 O O . ASN A 1 294 ? 32.117 14.849 -33.553 1.00 70.81 294 ASN A O 1
ATOM 2429 N N . LEU A 1 295 ? 31.991 13.388 -31.859 1.00 74.94 295 LEU A N 1
ATOM 2430 C CA . LEU A 1 295 ? 30.703 13.859 -31.330 1.00 74.94 295 LEU A CA 1
ATOM 2431 C C . LEU A 1 295 ? 30.699 15.362 -31.036 1.00 74.94 295 LEU A C 1
ATOM 2433 O O . LEU A 1 295 ? 29.741 16.063 -31.356 1.00 74.94 295 LEU A O 1
ATOM 2437 N N . LEU A 1 296 ? 31.781 15.881 -30.451 1.00 73.19 296 LEU A N 1
ATOM 2438 C CA . LEU A 1 296 ? 31.897 17.312 -30.166 1.00 73.19 296 LEU A CA 1
ATOM 2439 C C . LEU A 1 296 ? 31.991 18.158 -31.447 1.00 73.19 296 LEU A C 1
ATOM 2441 O O . LEU A 1 296 ? 31.495 19.287 -31.466 1.00 73.19 296 LEU A O 1
ATOM 2445 N N . LYS A 1 297 ? 32.568 17.617 -32.526 1.00 73.81 297 LYS A N 1
ATOM 2446 C CA . LYS A 1 297 ? 32.804 18.321 -33.799 1.00 73.81 297 LYS A CA 1
ATOM 2447 C C . LYS A 1 297 ? 31.683 18.161 -34.829 1.00 73.81 297 LYS A C 1
ATOM 2449 O O . LYS A 1 297 ? 31.524 19.043 -35.666 1.00 73.81 297 LYS A O 1
ATOM 2454 N N . GLU A 1 298 ? 30.933 17.066 -34.790 1.00 75.38 298 GLU A N 1
ATOM 2455 C CA . GLU A 1 298 ? 29.871 16.772 -35.754 1.00 75.38 298 GLU A CA 1
ATOM 2456 C C . GLU A 1 298 ? 28.657 17.696 -35.587 1.00 75.38 298 GLU A C 1
ATOM 2458 O O . GLU A 1 298 ? 28.334 18.149 -34.486 1.00 75.38 298 GLU A O 1
ATOM 2463 N N . ASP A 1 299 ? 27.970 17.982 -36.694 1.00 72.25 299 ASP A N 1
ATOM 2464 C CA . ASP A 1 299 ? 26.636 18.590 -36.674 1.00 72.25 299 ASP A CA 1
ATOM 2465 C C . ASP A 1 299 ? 25.645 17.600 -36.040 1.00 72.25 299 ASP A C 1
ATOM 2467 O O . ASP A 1 299 ? 25.699 16.403 -36.329 1.00 72.25 299 ASP A O 1
ATOM 2471 N N . LEU A 1 300 ? 24.728 18.092 -35.204 1.00 67.25 300 LEU A N 1
ATOM 2472 C CA . LEU A 1 300 ? 23.711 17.286 -34.519 1.00 67.25 300 LEU A CA 1
ATOM 2473 C C . LEU A 1 300 ? 22.924 16.386 -35.480 1.00 67.25 300 LEU A C 1
ATOM 2475 O O . LEU A 1 300 ? 22.597 15.251 -35.135 1.00 67.25 300 LEU A O 1
ATOM 2479 N N . ASN A 1 301 ? 22.664 16.863 -36.701 1.00 71.38 301 ASN A N 1
ATOM 2480 C CA . ASN A 1 301 ? 21.928 16.103 -37.713 1.00 71.38 301 ASN A CA 1
ATOM 2481 C C . ASN A 1 301 ? 22.698 14.872 -38.219 1.00 71.38 301 ASN A C 1
ATOM 2483 O O . ASN A 1 301 ? 22.085 13.879 -38.621 1.00 71.38 301 ASN A O 1
ATOM 2487 N N . ASN A 1 302 ? 24.030 14.916 -38.157 1.00 78.00 302 ASN A N 1
ATOM 2488 C CA . ASN A 1 302 ? 24.917 13.865 -38.653 1.00 78.00 302 ASN A CA 1
ATOM 2489 C C . ASN A 1 302 ? 25.272 12.825 -37.585 1.00 78.00 302 ASN A C 1
ATOM 2491 O O . ASN A 1 302 ? 25.744 11.745 -37.938 1.00 78.00 302 ASN A O 1
ATOM 2495 N N . ILE A 1 303 ? 24.990 13.102 -36.307 1.00 78.94 303 ILE A N 1
ATOM 2496 C CA . ILE A 1 303 ? 25.260 12.163 -35.217 1.00 78.94 303 ILE A CA 1
ATOM 2497 C C . ILE A 1 303 ? 24.400 10.907 -35.411 1.00 78.94 303 ILE A C 1
ATOM 2499 O O . ILE A 1 303 ? 23.164 10.942 -35.346 1.00 78.94 303 ILE A O 1
ATOM 2503 N N . GLY A 1 304 ? 25.063 9.785 -35.684 1.00 78.75 304 GLY A N 1
ATOM 2504 C CA . GLY A 1 304 ? 24.437 8.478 -35.877 1.00 78.75 304 GLY A CA 1
ATOM 2505 C C . GLY A 1 304 ? 24.105 7.770 -34.561 1.00 78.75 304 GLY A C 1
ATOM 2506 O O . GLY A 1 304 ? 24.752 7.989 -33.538 1.00 78.75 304 GLY A O 1
ATOM 2507 N N . TYR A 1 305 ? 23.119 6.869 -34.598 1.00 78.56 305 TYR A N 1
ATOM 2508 C CA . TYR A 1 305 ? 22.767 6.027 -33.448 1.00 78.56 305 TYR A CA 1
ATOM 2509 C C . TYR A 1 305 ? 23.952 5.169 -32.977 1.00 78.56 305 TYR A C 1
ATOM 2511 O O . TYR A 1 305 ? 24.222 5.101 -31.782 1.00 78.56 305 TYR A O 1
ATOM 2519 N N . ASP A 1 306 ? 24.707 4.579 -33.908 1.00 77.19 306 ASP A N 1
ATOM 2520 C CA . ASP A 1 306 ? 25.856 3.720 -33.593 1.00 77.19 306 ASP A CA 1
ATOM 2521 C C . ASP A 1 306 ? 26.935 4.464 -32.797 1.00 77.19 306 ASP A C 1
ATOM 2523 O O . ASP A 1 306 ? 27.516 3.918 -31.860 1.00 77.19 306 ASP A O 1
ATOM 2527 N N . LEU A 1 307 ? 27.167 5.738 -33.125 1.00 79.81 307 LEU A N 1
ATOM 2528 C CA . LEU A 1 307 ? 28.116 6.591 -32.415 1.00 79.81 307 LEU A CA 1
ATOM 2529 C C . LEU A 1 307 ? 27.677 6.822 -30.961 1.00 79.81 307 LEU A C 1
ATOM 2531 O O . LEU A 1 307 ? 28.489 6.681 -30.047 1.00 79.81 307 LEU A O 1
ATOM 2535 N N . LEU A 1 308 ? 26.389 7.108 -30.736 1.00 81.88 308 LEU A N 1
ATOM 2536 C CA . LEU A 1 308 ? 25.818 7.286 -29.395 1.00 81.88 308 LEU A CA 1
ATOM 2537 C C . LEU A 1 308 ? 25.805 5.981 -28.590 1.00 81.88 308 LEU A C 1
ATOM 2539 O O . LEU A 1 308 ? 26.088 5.989 -27.394 1.00 81.88 308 LEU A O 1
ATOM 2543 N N . SER A 1 309 ? 25.504 4.854 -29.231 1.00 76.31 309 SER A N 1
ATOM 2544 C CA . SER A 1 309 ? 25.541 3.531 -28.603 1.00 76.31 309 SER A CA 1
ATOM 2545 C C . SER A 1 309 ? 26.951 3.151 -28.169 1.00 76.31 309 SER A C 1
ATOM 2547 O O . SER A 1 309 ? 27.155 2.675 -27.052 1.00 76.31 309 SER A O 1
ATOM 2549 N N . ASN A 1 310 ? 27.947 3.428 -29.009 1.00 75.75 310 ASN A N 1
ATOM 2550 C CA . ASN A 1 310 ? 29.340 3.194 -28.658 1.00 75.75 310 ASN A CA 1
ATOM 2551 C C . ASN A 1 310 ? 29.822 4.140 -27.548 1.00 75.75 310 ASN A C 1
ATOM 2553 O O . ASN A 1 310 ? 30.522 3.691 -26.640 1.00 75.75 310 ASN A O 1
ATOM 2557 N N . LEU A 1 311 ? 29.406 5.415 -27.570 1.00 80.38 311 LEU A N 1
ATOM 2558 C CA . LEU A 1 311 ? 29.672 6.357 -26.479 1.00 80.38 311 LEU A CA 1
ATOM 2559 C C . LEU A 1 311 ? 29.097 5.846 -25.155 1.00 80.38 311 LEU A C 1
ATOM 2561 O O . LEU A 1 311 ? 29.803 5.825 -24.152 1.00 80.38 311 LEU A O 1
ATOM 2565 N N . TYR A 1 312 ? 27.838 5.411 -25.152 1.00 77.75 312 TYR A N 1
ATOM 2566 C CA . TYR A 1 312 ? 27.183 4.879 -23.961 1.00 77.75 312 TYR A CA 1
ATOM 2567 C C . TYR A 1 312 ? 27.954 3.693 -23.379 1.00 77.75 312 TYR A C 1
ATOM 2569 O O . TYR A 1 312 ? 28.285 3.689 -22.196 1.00 77.75 312 TYR A O 1
ATOM 2577 N N . ASN A 1 313 ? 28.306 2.720 -24.224 1.00 71.88 313 ASN A N 1
ATOM 2578 C CA . ASN A 1 313 ? 29.094 1.563 -23.806 1.00 71.88 313 ASN A CA 1
ATOM 2579 C C . ASN A 1 313 ? 30.466 1.975 -23.256 1.00 71.88 313 ASN A C 1
ATOM 2581 O O . ASN A 1 313 ? 30.946 1.379 -22.294 1.00 71.88 313 ASN A O 1
ATOM 2585 N N . TYR A 1 314 ? 31.104 2.992 -23.838 1.00 73.81 314 TYR A N 1
ATOM 2586 C CA . TYR A 1 314 ? 32.366 3.512 -23.323 1.00 73.81 314 TYR A CA 1
ATOM 2587 C C . TYR A 1 314 ? 32.207 4.129 -21.930 1.00 73.81 314 TYR A C 1
ATOM 2589 O O . TYR A 1 314 ? 32.918 3.715 -21.016 1.00 73.81 314 TYR A O 1
ATOM 2597 N N . LEU A 1 315 ? 31.253 5.051 -21.759 1.00 74.62 315 LEU A N 1
ATOM 2598 C CA . LEU A 1 315 ? 30.991 5.748 -20.494 1.00 74.62 315 LEU A CA 1
ATOM 2599 C C . LEU A 1 315 ? 30.617 4.785 -19.365 1.00 74.62 315 LEU A C 1
ATOM 2601 O O . LEU A 1 315 ? 31.021 4.979 -18.224 1.00 74.62 315 LEU A O 1
ATOM 2605 N N . LEU A 1 316 ? 29.883 3.721 -19.692 1.00 69.62 316 LEU A N 1
ATOM 2606 C CA . LEU A 1 316 ? 29.463 2.704 -18.735 1.00 69.62 316 LEU A CA 1
ATOM 2607 C C . LEU A 1 316 ? 30.641 1.877 -18.188 1.00 69.62 316 LEU A C 1
ATOM 2609 O O . LEU A 1 316 ? 30.582 1.404 -17.058 1.00 69.62 316 LEU A O 1
ATOM 2613 N N . ASN A 1 317 ? 31.707 1.707 -18.978 1.00 65.44 317 ASN A N 1
ATOM 2614 C CA . ASN A 1 317 ? 32.900 0.948 -18.588 1.00 65.44 317 ASN A CA 1
ATOM 2615 C C . ASN A 1 317 ? 34.066 1.838 -18.121 1.00 65.44 317 ASN A C 1
ATOM 2617 O O . ASN A 1 317 ? 34.982 1.344 -17.469 1.00 65.44 317 ASN A O 1
ATOM 2621 N N . ASN A 1 318 ? 34.058 3.125 -18.474 1.00 68.62 318 ASN A N 1
ATOM 2622 C CA . ASN A 1 318 ? 35.120 4.084 -18.183 1.00 68.62 318 ASN A CA 1
ATOM 2623 C C . ASN A 1 318 ? 34.485 5.426 -17.786 1.00 68.62 318 ASN A C 1
ATOM 2625 O O . ASN A 1 318 ? 34.311 6.295 -18.648 1.00 68.62 318 ASN A O 1
ATOM 2629 N N . PRO A 1 319 ? 34.107 5.613 -16.509 1.00 63.47 319 PRO A N 1
ATOM 2630 C CA . PRO A 1 319 ? 33.686 6.926 -16.039 1.00 63.47 319 PRO A CA 1
ATOM 2631 C C . PRO A 1 319 ? 34.835 7.919 -16.262 1.00 63.47 319 PRO A C 1
ATOM 2633 O O . PRO A 1 319 ? 35.991 7.596 -15.986 1.00 63.47 319 PRO A O 1
ATOM 2636 N N . LEU A 1 320 ? 34.527 9.101 -16.808 1.00 64.12 320 LEU A N 1
ATOM 2637 C CA . LEU A 1 320 ? 35.535 10.137 -17.060 1.00 64.12 320 LEU A CA 1
ATOM 2638 C C . LEU A 1 320 ? 36.266 10.481 -15.754 1.00 64.12 320 LEU A C 1
ATOM 2640 O O . LEU A 1 320 ? 35.631 10.646 -14.711 1.00 64.12 320 LEU A O 1
ATOM 2644 N N . ASP A 1 321 ? 37.594 10.566 -15.816 1.00 59.00 321 ASP A N 1
ATOM 2645 C CA . ASP A 1 321 ? 38.452 10.774 -14.651 1.00 59.00 321 ASP A CA 1
ATOM 2646 C C . ASP A 1 321 ? 38.561 12.278 -14.376 1.00 59.00 321 ASP A C 1
ATOM 2648 O O . ASP A 1 321 ? 39.374 13.002 -14.957 1.00 59.00 321 ASP A O 1
ATOM 2652 N N . TYR A 1 322 ? 37.675 12.756 -13.502 1.00 54.75 322 TYR A N 1
ATOM 2653 C CA . TYR A 1 322 ? 37.448 14.176 -13.226 1.00 54.75 322 TYR A CA 1
ATOM 2654 C C . TYR A 1 322 ? 38.650 14.906 -12.608 1.00 54.75 322 TYR A C 1
ATOM 2656 O O . TYR A 1 322 ? 38.648 16.135 -12.561 1.00 54.75 322 TYR A O 1
ATOM 2664 N N . GLU A 1 323 ? 39.677 14.186 -12.152 1.00 51.56 323 GLU A N 1
ATOM 2665 C CA . GLU A 1 323 ? 40.879 14.781 -11.559 1.00 51.56 323 GLU A CA 1
ATOM 2666 C C . GLU A 1 323 ? 41.923 15.195 -12.612 1.00 51.56 323 GLU A C 1
ATOM 2668 O O . GLU A 1 323 ? 42.899 15.882 -12.291 1.00 51.56 323 GLU A O 1
ATOM 2673 N N . LYS A 1 324 ? 41.725 14.839 -13.890 1.00 60.31 324 LYS A N 1
ATOM 2674 C CA . LYS A 1 324 ? 42.634 15.225 -14.977 1.00 60.31 324 LYS A CA 1
ATOM 2675 C C . LYS A 1 324 ? 42.332 16.635 -15.509 1.00 60.31 324 LYS A C 1
ATOM 2677 O O . LYS A 1 324 ? 41.236 16.893 -16.019 1.00 60.31 324 LYS A O 1
ATOM 2682 N N . PRO A 1 325 ? 43.318 17.556 -15.499 1.00 53.25 325 PRO A N 1
ATOM 2683 C CA . PRO A 1 325 ? 43.151 18.898 -16.049 1.00 53.25 325 PRO A CA 1
ATOM 2684 C C . PRO A 1 325 ? 42.732 18.858 -17.527 1.00 53.25 325 PRO A C 1
ATOM 2686 O O . PRO A 1 325 ? 43.439 18.309 -18.369 1.00 53.25 325 PRO A O 1
ATOM 2689 N N . GLY A 1 326 ? 41.587 19.467 -17.849 1.00 63.88 326 GLY A N 1
ATOM 2690 C CA . GLY A 1 326 ? 41.034 19.532 -19.209 1.00 63.88 326 GLY A CA 1
ATOM 2691 C C . GLY A 1 326 ? 39.886 18.556 -19.497 1.00 63.88 326 GLY A C 1
ATOM 2692 O O . GLY A 1 326 ? 39.142 18.790 -20.454 1.00 63.88 326 GLY A O 1
ATOM 2693 N N . GLU A 1 327 ? 39.672 17.529 -18.667 1.00 67.12 327 GLU A N 1
ATOM 2694 C CA . GLU A 1 327 ? 38.513 16.630 -18.802 1.00 67.12 327 GLU A CA 1
ATOM 2695 C C . GLU A 1 327 ? 37.203 17.281 -18.329 1.00 67.12 327 GLU A C 1
ATOM 2697 O O . GLU A 1 327 ? 36.159 17.063 -18.942 1.00 67.12 327 GLU A O 1
ATOM 2702 N N . GLU A 1 328 ? 37.259 18.182 -17.344 1.00 66.94 328 GLU A N 1
ATOM 2703 C CA . GLU A 1 328 ? 36.093 18.942 -16.865 1.00 66.94 328 GLU A CA 1
ATOM 2704 C C . GLU A 1 328 ? 35.450 19.796 -17.978 1.00 66.94 328 GLU A C 1
ATOM 2706 O O . GLU A 1 328 ? 34.236 19.780 -18.171 1.00 66.94 328 GLU A O 1
ATOM 2711 N N . ASN A 1 329 ? 36.261 20.479 -18.795 1.00 75.88 329 ASN A N 1
ATOM 2712 C CA . ASN A 1 329 ? 35.758 21.274 -19.922 1.00 75.88 329 ASN A CA 1
ATOM 2713 C C . ASN A 1 329 ? 35.148 20.379 -21.020 1.00 75.88 329 ASN A C 1
ATOM 2715 O O . ASN A 1 329 ? 34.103 20.703 -21.585 1.00 75.88 329 ASN A O 1
ATOM 2719 N N . ARG A 1 330 ? 35.753 19.212 -21.291 1.00 75.06 330 ARG A N 1
ATOM 2720 C CA . ARG A 1 330 ? 35.207 18.232 -22.247 1.00 75.06 330 ARG A CA 1
ATOM 2721 C C . ARG A 1 330 ? 33.869 17.668 -21.780 1.00 75.06 330 ARG A C 1
ATOM 2723 O O . ARG A 1 330 ? 32.958 17.563 -22.597 1.00 75.06 330 ARG A O 1
ATOM 2730 N N . LYS A 1 331 ? 33.731 17.353 -20.488 1.00 80.69 331 LYS A N 1
ATOM 2731 C CA . LYS A 1 331 ? 32.466 16.911 -19.890 1.00 80.69 331 LYS A CA 1
ATOM 2732 C C . LYS A 1 331 ? 31.374 17.948 -20.121 1.00 80.69 331 LYS A C 1
ATOM 2734 O O . LYS A 1 331 ? 30.332 17.602 -20.660 1.00 80.69 331 LYS A O 1
ATOM 2739 N N . THR A 1 332 ? 31.624 19.206 -19.770 1.00 83.56 332 THR A N 1
ATOM 2740 C CA . THR A 1 332 ? 30.637 20.287 -19.915 1.00 83.56 332 THR A CA 1
ATOM 2741 C C . THR A 1 332 ? 30.195 20.464 -21.368 1.00 83.56 332 THR A C 1
ATOM 2743 O O . THR A 1 332 ? 29.003 20.591 -21.643 1.00 83.56 332 THR A O 1
ATOM 2746 N N . GLN A 1 333 ? 31.131 20.397 -22.320 1.00 83.94 333 GLN A N 1
ATOM 2747 C CA . GLN A 1 333 ? 30.807 20.454 -23.749 1.00 83.94 333 GLN A CA 1
ATOM 2748 C C . GLN A 1 333 ? 29.984 19.244 -24.205 1.00 83.94 333 GLN A C 1
ATOM 2750 O O . GLN A 1 333 ? 29.023 19.404 -24.955 1.00 83.94 333 GLN A O 1
ATOM 2755 N N . LEU A 1 334 ? 30.335 18.042 -23.741 1.00 85.12 334 LEU A N 1
ATOM 2756 C CA . LEU A 1 334 ? 29.635 16.810 -24.092 1.00 85.12 334 LEU A CA 1
ATOM 2757 C C . LEU A 1 334 ? 28.218 16.789 -23.510 1.00 85.12 334 LEU A C 1
ATOM 2759 O O . LEU A 1 334 ? 27.274 16.498 -24.235 1.00 85.12 334 LEU A O 1
ATOM 2763 N N . VAL A 1 335 ? 28.061 17.172 -22.241 1.00 88.12 335 VAL A N 1
ATOM 2764 C CA . VAL A 1 335 ? 26.766 17.346 -21.564 1.00 88.12 335 VAL A CA 1
ATOM 2765 C C . VAL A 1 335 ? 25.898 18.337 -22.335 1.00 88.12 335 VAL A C 1
ATOM 2767 O O . VAL A 1 335 ? 24.769 18.005 -22.685 1.00 88.12 335 VAL A O 1
ATOM 2770 N N . SER A 1 336 ? 26.437 19.508 -22.691 1.00 88.44 336 SER A N 1
ATOM 2771 C CA . SER A 1 336 ? 25.695 20.513 -23.459 1.00 88.44 336 SER A CA 1
ATOM 2772 C C . SER A 1 336 ? 25.269 19.999 -24.837 1.00 88.44 336 SER A C 1
ATOM 2774 O O . SER A 1 336 ? 24.137 20.239 -25.248 1.00 88.44 336 SER A O 1
ATOM 2776 N N . LYS A 1 337 ? 26.150 19.286 -25.548 1.00 87.50 337 LYS A N 1
ATOM 2777 C CA . LYS A 1 337 ? 25.863 18.734 -26.881 1.00 87.50 337 LYS A CA 1
ATOM 2778 C C . LYS A 1 337 ? 24.806 17.628 -26.823 1.00 87.50 337 LYS A C 1
ATOM 2780 O O . LYS A 1 337 ? 23.916 17.581 -27.667 1.00 87.50 337 LYS A O 1
ATOM 2785 N N . LEU A 1 338 ? 24.891 16.745 -25.826 1.00 89.38 338 LEU A N 1
ATOM 2786 C CA . LEU A 1 338 ? 23.913 15.679 -25.605 1.00 89.38 338 LEU A CA 1
ATOM 2787 C C . LEU A 1 338 ? 22.552 16.250 -25.201 1.00 89.38 338 LEU A C 1
ATOM 2789 O O . LEU A 1 338 ? 21.545 15.807 -25.739 1.00 89.38 338 LEU A O 1
ATOM 2793 N N . ALA A 1 339 ? 22.515 17.256 -24.323 1.00 89.25 339 ALA A N 1
ATOM 2794 C CA . ALA A 1 339 ? 21.285 17.952 -23.949 1.00 89.25 339 ALA A CA 1
ATOM 2795 C C . ALA A 1 339 ? 20.611 18.607 -25.166 1.00 89.25 339 ALA A C 1
ATOM 2797 O O . ALA A 1 339 ? 19.410 18.446 -25.366 1.00 89.25 339 ALA A O 1
ATOM 2798 N N . GLU A 1 340 ? 21.390 19.275 -26.022 1.00 88.00 340 GLU A N 1
ATOM 2799 C CA . GLU A 1 340 ? 20.885 19.862 -27.265 1.00 88.00 340 GLU A CA 1
ATOM 2800 C C . GLU A 1 340 ? 20.348 18.794 -28.233 1.00 88.00 340 GLU A C 1
ATOM 2802 O O . GLU A 1 340 ? 19.323 19.001 -28.880 1.00 88.00 340 GLU A O 1
ATOM 2807 N N . LEU A 1 341 ? 21.002 17.631 -28.309 1.00 87.81 341 LEU A N 1
ATOM 2808 C CA . LEU A 1 341 ? 20.536 16.514 -29.128 1.00 87.81 341 LEU A CA 1
ATOM 2809 C C . LEU A 1 341 ? 19.231 15.912 -28.595 1.00 87.81 341 LEU A C 1
ATOM 2811 O O . LEU A 1 341 ? 18.353 15.606 -29.394 1.00 87.81 341 LEU A O 1
ATOM 2815 N N . VAL A 1 342 ? 19.094 15.762 -27.273 1.00 87.25 342 VAL A N 1
ATOM 2816 C CA . VAL A 1 342 ? 17.864 15.271 -26.628 1.00 87.25 342 VAL A CA 1
ATOM 2817 C C . VAL A 1 342 ? 16.682 16.197 -26.916 1.00 87.25 342 VAL A C 1
ATOM 2819 O O . VAL A 1 342 ? 15.597 15.701 -27.202 1.00 87.25 342 VAL A O 1
ATOM 2822 N N . ASP A 1 343 ? 16.906 17.512 -26.881 1.00 84.88 343 ASP A N 1
ATOM 2823 C CA . ASP A 1 343 ? 15.870 18.533 -27.080 1.00 84.88 343 ASP A CA 1
ATOM 2824 C C . ASP A 1 343 ? 15.455 18.695 -28.554 1.00 84.88 343 ASP A C 1
ATOM 2826 O O . ASP A 1 343 ? 14.282 18.898 -28.860 1.00 84.88 343 ASP A O 1
ATOM 2830 N N . LYS A 1 344 ? 16.409 18.589 -29.490 1.00 85.19 344 LYS A N 1
ATOM 2831 C CA . LYS A 1 344 ? 16.178 18.920 -30.909 1.00 85.19 344 LYS A CA 1
ATOM 2832 C C . LYS A 1 344 ? 15.924 17.729 -31.826 1.00 85.19 344 LYS A C 1
ATOM 2834 O O . LYS A 1 344 ? 15.548 17.938 -32.978 1.00 85.19 344 LYS A O 1
ATOM 2839 N N . THR A 1 345 ? 16.207 16.499 -31.398 1.00 83.94 345 THR A N 1
ATOM 2840 C CA . THR A 1 345 ? 16.076 15.339 -32.287 1.00 83.94 345 THR A CA 1
ATOM 2841 C C . THR A 1 345 ? 14.653 14.784 -32.302 1.00 83.94 345 THR A C 1
ATOM 2843 O O . THR A 1 345 ? 14.100 14.427 -31.268 1.00 83.94 345 THR A O 1
ATOM 2846 N N . ASP A 1 346 ? 14.093 14.606 -33.499 1.00 80.06 346 ASP A N 1
ATOM 2847 C CA . ASP A 1 346 ? 12.820 13.892 -33.682 1.00 80.06 346 ASP A CA 1
ATOM 2848 C C . ASP A 1 346 ? 12.995 12.361 -33.681 1.00 80.06 346 ASP A C 1
ATOM 2850 O O . ASP A 1 346 ? 12.023 11.604 -33.699 1.00 80.06 346 ASP A O 1
ATOM 2854 N N . ASN A 1 347 ? 14.240 11.870 -33.692 1.00 85.38 347 ASN A N 1
ATOM 2855 C CA . ASN A 1 347 ? 14.526 10.441 -33.688 1.00 85.38 347 ASN A CA 1
ATOM 2856 C C . ASN A 1 347 ? 14.571 9.910 -32.248 1.00 85.38 347 ASN A C 1
ATOM 2858 O O . ASN A 1 347 ? 15.534 10.150 -31.519 1.00 85.38 347 ASN A O 1
ATOM 2862 N N . GLU A 1 348 ? 13.555 9.139 -31.858 1.00 81.31 348 GLU A N 1
ATOM 2863 C CA . GLU A 1 348 ? 13.423 8.612 -30.492 1.00 81.31 348 GLU A CA 1
ATOM 2864 C C . GLU A 1 348 ? 14.617 7.753 -30.056 1.00 81.31 348 GLU A C 1
ATOM 2866 O O . GLU A 1 348 ? 15.032 7.815 -28.898 1.00 81.31 348 GLU A O 1
ATOM 2871 N N . ASP A 1 349 ? 15.223 6.984 -30.963 1.00 81.69 349 ASP A N 1
ATOM 2872 C CA . ASP A 1 349 ? 16.381 6.161 -30.626 1.00 81.69 349 ASP A CA 1
ATOM 2873 C C . ASP A 1 349 ? 17.614 6.999 -30.306 1.00 81.69 349 ASP A C 1
ATOM 2875 O O . ASP A 1 349 ? 18.292 6.718 -29.315 1.00 81.69 349 ASP A O 1
ATOM 2879 N N . LYS A 1 350 ? 17.869 8.053 -31.089 1.00 85.62 350 LYS A N 1
ATOM 2880 C CA . LYS A 1 350 ? 18.938 9.020 -30.808 1.00 85.62 350 LYS A CA 1
ATOM 2881 C C . LYS A 1 350 ? 18.660 9.790 -29.520 1.00 85.62 350 LYS A C 1
ATOM 2883 O O . LYS A 1 350 ? 19.573 9.927 -28.711 1.00 85.62 350 LYS A O 1
ATOM 2888 N N . CYS A 1 351 ? 17.416 10.232 -29.315 1.00 86.75 351 CYS A N 1
ATOM 2889 C CA . CYS A 1 351 ? 16.985 10.947 -28.113 1.00 86.75 351 CYS A CA 1
ATOM 2890 C C . CYS A 1 351 ? 17.289 10.118 -26.859 1.00 86.75 351 CYS A C 1
ATOM 2892 O O . CYS A 1 351 ? 18.057 10.544 -25.999 1.00 86.75 351 CYS A O 1
ATOM 2894 N N . TRP A 1 352 ? 16.790 8.880 -26.804 1.00 85.44 352 TRP A N 1
ATOM 2895 C CA . TRP A 1 352 ? 17.029 7.982 -25.677 1.00 85.44 352 TRP A CA 1
ATOM 2896 C C . TRP A 1 352 ? 18.507 7.666 -25.474 1.00 85.44 352 TRP A C 1
ATOM 2898 O O . TRP A 1 352 ? 18.983 7.671 -24.342 1.00 85.44 352 TRP A O 1
ATOM 2908 N N . GLN A 1 353 ? 19.249 7.392 -26.548 1.00 84.25 353 GLN A N 1
ATOM 2909 C CA . GLN A 1 353 ? 20.660 7.039 -26.424 1.00 84.25 353 GLN A CA 1
ATOM 2910 C C . GLN A 1 353 ? 21.495 8.221 -25.912 1.00 84.25 353 GLN A C 1
ATOM 2912 O O . GLN A 1 353 ? 22.361 8.038 -25.058 1.00 84.25 353 GLN A O 1
ATOM 2917 N N . ALA A 1 354 ? 21.198 9.437 -26.376 1.00 87.50 354 ALA A N 1
ATOM 2918 C CA . ALA A 1 354 ? 21.820 10.660 -25.884 1.00 87.50 354 ALA A CA 1
ATOM 2919 C C . ALA A 1 354 ? 21.462 10.935 -24.417 1.00 87.50 354 ALA A C 1
ATOM 2921 O O . ALA A 1 354 ? 22.348 11.248 -23.623 1.00 87.50 354 ALA A O 1
ATOM 2922 N N . ALA A 1 355 ? 20.195 10.746 -24.041 1.00 87.69 355 ALA A N 1
ATOM 2923 C CA . ALA A 1 355 ? 19.714 10.931 -22.676 1.00 87.69 355 ALA A CA 1
ATOM 2924 C C . ALA A 1 355 ? 20.362 9.927 -21.700 1.00 87.69 355 ALA A C 1
ATOM 2926 O O . ALA A 1 355 ? 20.759 10.291 -20.596 1.00 87.69 355 ALA A O 1
ATOM 2927 N N . LEU A 1 356 ? 20.562 8.672 -22.114 1.00 83.75 356 LEU A N 1
ATOM 2928 C CA . LEU A 1 356 ? 21.281 7.673 -21.315 1.00 83.75 356 LEU A CA 1
ATOM 2929 C C . LEU A 1 356 ? 22.760 8.035 -21.118 1.00 83.75 356 LEU A C 1
ATOM 2931 O O . LEU A 1 356 ? 23.277 7.898 -20.012 1.00 83.75 356 LEU A O 1
ATOM 2935 N N . CYS A 1 357 ? 23.441 8.527 -22.159 1.00 83.81 357 CYS A N 1
ATOM 2936 C CA . CYS A 1 357 ? 24.802 9.061 -22.024 1.00 83.81 357 CYS A CA 1
ATOM 2937 C C . CYS A 1 357 ? 24.846 10.260 -21.070 1.00 83.81 357 CYS A C 1
ATOM 2939 O O . CYS A 1 357 ? 25.757 10.364 -20.252 1.00 83.81 357 CYS A O 1
ATOM 2941 N N . LEU A 1 358 ? 23.850 11.146 -21.158 1.00 87.12 358 LEU A N 1
ATOM 2942 C CA . LEU A 1 358 ? 23.712 12.309 -20.289 1.00 87.12 358 LEU A CA 1
ATOM 2943 C C . LEU A 1 358 ? 23.565 11.893 -18.821 1.00 87.12 358 LEU A C 1
ATOM 2945 O O . LEU A 1 358 ? 24.270 12.439 -17.984 1.00 87.12 358 LEU A O 1
ATOM 2949 N N . ASN A 1 359 ? 22.764 10.866 -18.520 1.00 83.19 359 ASN A N 1
ATOM 2950 C CA . ASN A 1 359 ? 22.614 10.330 -17.162 1.00 83.19 359 ASN A CA 1
ATOM 2951 C C . ASN A 1 359 ? 23.926 9.783 -16.577 1.00 83.19 359 ASN A C 1
ATOM 2953 O O . ASN A 1 359 ? 24.197 10.005 -15.400 1.00 83.19 359 ASN A O 1
ATOM 2957 N N . LEU A 1 360 ? 24.754 9.112 -17.387 1.00 78.56 360 LEU A N 1
ATOM 2958 C CA . LEU A 1 360 ? 26.060 8.606 -16.940 1.00 78.56 360 LEU A CA 1
ATOM 2959 C C . LEU A 1 360 ? 27.062 9.731 -16.635 1.00 78.56 360 LEU A C 1
ATOM 2961 O O . LEU A 1 360 ? 27.956 9.555 -15.810 1.00 78.56 360 LEU A O 1
ATOM 2965 N N . LEU A 1 361 ? 26.937 10.875 -17.310 1.00 80.62 361 LEU A N 1
ATOM 2966 C CA . LEU A 1 361 ? 27.823 12.029 -17.138 1.00 80.62 361 LEU A CA 1
ATOM 2967 C C . LEU A 1 361 ? 27.339 12.977 -16.035 1.00 80.62 361 LEU A C 1
ATOM 2969 O O . LEU A 1 361 ? 28.141 13.488 -15.251 1.00 80.62 361 LEU A O 1
ATOM 2973 N N . ASP A 1 362 ? 26.038 13.238 -16.004 1.00 81.69 362 ASP A N 1
ATOM 2974 C CA . ASP A 1 362 ? 25.358 14.136 -15.082 1.00 81.69 362 ASP A CA 1
ATOM 2975 C C . ASP A 1 362 ? 23.938 13.615 -14.807 1.00 81.69 362 ASP A C 1
ATOM 2977 O O . ASP A 1 362 ? 22.947 13.996 -15.441 1.00 81.69 362 ASP A O 1
ATOM 2981 N N . SER A 1 363 ? 23.835 12.725 -13.822 1.00 78.75 363 SER A N 1
ATOM 2982 C CA . SER A 1 363 ? 22.562 12.155 -13.370 1.00 78.75 363 SER A CA 1
ATOM 2983 C C . SER A 1 363 ? 21.614 13.200 -12.768 1.00 78.75 363 SER A C 1
ATOM 2985 O O . SER A 1 363 ? 20.420 12.933 -12.641 1.00 78.75 363 SER A O 1
ATOM 2987 N N . SER A 1 364 ? 22.116 14.394 -12.427 1.00 81.44 364 SER A N 1
ATOM 2988 C CA . SER A 1 364 ? 21.322 15.495 -11.877 1.00 81.44 364 SER A CA 1
ATOM 2989 C C . SER A 1 364 ? 20.710 16.409 -12.942 1.00 81.44 364 SER A C 1
ATOM 2991 O O . SER A 1 364 ? 19.828 17.211 -12.625 1.00 81.44 364 SER A O 1
ATOM 2993 N N . HIS A 1 365 ? 21.143 16.276 -14.200 1.00 85.50 365 HIS A N 1
ATOM 2994 C CA . HIS A 1 365 ? 20.673 17.106 -15.301 1.00 85.50 365 HIS A CA 1
ATOM 2995 C C . HIS A 1 365 ? 19.159 16.907 -15.560 1.00 85.50 365 HIS A C 1
ATOM 2997 O O . HIS A 1 365 ? 18.698 15.767 -15.594 1.00 85.50 365 HIS A O 1
ATOM 3003 N N . PRO A 1 366 ? 18.362 17.966 -15.825 1.00 82.44 366 PRO A N 1
ATOM 3004 C CA . PRO A 1 366 ? 16.903 17.853 -15.993 1.00 82.44 366 PRO A CA 1
ATOM 3005 C C . PRO A 1 366 ? 16.436 16.940 -17.137 1.00 82.44 366 PRO A C 1
ATOM 3007 O O . PRO A 1 366 ? 15.357 16.362 -17.069 1.00 82.44 366 PRO A O 1
ATOM 3010 N N . LEU A 1 367 ? 17.244 16.828 -18.196 1.00 85.19 367 LEU A N 1
ATOM 3011 C CA . LEU A 1 367 ? 16.985 15.949 -19.348 1.00 85.19 367 LEU A CA 1
ATOM 3012 C C . LEU A 1 367 ? 17.522 14.519 -19.163 1.00 85.19 367 LEU A C 1
ATOM 3014 O O . LEU A 1 367 ? 17.366 13.688 -20.059 1.00 85.19 367 LEU A O 1
ATOM 3018 N N . SER A 1 368 ? 18.180 14.228 -18.038 1.00 84.62 368 SER A N 1
ATOM 3019 C CA . SER A 1 368 ? 18.624 12.870 -17.733 1.00 84.62 368 SER A CA 1
ATOM 3020 C C . SER A 1 368 ? 17.413 12.007 -17.373 1.00 84.62 368 SER A C 1
ATOM 3022 O O . SER A 1 368 ? 16.591 12.416 -16.551 1.00 84.62 368 SER A O 1
ATOM 3024 N N . PRO A 1 369 ? 17.282 10.802 -17.951 1.00 86.06 369 PRO A N 1
ATOM 3025 C CA . PRO A 1 369 ? 16.207 9.897 -17.603 1.00 86.06 369 PRO A CA 1
ATOM 3026 C C . PRO A 1 369 ? 16.319 9.479 -16.138 1.00 86.06 369 PRO A C 1
ATOM 3028 O O . PRO A 1 369 ? 17.412 9.214 -15.630 1.00 86.06 369 PRO A O 1
ATOM 3031 N N . LEU A 1 370 ? 15.171 9.367 -15.479 1.00 86.56 370 LEU A N 1
ATOM 3032 C CA . LEU A 1 370 ? 15.067 8.756 -14.162 1.00 86.56 370 LEU A CA 1
ATOM 3033 C C . LEU A 1 370 ? 14.827 7.266 -14.345 1.00 86.56 370 LEU A C 1
ATOM 3035 O O . LEU A 1 370 ? 13.903 6.870 -15.049 1.00 86.56 370 LEU A O 1
ATOM 3039 N N . GLY A 1 371 ? 15.674 6.446 -13.733 1.00 83.38 371 GLY A N 1
ATOM 3040 C CA . GLY A 1 371 ? 15.595 4.997 -13.833 1.00 83.38 371 GLY A CA 1
ATOM 3041 C C . GLY A 1 371 ? 15.400 4.352 -12.473 1.00 83.38 371 GLY A C 1
ATOM 3042 O O . GLY A 1 371 ? 16.054 4.749 -11.508 1.00 83.38 371 GLY A O 1
ATOM 3043 N N . LEU A 1 372 ? 14.568 3.316 -12.418 1.00 87.38 372 LEU A N 1
ATOM 3044 C CA . LEU A 1 372 ? 14.461 2.412 -11.275 1.00 87.38 372 LEU A CA 1
ATOM 3045 C C . LEU A 1 372 ? 14.580 0.959 -11.736 1.00 87.38 372 LEU A C 1
ATOM 3047 O O . LEU A 1 372 ? 14.195 0.610 -12.855 1.00 87.38 372 LEU A O 1
ATOM 3051 N N . GLY A 1 373 ? 15.132 0.118 -10.863 1.00 87.88 373 GLY A N 1
ATOM 3052 C CA . GLY A 1 373 ? 15.341 -1.306 -11.114 1.00 87.88 373 GLY A CA 1
ATOM 3053 C C . GLY A 1 373 ? 14.646 -2.184 -10.081 1.00 87.88 373 GLY A C 1
ATOM 3054 O O . GLY A 1 373 ? 14.583 -1.834 -8.902 1.00 87.88 373 GLY A O 1
ATOM 3055 N N . LYS A 1 374 ? 14.149 -3.345 -10.504 1.00 90.75 374 LYS A N 1
ATOM 3056 C CA . LYS A 1 374 ? 13.576 -4.366 -9.619 1.00 90.75 374 LYS A CA 1
ATOM 3057 C C . LYS A 1 374 ? 13.981 -5.764 -10.089 1.00 90.75 374 LYS A C 1
ATOM 3059 O O . LYS A 1 374 ? 14.049 -6.014 -11.287 1.00 90.75 374 LYS A O 1
ATOM 3064 N N . ILE A 1 375 ? 14.251 -6.671 -9.148 1.00 90.06 375 ILE A N 1
ATOM 3065 C CA . ILE A 1 375 ? 14.456 -8.098 -9.445 1.00 90.06 375 ILE A CA 1
ATOM 3066 C C . ILE A 1 375 ? 13.099 -8.796 -9.405 1.00 90.06 375 ILE A C 1
ATOM 3068 O O . ILE A 1 375 ? 12.345 -8.631 -8.446 1.00 90.06 375 ILE A O 1
ATOM 3072 N N . ILE A 1 376 ? 12.816 -9.583 -10.436 1.00 89.56 376 ILE A N 1
ATOM 3073 C CA . ILE A 1 376 ? 11.624 -10.414 -10.561 1.00 89.56 376 ILE A CA 1
ATOM 3074 C C . ILE A 1 376 ? 12.060 -11.885 -10.527 1.00 89.56 376 ILE A C 1
ATOM 3076 O O . ILE A 1 376 ? 12.680 -12.346 -11.491 1.00 89.56 376 ILE A O 1
ATOM 3080 N N . PRO A 1 377 ? 11.761 -12.619 -9.441 1.00 88.62 377 PRO A N 1
ATOM 3081 C CA . PRO A 1 377 ? 12.090 -14.034 -9.337 1.00 88.62 377 PRO A CA 1
ATOM 3082 C C . PRO A 1 377 ? 11.041 -14.921 -10.031 1.00 88.62 377 PRO A C 1
ATOM 3084 O O . PRO A 1 377 ? 9.827 -14.768 -9.828 1.00 88.62 377 PRO A O 1
AT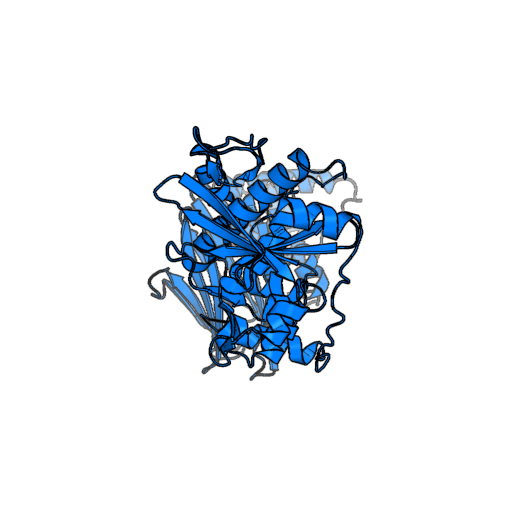OM 3087 N N . PHE A 1 378 ? 11.529 -15.888 -10.805 1.00 85.94 378 PHE A N 1
ATOM 3088 C CA . PHE A 1 378 ? 10.803 -17.026 -11.372 1.00 85.94 378 PHE A CA 1
ATOM 3089 C C . PHE A 1 378 ? 11.216 -18.288 -10.612 1.00 85.94 378 PHE A C 1
ATOM 3091 O O . PHE A 1 378 ? 12.051 -19.080 -11.049 1.00 85.94 378 PHE A O 1
ATOM 3098 N N . GLU A 1 379 ? 10.646 -18.439 -9.417 1.00 79.44 379 GLU A N 1
ATOM 3099 C CA . GLU A 1 379 ? 11.010 -19.474 -8.439 1.00 79.44 379 GLU A CA 1
ATOM 3100 C C . GLU A 1 379 ? 10.882 -20.892 -9.003 1.00 79.44 379 GLU A C 1
ATOM 3102 O O . GLU A 1 379 ? 11.660 -21.772 -8.644 1.00 79.44 379 GLU A O 1
ATOM 3107 N N . SER A 1 380 ? 9.923 -21.119 -9.908 1.00 78.56 380 SER A N 1
ATOM 3108 C CA . SER A 1 380 ? 9.704 -22.441 -10.501 1.00 78.56 380 SER A CA 1
ATOM 3109 C C . SER A 1 380 ? 10.817 -22.866 -11.468 1.00 78.56 380 SER A C 1
ATOM 3111 O O . SER A 1 380 ? 10.962 -24.055 -11.752 1.00 78.56 380 SER A O 1
ATOM 3113 N N . LEU A 1 381 ? 11.616 -21.905 -11.941 1.00 79.31 381 LEU A N 1
ATOM 3114 C CA . LEU A 1 381 ? 12.660 -22.088 -12.948 1.00 79.31 381 LEU A CA 1
ATOM 3115 C C . LEU A 1 381 ? 14.072 -21.793 -12.421 1.00 79.31 381 LEU A C 1
ATOM 3117 O O . LEU A 1 381 ? 15.009 -21.830 -13.214 1.00 79.31 381 LEU A O 1
ATOM 3121 N N . ASP A 1 382 ? 14.223 -21.500 -11.121 1.00 83.81 382 ASP A N 1
ATOM 3122 C CA . ASP A 1 382 ? 15.487 -21.062 -10.497 1.00 83.81 382 ASP A CA 1
ATOM 3123 C C . ASP A 1 382 ? 16.183 -19.948 -11.308 1.00 83.81 382 ASP A C 1
ATOM 3125 O O . ASP A 1 382 ? 17.378 -19.978 -11.600 1.00 83.81 382 ASP A O 1
ATOM 3129 N N . PHE A 1 383 ? 15.375 -18.985 -11.753 1.00 86.25 383 PHE A N 1
ATOM 3130 C CA . PHE A 1 383 ? 15.776 -17.904 -12.645 1.00 86.25 383 PHE A CA 1
ATOM 3131 C C . PHE A 1 383 ? 15.215 -16.583 -12.130 1.00 86.25 383 PHE A C 1
ATOM 3133 O O . PHE A 1 383 ? 14.074 -16.522 -11.674 1.00 86.25 383 PHE A O 1
ATOM 3140 N N . SER A 1 384 ? 15.970 -15.501 -12.269 1.00 90.44 384 SER A N 1
ATOM 3141 C CA . SER A 1 384 ? 15.475 -14.153 -12.030 1.00 90.44 384 SER A CA 1
ATOM 3142 C C . SER A 1 384 ? 15.858 -13.231 -13.175 1.00 90.44 384 SER A C 1
ATOM 3144 O O . SER A 1 384 ? 16.906 -13.350 -13.814 1.00 90.44 384 SER A O 1
ATOM 3146 N N . CYS A 1 385 ? 15.025 -12.223 -13.399 1.00 91.12 385 CYS A N 1
ATOM 3147 C CA . CYS A 1 385 ? 15.370 -11.131 -14.295 1.00 91.12 385 CYS A CA 1
ATOM 3148 C C . CYS A 1 385 ? 15.287 -9.785 -13.579 1.00 91.12 385 CYS A C 1
ATOM 3150 O O . CYS A 1 385 ? 14.433 -9.572 -12.717 1.00 91.12 385 CYS A O 1
ATOM 3152 N N . ALA A 1 386 ? 16.146 -8.850 -13.967 1.00 90.25 386 ALA A N 1
ATOM 3153 C CA . ALA A 1 386 ? 15.982 -7.447 -13.633 1.00 90.25 386 ALA A CA 1
ATOM 3154 C C . ALA A 1 386 ? 15.042 -6.783 -14.637 1.00 90.25 386 ALA A C 1
ATOM 3156 O O . ALA A 1 386 ? 15.279 -6.860 -15.842 1.00 90.25 386 ALA A O 1
ATOM 3157 N N . ILE A 1 387 ? 14.032 -6.075 -14.136 1.00 92.88 387 ILE A N 1
ATOM 3158 C CA . ILE A 1 387 ? 13.294 -5.067 -14.895 1.00 92.88 387 ILE A CA 1
ATOM 3159 C C . ILE A 1 387 ? 13.865 -3.690 -14.562 1.00 92.88 387 ILE A C 1
ATOM 3161 O O . ILE A 1 387 ? 13.907 -3.288 -13.400 1.00 92.88 387 ILE A O 1
ATOM 3165 N N . LEU A 1 388 ? 14.313 -2.971 -15.588 1.00 89.69 388 LEU A N 1
ATOM 3166 C CA . LEU A 1 388 ? 14.726 -1.576 -15.496 1.00 89.69 388 LEU A CA 1
ATOM 3167 C C . LEU A 1 388 ? 13.712 -0.725 -16.253 1.00 89.69 388 LEU A C 1
ATOM 3169 O O . LEU A 1 388 ? 13.449 -0.976 -17.432 1.00 89.69 388 LEU A O 1
ATOM 3173 N N . VAL A 1 389 ? 13.165 0.284 -15.585 1.00 90.12 389 VAL A N 1
ATOM 3174 C CA . VAL A 1 389 ? 12.231 1.240 -16.183 1.00 90.12 389 VAL A CA 1
ATOM 3175 C C . VAL A 1 389 ? 12.853 2.618 -16.099 1.00 90.12 389 VAL A C 1
ATOM 3177 O O . VAL A 1 389 ? 13.176 3.093 -15.012 1.00 90.12 389 VAL A O 1
ATOM 3180 N N . TYR A 1 390 ? 13.016 3.244 -17.257 1.00 88.12 390 TYR A N 1
ATOM 3181 C CA . TYR A 1 390 ? 13.477 4.612 -17.406 1.00 88.12 390 TYR A CA 1
ATOM 3182 C C . TYR A 1 390 ? 12.323 5.488 -17.857 1.00 88.12 390 TYR A C 1
ATOM 3184 O O . TYR A 1 390 ? 11.534 5.087 -18.715 1.00 88.12 390 TYR A O 1
ATOM 3192 N N . ILE A 1 391 ? 12.274 6.704 -17.332 1.00 89.62 391 ILE A N 1
ATOM 3193 C CA . ILE A 1 391 ? 11.319 7.718 -17.746 1.00 89.62 391 ILE A CA 1
ATOM 3194 C C . ILE A 1 391 ? 12.016 9.041 -18.031 1.00 89.62 391 ILE A C 1
ATOM 3196 O O . ILE A 1 391 ? 13.012 9.389 -17.398 1.00 89.62 391 ILE A O 1
ATOM 3200 N N . MET A 1 392 ? 11.467 9.793 -18.975 1.00 87.38 392 MET A N 1
ATOM 3201 C CA . MET A 1 392 ? 11.866 11.170 -19.250 1.00 87.38 392 MET A CA 1
ATOM 3202 C C . MET A 1 392 ? 10.646 11.977 -19.698 1.00 87.38 392 MET A C 1
ATOM 3204 O O . MET A 1 392 ? 9.741 11.442 -20.344 1.00 87.38 392 MET A O 1
ATOM 3208 N N . ALA A 1 393 ? 10.612 13.268 -19.379 1.00 81.94 393 ALA A N 1
ATOM 3209 C CA . ALA A 1 393 ? 9.599 14.157 -19.936 1.00 81.94 393 ALA A CA 1
ATOM 3210 C C . ALA A 1 393 ? 9.845 14.330 -21.445 1.00 81.94 393 ALA A C 1
ATOM 3212 O O . ALA A 1 393 ? 10.974 14.592 -21.857 1.00 81.94 393 ALA A O 1
ATOM 3213 N N . LYS A 1 394 ? 8.805 14.170 -22.273 1.00 72.19 394 LYS A N 1
ATOM 3214 C CA . LYS A 1 394 ? 8.883 14.411 -23.728 1.00 72.19 394 LYS A CA 1
ATOM 3215 C C . LYS A 1 394 ? 8.427 15.825 -24.087 1.00 72.19 394 LYS A C 1
ATOM 3217 O O . LYS A 1 394 ? 9.025 16.486 -24.923 1.00 72.19 394 LYS A O 1
ATOM 3222 N N . ASN A 1 395 ? 7.341 16.273 -23.467 1.00 68.12 395 ASN A N 1
ATOM 3223 C CA . ASN A 1 395 ? 6.791 17.628 -23.521 1.00 68.12 395 ASN A CA 1
ATOM 3224 C C . ASN A 1 395 ? 5.905 17.839 -22.274 1.00 68.12 395 ASN A C 1
ATOM 3226 O O . ASN A 1 395 ? 5.890 16.967 -21.404 1.00 68.12 395 ASN A O 1
ATOM 3230 N N . GLN A 1 396 ? 5.191 18.970 -22.162 1.00 62.16 396 GLN A N 1
ATOM 3231 C CA . GLN A 1 396 ? 4.421 19.316 -20.949 1.00 62.16 396 GLN A CA 1
ATOM 3232 C C . GLN A 1 396 ? 3.436 18.217 -20.497 1.00 62.16 396 GLN A C 1
ATOM 3234 O O . GLN A 1 396 ? 3.182 18.103 -19.300 1.00 62.16 396 GLN A O 1
ATOM 3239 N N . ASP A 1 397 ? 2.974 17.359 -21.417 1.00 72.12 397 ASP A N 1
ATOM 3240 C CA . ASP A 1 397 ? 1.899 16.396 -21.164 1.00 72.12 397 ASP A CA 1
ATOM 3241 C C . ASP A 1 397 ? 2.230 14.957 -21.589 1.00 72.12 397 ASP A C 1
ATOM 3243 O O . ASP A 1 397 ? 1.316 14.160 -21.775 1.00 72.12 397 ASP A O 1
ATOM 3247 N N . LYS A 1 398 ? 3.502 14.589 -21.791 1.00 82.56 398 LYS A N 1
ATOM 3248 C CA . LYS A 1 398 ? 3.865 13.210 -22.175 1.00 82.56 398 LYS A CA 1
ATOM 3249 C C . LYS A 1 398 ? 5.100 12.706 -21.456 1.00 82.56 398 LYS A C 1
ATOM 3251 O O . LYS A 1 398 ? 6.117 13.402 -21.376 1.00 82.56 398 LYS A O 1
ATOM 3256 N N . VAL A 1 399 ? 5.033 11.448 -21.032 1.00 85.88 399 VAL A N 1
ATOM 3257 C CA . VAL A 1 399 ? 6.162 10.720 -20.450 1.00 85.88 399 VAL A CA 1
ATOM 3258 C C . VAL A 1 399 ? 6.643 9.695 -21.466 1.00 85.88 399 VAL A C 1
ATOM 3260 O O . VAL A 1 399 ? 5.881 8.864 -21.956 1.00 85.88 399 VAL A O 1
ATOM 3263 N N . ASN A 1 400 ? 7.920 9.787 -21.812 1.00 88.25 400 ASN A N 1
ATOM 3264 C CA . ASN A 1 400 ? 8.636 8.765 -22.560 1.00 88.25 400 ASN A CA 1
ATOM 3265 C C . ASN A 1 400 ? 9.058 7.677 -21.565 1.00 88.25 400 ASN A C 1
ATOM 3267 O O . ASN A 1 400 ? 9.693 7.984 -20.555 1.00 88.25 400 ASN A O 1
ATOM 3271 N N . THR A 1 401 ? 8.769 6.416 -21.876 1.00 90.56 401 THR A N 1
ATOM 3272 C CA . THR A 1 401 ? 9.109 5.248 -21.058 1.00 90.56 401 THR A CA 1
ATOM 3273 C C . THR A 1 401 ? 9.997 4.287 -21.843 1.00 90.56 401 THR A C 1
ATOM 3275 O O . THR A 1 401 ? 9.726 3.957 -23.000 1.00 90.56 401 THR A O 1
ATOM 3278 N N . PHE A 1 402 ? 11.067 3.811 -21.211 1.00 90.38 402 PHE A N 1
ATOM 3279 C CA . PHE A 1 402 ? 11.968 2.813 -21.775 1.00 90.38 402 PHE A CA 1
ATOM 3280 C C . PHE A 1 402 ? 12.149 1.657 -20.797 1.00 90.38 402 PHE A C 1
ATOM 3282 O O . PHE A 1 402 ? 12.602 1.847 -19.672 1.00 90.38 402 PHE A O 1
ATOM 3289 N N . ILE A 1 403 ? 11.786 0.453 -21.235 1.00 90.56 403 ILE A N 1
ATOM 3290 C CA . ILE A 1 403 ? 11.841 -0.762 -20.421 1.00 90.56 403 ILE A CA 1
ATOM 3291 C C . ILE A 1 403 ? 12.960 -1.653 -20.939 1.00 90.56 403 ILE A C 1
ATOM 3293 O O . ILE A 1 403 ? 13.092 -1.851 -22.149 1.00 90.56 403 ILE A O 1
ATOM 3297 N N . ARG A 1 404 ? 13.745 -2.210 -20.017 1.00 89.25 404 ARG A N 1
ATOM 3298 C CA . ARG A 1 404 ? 14.810 -3.174 -20.298 1.00 89.25 404 ARG A CA 1
ATOM 3299 C C . ARG A 1 404 ? 14.705 -4.354 -19.343 1.00 89.25 404 ARG A C 1
ATOM 3301 O O . ARG A 1 404 ? 14.613 -4.146 -18.136 1.00 89.25 404 ARG A O 1
ATOM 3308 N N . ILE A 1 405 ? 14.764 -5.569 -19.879 1.00 90.94 405 ILE A N 1
ATOM 3309 C CA . ILE A 1 405 ? 14.782 -6.804 -19.093 1.00 90.94 405 ILE A CA 1
ATOM 3310 C C . ILE A 1 405 ? 16.120 -7.505 -19.287 1.00 90.94 405 ILE A C 1
ATOM 3312 O O . ILE A 1 405 ? 16.522 -7.736 -20.427 1.00 90.94 405 ILE A O 1
ATOM 3316 N N . LEU A 1 406 ? 16.794 -7.840 -18.188 1.00 89.00 406 LEU A N 1
ATOM 3317 C CA . LEU A 1 406 ? 18.102 -8.496 -18.187 1.00 89.00 406 LEU A CA 1
ATOM 3318 C C . LEU A 1 406 ? 18.059 -9.771 -17.331 1.00 89.00 406 LEU A C 1
ATOM 3320 O O . LEU A 1 406 ? 17.387 -9.764 -16.300 1.00 89.00 406 LEU A O 1
ATOM 3324 N N . PRO A 1 407 ? 18.771 -10.847 -17.705 1.00 88.88 407 PRO A N 1
ATOM 3325 C CA . PRO A 1 407 ? 18.947 -12.010 -16.841 1.00 88.88 407 PRO A CA 1
ATOM 3326 C C . PRO A 1 407 ? 19.863 -11.663 -15.658 1.00 88.88 407 PRO A C 1
ATOM 3328 O O . PRO A 1 407 ? 20.775 -10.844 -15.803 1.00 88.88 407 PRO A O 1
ATOM 3331 N N . MET A 1 408 ? 19.638 -12.288 -14.500 1.00 85.50 408 MET A N 1
ATOM 3332 C CA . MET A 1 408 ? 20.483 -12.079 -13.318 1.00 85.50 408 MET A CA 1
ATOM 3333 C C . MET A 1 408 ? 21.556 -13.156 -13.164 1.00 85.50 408 MET A C 1
ATOM 3335 O O . MET A 1 408 ? 22.709 -12.849 -12.866 1.00 85.50 408 MET A O 1
ATOM 3339 N N . GLU A 1 409 ? 21.191 -14.414 -13.382 1.00 79.75 409 GLU A N 1
ATOM 3340 C CA . GLU A 1 409 ? 22.061 -15.564 -13.138 1.00 79.75 409 GLU A CA 1
ATOM 3341 C C . GLU A 1 409 ? 22.791 -16.025 -14.409 1.00 79.75 409 GLU A C 1
ATOM 3343 O O . GLU A 1 409 ? 23.888 -16.583 -14.340 1.00 79.75 409 GLU A O 1
ATOM 3348 N N . THR A 1 410 ? 22.207 -15.775 -15.583 1.00 79.56 410 THR A N 1
ATOM 3349 C CA . THR A 1 410 ? 22.674 -16.287 -16.880 1.00 79.56 410 THR A CA 1
ATOM 3350 C C . THR A 1 410 ? 23.192 -15.183 -17.803 1.00 79.56 410 THR A C 1
ATOM 3352 O O . THR A 1 410 ? 22.965 -13.995 -17.591 1.00 79.56 410 THR A O 1
ATOM 3355 N N . ASP A 1 411 ? 23.913 -15.572 -18.861 1.00 79.00 411 ASP A N 1
ATOM 3356 C CA . ASP A 1 411 ? 24.408 -14.626 -19.874 1.00 79.00 411 ASP A CA 1
ATOM 3357 C C . ASP A 1 411 ? 23.324 -14.173 -20.861 1.00 79.00 411 ASP A C 1
ATOM 3359 O O . ASP A 1 411 ? 23.509 -13.168 -21.545 1.00 79.00 411 ASP A O 1
ATOM 3363 N N . SER A 1 412 ? 22.220 -14.912 -20.966 1.00 83.88 412 SER A N 1
ATOM 3364 C CA . SER A 1 412 ? 21.113 -14.642 -21.882 1.00 83.88 412 SER A CA 1
ATOM 3365 C C . SER A 1 412 ? 19.777 -14.972 -21.234 1.00 83.88 412 SER A C 1
ATOM 3367 O O . SER A 1 412 ? 19.690 -15.868 -20.388 1.00 83.88 412 SER A O 1
ATOM 3369 N N . LEU A 1 413 ? 18.733 -14.264 -21.661 1.00 87.19 413 LEU A N 1
ATOM 3370 C CA . LEU A 1 413 ? 17.364 -14.602 -21.304 1.00 87.19 413 LEU A CA 1
ATOM 3371 C C . LEU A 1 413 ? 17.034 -16.010 -21.828 1.00 87.19 413 LEU A C 1
ATOM 3373 O O . LEU A 1 413 ? 17.522 -16.395 -22.897 1.00 87.19 413 LEU A O 1
ATOM 3377 N N . PRO A 1 414 ? 16.243 -16.803 -21.090 1.00 88.38 414 PRO A N 1
ATOM 3378 C CA . PRO A 1 414 ? 15.883 -18.136 -21.540 1.00 88.38 414 PRO A CA 1
ATOM 3379 C C . PRO A 1 414 ? 15.075 -18.096 -22.852 1.00 88.38 414 PRO A C 1
ATOM 3381 O O . PRO A 1 414 ? 14.282 -17.172 -23.057 1.00 88.38 414 PRO A O 1
ATOM 3384 N N . PRO A 1 415 ? 15.211 -19.108 -23.728 1.00 87.56 415 PRO A N 1
ATOM 3385 C CA . PRO A 1 415 ? 14.402 -19.203 -24.940 1.00 87.56 415 PRO A CA 1
ATOM 3386 C C . PRO A 1 415 ? 12.899 -19.195 -24.629 1.00 87.56 415 PRO A C 1
ATOM 3388 O O . PRO A 1 415 ? 12.447 -19.891 -23.720 1.00 87.56 415 PRO A O 1
ATOM 3391 N N . GLY A 1 416 ? 12.125 -18.425 -25.397 1.00 88.25 416 GLY A N 1
ATOM 3392 C CA . GLY A 1 416 ? 10.677 -18.283 -25.202 1.00 88.25 416 GLY A CA 1
ATOM 3393 C C . GLY A 1 416 ? 10.277 -17.321 -24.076 1.00 88.25 416 GLY A C 1
ATOM 3394 O O . GLY A 1 416 ? 9.084 -17.151 -23.823 1.00 88.25 416 GLY A O 1
ATOM 3395 N N . PHE A 1 417 ? 11.243 -16.678 -23.408 1.00 93.94 417 PHE A N 1
ATOM 3396 C CA . PHE A 1 417 ? 10.961 -15.575 -22.495 1.00 93.94 417 PHE A CA 1
ATOM 3397 C C . PHE A 1 417 ? 10.410 -14.379 -23.281 1.00 93.94 417 PHE A C 1
ATOM 3399 O O . PHE A 1 417 ? 10.996 -13.963 -24.280 1.00 93.94 417 PHE A O 1
ATOM 3406 N N . ALA A 1 418 ? 9.303 -13.797 -22.830 1.00 95.69 418 ALA A N 1
ATOM 3407 C CA . ALA A 1 418 ? 8.667 -12.666 -23.490 1.00 95.69 418 ALA A CA 1
ATOM 3408 C C . ALA A 1 418 ? 8.304 -11.553 -22.505 1.00 95.69 418 ALA A C 1
ATOM 3410 O O . ALA A 1 418 ? 7.867 -11.802 -21.383 1.00 95.69 418 ALA A O 1
ATOM 3411 N N . MET A 1 419 ? 8.447 -10.315 -22.970 1.00 96.50 419 MET A N 1
ATOM 3412 C CA . MET A 1 419 ? 7.909 -9.117 -22.337 1.00 96.50 419 MET A CA 1
ATOM 3413 C C . MET A 1 419 ? 6.710 -8.626 -23.145 1.00 96.50 419 MET A C 1
ATOM 3415 O O . MET A 1 419 ? 6.819 -8.387 -24.349 1.00 96.50 419 MET A O 1
ATOM 3419 N N . GLU A 1 420 ? 5.585 -8.423 -22.474 1.00 96.69 420 GLU A N 1
ATOM 3420 C CA . GLU A 1 420 ? 4.382 -7.811 -23.020 1.00 96.69 420 GLU A CA 1
ATOM 3421 C C . GLU A 1 420 ? 4.091 -6.489 -22.314 1.00 96.69 420 GLU A C 1
ATOM 3423 O O . GLU A 1 420 ? 4.125 -6.406 -21.088 1.00 96.69 420 GLU A O 1
ATOM 3428 N N . ILE A 1 421 ? 3.780 -5.456 -23.090 1.00 95.38 421 ILE A N 1
ATOM 3429 C CA . ILE A 1 421 ? 3.208 -4.205 -22.601 1.00 95.38 421 ILE A CA 1
ATOM 3430 C C . ILE A 1 421 ? 1.709 -4.289 -22.838 1.00 95.38 421 ILE A C 1
ATOM 3432 O O . ILE A 1 421 ? 1.275 -4.582 -23.955 1.00 95.38 421 ILE A O 1
ATOM 3436 N N . ILE A 1 422 ? 0.936 -4.064 -21.785 1.00 94.25 422 ILE A N 1
ATOM 3437 C CA . ILE A 1 422 ? -0.500 -4.330 -21.737 1.00 94.25 422 ILE A CA 1
ATOM 3438 C C . ILE A 1 422 ? -1.224 -3.047 -21.371 1.00 94.25 422 ILE A C 1
ATOM 3440 O O . ILE A 1 422 ? -0.788 -2.342 -20.470 1.00 94.25 422 ILE A O 1
ATOM 3444 N N . GLU A 1 423 ? -2.317 -2.743 -22.053 1.00 89.50 423 GLU A N 1
ATOM 3445 C CA . GLU A 1 423 ? -3.163 -1.590 -21.740 1.00 89.50 423 GLU A CA 1
ATOM 3446 C C . GLU A 1 423 ? -4.134 -1.897 -20.586 1.00 89.50 423 GLU A C 1
ATOM 3448 O O . GLU A 1 423 ? -4.325 -3.050 -20.196 1.00 89.50 423 GLU A O 1
ATOM 3453 N N . GLU A 1 424 ? -4.809 -0.872 -20.059 1.00 81.75 424 GLU A N 1
ATOM 3454 C CA . GLU A 1 424 ? -5.809 -1.015 -18.986 1.00 81.75 424 GLU A CA 1
ATOM 3455 C C . GLU A 1 424 ? -6.898 -2.057 -19.291 1.00 81.75 424 GLU A C 1
ATOM 3457 O O . GLU A 1 424 ? -7.323 -2.815 -18.421 1.00 81.75 424 GLU A O 1
ATOM 3462 N N . ASN A 1 425 ? -7.321 -2.126 -20.555 1.00 80.00 425 ASN A N 1
ATOM 3463 C CA . ASN A 1 425 ? -8.342 -3.055 -21.044 1.00 80.00 425 ASN A CA 1
ATOM 3464 C C . ASN A 1 425 ? -7.848 -4.517 -21.152 1.00 80.00 425 ASN A C 1
ATOM 3466 O O . ASN A 1 425 ? -8.608 -5.390 -21.573 1.00 80.00 425 ASN A O 1
ATOM 3470 N N . GLY A 1 426 ? -6.585 -4.793 -20.803 1.00 80.94 426 GLY A N 1
ATOM 3471 C CA . GLY A 1 426 ? -5.962 -6.114 -20.879 1.00 80.94 426 GLY A CA 1
ATOM 3472 C C . GLY A 1 426 ? -5.459 -6.506 -22.271 1.00 80.94 426 GLY A C 1
ATOM 3473 O O . GLY A 1 426 ? -4.940 -7.612 -22.435 1.00 80.94 426 GLY A O 1
ATOM 3474 N N . SER A 1 427 ? -5.595 -5.634 -23.274 1.00 88.88 427 SER A N 1
ATOM 3475 C CA . SER A 1 427 ? -5.053 -5.862 -24.613 1.00 88.88 427 SER A CA 1
ATOM 3476 C C . SER A 1 427 ? -3.536 -5.685 -24.637 1.00 88.88 427 SER A C 1
ATOM 3478 O O . SER A 1 427 ? -2.961 -4.889 -23.894 1.00 88.88 427 SER A O 1
ATOM 3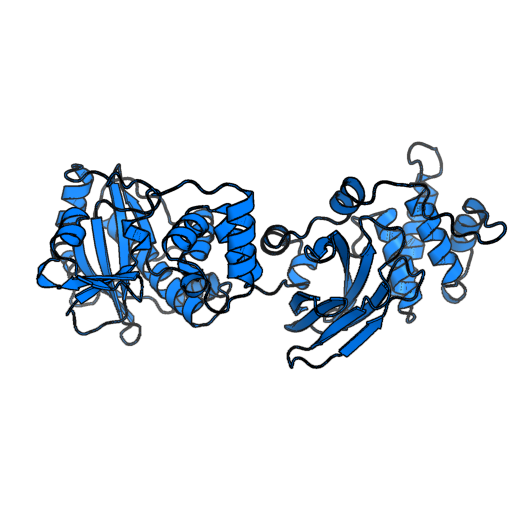480 N N . ILE A 1 428 ? -2.870 -6.462 -25.488 1.00 94.31 428 ILE A N 1
ATOM 3481 C CA . ILE A 1 428 ? -1.416 -6.409 -25.639 1.00 94.31 428 ILE A CA 1
ATOM 3482 C C . ILE A 1 428 ? -1.082 -5.283 -26.618 1.00 94.31 428 ILE A C 1
ATOM 3484 O O . ILE A 1 428 ? -1.286 -5.425 -27.823 1.00 94.31 428 ILE A O 1
ATOM 3488 N N . PHE A 1 429 ? -0.514 -4.196 -26.101 1.00 93.06 429 PHE A N 1
ATOM 3489 C CA . PHE A 1 429 ? 0.043 -3.112 -26.905 1.00 93.06 429 PHE A CA 1
ATOM 3490 C C . PHE A 1 429 ? 1.283 -3.580 -27.675 1.00 93.06 429 PHE A C 1
ATOM 3492 O O . PHE A 1 429 ? 1.449 -3.306 -28.867 1.00 93.06 429 PHE A O 1
ATOM 3499 N N . ARG A 1 430 ? 2.171 -4.325 -27.002 1.00 95.69 430 ARG A N 1
ATOM 3500 C CA . ARG A 1 430 ? 3.394 -4.851 -27.619 1.00 95.69 430 ARG A CA 1
ATOM 3501 C C . ARG A 1 430 ? 3.857 -6.143 -26.967 1.00 95.69 430 ARG A C 1
ATOM 3503 O O . ARG A 1 430 ? 3.871 -6.228 -25.752 1.00 95.69 430 ARG A O 1
ATOM 3510 N N . ARG A 1 431 ? 4.352 -7.091 -27.769 1.00 96.06 431 ARG A N 1
ATOM 3511 C CA . ARG A 1 431 ? 5.106 -8.271 -27.314 1.00 96.06 431 ARG A CA 1
ATOM 3512 C C . ARG A 1 431 ? 6.523 -8.250 -27.894 1.00 96.06 431 ARG A C 1
ATOM 3514 O O . ARG A 1 431 ? 6.709 -7.938 -29.074 1.00 96.06 431 ARG A O 1
ATOM 3521 N N . VAL A 1 432 ? 7.516 -8.546 -27.062 1.00 94.38 432 VAL A N 1
ATOM 3522 C CA . VAL A 1 432 ? 8.931 -8.702 -27.426 1.00 94.38 432 VAL A CA 1
ATOM 3523 C C . VAL A 1 432 ? 9.408 -10.030 -26.855 1.00 94.38 432 VAL A C 1
ATOM 3525 O O . VAL A 1 432 ? 9.364 -10.229 -25.646 1.00 94.38 432 VAL A O 1
ATOM 3528 N N . GLU A 1 433 ? 9.835 -10.942 -27.719 1.00 94.06 433 GLU A N 1
ATOM 3529 C CA . GLU A 1 433 ? 10.297 -12.277 -27.339 1.00 94.06 433 GLU A CA 1
ATOM 3530 C C . GLU A 1 433 ? 11.821 -12.352 -27.437 1.00 94.06 433 GLU A C 1
ATOM 3532 O O . GLU A 1 433 ? 12.408 -11.801 -28.369 1.00 94.06 433 GLU A O 1
ATOM 3537 N N . ALA A 1 434 ? 12.451 -13.001 -26.461 1.00 90.62 434 ALA A N 1
ATOM 3538 C CA . ALA A 1 434 ? 13.889 -13.194 -26.417 1.00 90.62 434 ALA A CA 1
ATOM 3539 C C . ALA A 1 434 ? 14.326 -14.253 -27.437 1.00 90.62 434 ALA A C 1
ATOM 3541 O O . ALA A 1 434 ? 13.844 -15.389 -27.441 1.00 90.62 434 ALA A O 1
ATOM 3542 N N . GLY A 1 435 ? 15.286 -13.890 -28.283 1.00 86.44 435 GLY A N 1
ATOM 3543 C CA . GLY A 1 435 ? 16.024 -14.825 -29.119 1.00 86.44 435 GLY A CA 1
ATOM 3544 C C . GLY A 1 435 ? 17.002 -15.693 -28.317 1.00 86.44 435 GLY A C 1
ATOM 3545 O O . GLY A 1 435 ? 17.297 -15.435 -27.153 1.00 86.44 435 GLY A O 1
ATOM 3546 N N . LEU A 1 436 ? 17.572 -16.711 -28.975 1.00 75.00 436 LEU A N 1
ATOM 3547 C CA . LEU A 1 436 ? 18.448 -17.734 -28.367 1.00 75.00 436 LEU A CA 1
ATOM 3548 C C . LEU A 1 436 ? 19.674 -17.193 -27.606 1.00 75.00 436 LEU A C 1
ATOM 3550 O O . LEU A 1 436 ? 20.228 -17.903 -26.772 1.00 75.00 436 LEU A O 1
ATOM 3554 N N . TYR A 1 437 ? 20.113 -15.970 -27.907 1.00 79.94 437 TYR A N 1
ATOM 3555 C CA . TYR A 1 437 ? 21.295 -15.344 -27.306 1.00 79.94 437 TYR A CA 1
ATOM 3556 C C . TYR A 1 437 ? 21.021 -13.921 -26.822 1.00 79.94 437 TYR A C 1
ATOM 3558 O O . TYR A 1 437 ? 21.963 -13.172 -26.539 1.00 79.94 437 TYR A O 1
ATOM 3566 N N . ASP A 1 438 ? 19.747 -13.534 -26.738 1.00 80.25 438 ASP A N 1
ATOM 3567 C CA . ASP A 1 438 ? 19.394 -12.187 -26.326 1.00 80.25 438 ASP A CA 1
ATOM 3568 C C . ASP A 1 438 ? 19.712 -12.015 -24.846 1.00 80.25 438 ASP A C 1
ATOM 3570 O O . ASP A 1 438 ? 19.121 -12.627 -23.958 1.00 80.25 438 ASP A O 1
ATOM 3574 N N . ARG A 1 439 ? 20.688 -11.152 -24.579 1.00 83.00 439 ARG A N 1
ATOM 3575 C CA . ARG A 1 439 ? 21.061 -10.745 -23.217 1.00 83.00 439 ARG A CA 1
ATOM 3576 C C . ARG A 1 439 ? 20.111 -9.710 -22.640 1.00 83.00 439 ARG A C 1
ATOM 3578 O O . ARG A 1 439 ? 20.172 -9.396 -21.458 1.00 83.00 439 ARG A O 1
ATOM 3585 N N . ILE A 1 440 ? 19.294 -9.128 -23.506 1.00 85.00 440 ILE A N 1
ATOM 3586 C CA . ILE A 1 440 ? 18.385 -8.057 -23.176 1.00 85.00 440 ILE A CA 1
ATOM 3587 C C . ILE A 1 440 ? 17.235 -8.048 -24.169 1.00 85.00 440 ILE A C 1
ATOM 3589 O O . ILE A 1 440 ? 17.451 -8.125 -25.377 1.00 85.00 440 ILE A O 1
ATOM 3593 N N . ILE A 1 441 ? 16.025 -7.880 -23.654 1.00 88.38 441 ILE A N 1
ATOM 3594 C CA . ILE A 1 441 ? 14.892 -7.408 -24.447 1.00 88.38 441 ILE A CA 1
ATOM 3595 C C . ILE A 1 441 ? 14.498 -6.033 -23.936 1.00 88.38 441 ILE A C 1
ATOM 3597 O O . ILE A 1 441 ? 14.603 -5.737 -22.744 1.00 88.38 441 ILE A O 1
ATOM 3601 N N . GLN A 1 442 ? 14.107 -5.158 -24.853 1.00 90.50 442 GLN A N 1
ATOM 3602 C CA . GLN A 1 442 ? 13.861 -3.767 -24.519 1.00 90.50 442 GLN A CA 1
ATOM 3603 C C . GLN A 1 442 ? 12.829 -3.150 -25.454 1.00 90.50 442 GLN A C 1
ATOM 3605 O O . GLN A 1 442 ? 12.715 -3.548 -26.614 1.00 90.50 442 GLN A O 1
ATOM 3610 N N . TYR A 1 443 ? 12.087 -2.169 -24.953 1.00 91.12 443 TYR A N 1
ATOM 3611 C CA . TYR A 1 443 ? 11.097 -1.459 -25.753 1.00 91.12 443 TYR A CA 1
ATOM 3612 C C . TYR A 1 443 ? 10.880 -0.038 -25.241 1.00 91.12 443 TYR A C 1
ATOM 3614 O O . TYR A 1 443 ? 10.894 0.204 -24.034 1.00 91.12 443 TYR A O 1
ATOM 3622 N N . LYS A 1 444 ? 10.686 0.891 -26.179 1.00 89.56 444 LYS A N 1
ATOM 3623 C CA . LYS A 1 444 ? 10.490 2.324 -25.939 1.00 89.56 444 LYS A CA 1
ATOM 3624 C C . LYS A 1 444 ? 9.095 2.713 -26.404 1.00 89.56 444 LYS A C 1
ATOM 3626 O O . LYS A 1 444 ? 8.665 2.281 -27.470 1.00 89.56 444 LYS A O 1
ATOM 3631 N N . PHE A 1 445 ? 8.406 3.519 -25.614 1.00 90.00 445 PHE A N 1
ATOM 3632 C CA . PHE A 1 445 ? 7.103 4.076 -25.961 1.00 90.00 445 PHE A CA 1
ATOM 3633 C C . PHE A 1 445 ? 6.869 5.371 -25.182 1.00 90.00 445 PHE A C 1
ATOM 3635 O O . PHE A 1 445 ? 7.713 5.804 -24.398 1.00 90.00 445 PHE A O 1
ATOM 3642 N N . TRP A 1 446 ? 5.733 6.009 -25.419 1.00 88.94 446 TRP A N 1
ATOM 3643 C CA . TRP A 1 446 ? 5.294 7.187 -24.685 1.00 88.94 446 TRP A CA 1
ATOM 3644 C C . TRP A 1 446 ? 3.803 7.079 -24.403 1.00 88.94 446 TRP A C 1
ATOM 3646 O O . TRP A 1 446 ? 3.092 6.391 -25.135 1.00 88.94 446 TRP A O 1
ATOM 3656 N N . GLY A 1 447 ? 3.341 7.791 -23.383 1.00 87.12 447 GLY A N 1
ATOM 3657 C CA . GLY A 1 447 ? 1.918 7.920 -23.092 1.00 87.12 447 GLY A CA 1
ATOM 3658 C C . GLY A 1 447 ? 1.584 9.231 -22.396 1.00 87.12 447 GLY A C 1
ATOM 3659 O O . GLY A 1 447 ? 2.467 10.052 -22.107 1.00 87.12 447 GLY A O 1
ATOM 3660 N N . ASN A 1 448 ? 0.290 9.439 -22.200 1.00 86.69 448 ASN A N 1
ATOM 3661 C CA . ASN A 1 448 ? -0.281 10.624 -21.578 1.00 86.69 448 ASN A CA 1
ATOM 3662 C C . ASN A 1 448 ? -0.509 10.391 -20.071 1.00 86.69 448 ASN A C 1
ATOM 3664 O O . ASN A 1 448 ? -0.799 9.266 -19.663 1.00 86.69 448 ASN A O 1
ATOM 3668 N N . PRO A 1 449 ? -0.433 11.444 -19.239 1.00 81.81 449 PRO A N 1
ATOM 3669 C CA . PRO A 1 449 ? -0.727 11.370 -17.817 1.00 81.81 449 PRO A CA 1
ATOM 3670 C C . PRO A 1 449 ? -2.079 10.716 -17.526 1.00 81.81 449 PRO A C 1
ATOM 3672 O O . PRO A 1 449 ? -3.100 11.114 -18.090 1.00 81.81 449 PRO A O 1
ATOM 3675 N N . GLY A 1 450 ? -2.083 9.746 -16.617 1.00 78.56 450 GLY A N 1
ATOM 3676 C CA . GLY A 1 450 ? -3.261 8.971 -16.233 1.00 78.56 450 GLY A CA 1
ATOM 3677 C C . GLY A 1 450 ? -3.505 7.711 -17.067 1.00 78.56 450 GLY A C 1
ATOM 3678 O O . GLY A 1 450 ? -4.385 6.934 -16.706 1.00 78.56 450 GLY A O 1
ATOM 3679 N N . GLU A 1 451 ? -2.745 7.465 -18.139 1.00 86.00 451 GLU A N 1
ATOM 3680 C CA . GLU A 1 451 ? -2.836 6.206 -18.886 1.00 86.00 451 GLU A CA 1
ATOM 3681 C C . GLU A 1 451 ? -2.220 5.051 -18.089 1.00 86.00 451 GLU A C 1
ATOM 3683 O O . GLU A 1 451 ? -1.089 5.136 -17.600 1.00 86.00 451 GLU A O 1
ATOM 3688 N N . TYR A 1 452 ? -2.961 3.949 -17.974 1.00 88.38 452 TYR A N 1
ATOM 3689 C CA . TYR A 1 452 ? -2.495 2.732 -17.317 1.00 88.38 452 TYR A CA 1
ATOM 3690 C C . TYR A 1 452 ? -1.810 1.797 -18.305 1.00 88.38 452 TYR A C 1
ATOM 3692 O O . TYR A 1 452 ? -2.321 1.537 -19.397 1.00 88.38 452 TYR A O 1
ATOM 3700 N N . PHE A 1 453 ? -0.701 1.202 -17.870 1.00 92.12 453 PHE A N 1
ATOM 3701 C CA . PHE A 1 453 ? -0.102 0.076 -18.571 1.00 92.12 453 PHE A CA 1
ATOM 3702 C C . PHE A 1 453 ? 0.492 -0.955 -17.605 1.00 92.12 453 PHE A C 1
ATOM 3704 O O . PHE A 1 453 ? 0.929 -0.645 -16.495 1.00 92.12 453 PHE A O 1
ATOM 3711 N N . GLY A 1 454 ? 0.515 -2.209 -18.038 1.00 91.88 454 GLY A N 1
ATOM 3712 C CA . GLY A 1 454 ? 1.189 -3.316 -17.376 1.00 91.88 454 GLY A CA 1
ATOM 3713 C C . GLY A 1 454 ? 2.421 -3.764 -18.155 1.00 91.88 454 GLY A C 1
ATOM 3714 O O . GLY A 1 454 ? 2.453 -3.687 -19.382 1.00 91.88 454 GLY A O 1
ATOM 3715 N N . VAL A 1 455 ? 3.424 -4.265 -17.444 1.00 94.81 455 VAL A N 1
ATOM 3716 C CA . VAL A 1 455 ? 4.568 -4.987 -18.006 1.00 94.81 455 VAL A CA 1
ATOM 3717 C C . VAL A 1 455 ? 4.467 -6.422 -17.535 1.00 94.81 455 VAL A C 1
ATOM 3719 O O . VAL A 1 455 ? 4.722 -6.718 -16.367 1.00 94.81 455 VAL A O 1
ATOM 3722 N N . ARG A 1 456 ? 4.072 -7.310 -18.442 1.00 94.88 456 ARG A N 1
ATOM 3723 C CA . ARG A 1 456 ? 3.949 -8.737 -18.183 1.00 94.88 456 ARG A CA 1
ATOM 3724 C C . ARG A 1 456 ? 5.176 -9.467 -18.707 1.00 94.88 456 ARG A C 1
ATOM 3726 O O . ARG A 1 456 ? 5.547 -9.335 -19.867 1.00 94.88 456 ARG A O 1
ATOM 3733 N N . LEU A 1 457 ? 5.798 -10.248 -17.841 1.00 95.31 457 LEU A N 1
ATOM 3734 C CA . LEU A 1 457 ? 6.933 -11.105 -18.138 1.00 95.31 457 LEU A CA 1
ATOM 3735 C C . LEU A 1 457 ? 6.442 -12.549 -18.131 1.00 95.31 457 LEU A C 1
ATOM 3737 O O . LEU A 1 457 ? 5.836 -12.988 -17.152 1.00 95.31 457 LEU A O 1
ATOM 3741 N N . GLN A 1 458 ? 6.675 -13.265 -19.224 1.00 93.19 458 GLN A N 1
ATOM 3742 C CA . GLN A 1 458 ? 6.166 -14.615 -19.431 1.00 93.19 458 GLN A CA 1
ATOM 3743 C C . GLN A 1 458 ? 7.290 -15.563 -19.840 1.00 93.19 458 GLN A C 1
ATOM 3745 O O . GLN A 1 458 ? 8.081 -15.251 -20.727 1.00 93.19 458 GLN A O 1
ATOM 3750 N N . ILE A 1 459 ? 7.296 -16.757 -19.251 1.00 91.56 459 ILE A N 1
ATOM 3751 C CA . ILE A 1 459 ? 8.113 -17.888 -19.689 1.00 91.56 459 ILE A CA 1
ATOM 3752 C C . ILE A 1 459 ? 7.353 -19.193 -19.440 1.00 91.56 459 ILE A C 1
ATOM 3754 O O . ILE A 1 459 ? 7.002 -19.527 -18.310 1.00 91.56 459 ILE A O 1
ATOM 3758 N N . GLY A 1 460 ? 7.051 -19.924 -20.516 1.00 86.88 460 GLY A N 1
ATOM 3759 C CA . GLY A 1 460 ? 6.146 -21.073 -20.440 1.00 86.88 460 GLY A CA 1
ATOM 3760 C C . GLY A 1 460 ? 4.780 -20.672 -19.865 1.00 86.88 460 GLY A C 1
ATOM 3761 O O . GLY A 1 460 ? 4.097 -19.807 -20.421 1.00 86.88 460 GLY A O 1
ATOM 3762 N N . GLU A 1 461 ? 4.401 -21.297 -18.748 1.00 84.88 461 GLU A N 1
ATOM 3763 C CA . GLU A 1 461 ? 3.161 -21.015 -18.009 1.00 84.88 461 GLU A CA 1
ATOM 3764 C C . GLU A 1 461 ? 3.343 -19.991 -16.873 1.00 84.88 461 GLU A C 1
ATOM 3766 O O . GLU A 1 461 ? 2.351 -19.489 -16.342 1.00 84.88 461 GLU A O 1
ATOM 3771 N N . GLU A 1 462 ? 4.582 -19.651 -16.491 1.00 87.50 462 GLU A N 1
ATOM 3772 C CA . GLU A 1 462 ? 4.820 -18.679 -15.422 1.00 87.50 462 GLU A CA 1
ATOM 3773 C C . GLU A 1 462 ? 4.699 -17.249 -15.962 1.00 87.50 462 GLU A C 1
ATOM 3775 O O . GLU A 1 462 ? 5.333 -16.867 -16.950 1.00 87.50 462 GLU A O 1
ATOM 3780 N N . ILE A 1 463 ? 3.866 -16.452 -15.288 1.00 90.00 463 ILE A N 1
ATOM 3781 C CA . ILE A 1 463 ? 3.576 -15.061 -15.634 1.00 90.00 463 ILE A CA 1
ATOM 3782 C C . ILE A 1 463 ? 3.807 -14.182 -14.402 1.00 90.00 463 ILE A C 1
ATOM 3784 O O . ILE A 1 463 ? 3.317 -14.474 -13.308 1.00 90.00 463 ILE A O 1
ATOM 3788 N N . LYS A 1 464 ? 4.525 -13.075 -14.593 1.00 89.94 464 LYS A N 1
ATOM 3789 C CA . LYS A 1 464 ? 4.703 -11.995 -13.613 1.00 89.94 464 LYS A CA 1
ATOM 3790 C C . LYS A 1 464 ? 4.254 -10.689 -14.246 1.00 89.94 464 LYS A C 1
ATOM 3792 O O . LYS A 1 464 ? 4.460 -10.495 -15.438 1.00 89.94 464 LYS A O 1
ATOM 3797 N N . GLU A 1 465 ? 3.652 -9.792 -13.477 1.00 89.94 465 GLU A N 1
ATOM 3798 C CA . GLU A 1 465 ? 3.131 -8.533 -14.012 1.00 89.94 465 GLU A CA 1
ATOM 3799 C C . GLU A 1 465 ? 3.410 -7.377 -13.049 1.00 89.94 465 GLU A C 1
ATOM 3801 O O . GLU A 1 465 ? 3.140 -7.473 -11.853 1.00 89.94 465 GLU A O 1
ATOM 3806 N N . GLU A 1 466 ? 3.932 -6.273 -13.579 1.00 88.88 466 GLU A N 1
ATOM 3807 C CA . GLU A 1 466 ? 4.064 -4.997 -12.876 1.00 88.88 466 GLU A CA 1
ATOM 3808 C C . GLU A 1 466 ? 3.128 -3.970 -13.512 1.00 88.88 466 GLU A C 1
ATOM 3810 O O . GLU A 1 466 ? 2.994 -3.928 -14.731 1.00 88.88 466 GLU A O 1
ATOM 3815 N N . LYS A 1 467 ? 2.471 -3.141 -12.696 1.00 86.69 467 LYS A N 1
ATOM 3816 C CA . LYS A 1 467 ? 1.438 -2.199 -13.153 1.00 86.69 467 LYS A CA 1
ATOM 3817 C C . LYS A 1 467 ? 1.834 -0.763 -12.860 1.00 86.69 467 LYS A C 1
ATOM 3819 O O . LYS A 1 467 ? 2.200 -0.447 -11.722 1.00 86.69 467 LYS A O 1
ATOM 3824 N N . PHE A 1 468 ? 1.664 0.085 -13.865 1.00 87.75 468 PHE A N 1
ATOM 3825 C CA . PHE A 1 468 ? 2.060 1.483 -13.870 1.00 87.75 468 PHE A CA 1
ATOM 3826 C C . PHE A 1 468 ? 0.913 2.382 -14.344 1.00 87.75 468 PHE A C 1
ATOM 3828 O O . PHE A 1 468 ? 0.022 1.953 -15.077 1.00 87.75 468 PHE A O 1
ATOM 3835 N N . VAL A 1 469 ? 0.953 3.637 -13.911 1.00 86.69 469 VAL A N 1
ATOM 3836 C CA . VAL A 1 469 ? 0.172 4.749 -14.450 1.00 86.69 469 VAL A CA 1
ATOM 3837 C C . VAL A 1 469 ? 1.149 5.855 -14.826 1.00 86.69 469 VAL A C 1
ATOM 3839 O O . VAL A 1 469 ? 2.116 6.087 -14.096 1.00 86.69 469 VAL A O 1
ATOM 3842 N N . ILE A 1 470 ? 0.949 6.464 -15.991 1.00 83.31 470 ILE A N 1
ATOM 3843 C CA . ILE A 1 470 ? 1.836 7.498 -16.538 1.00 83.31 470 ILE A CA 1
ATOM 3844 C C . ILE A 1 470 ? 1.643 8.843 -15.840 1.00 83.31 470 ILE A C 1
ATOM 3846 O O . ILE A 1 470 ? 0.473 9.243 -15.635 1.00 83.31 470 ILE A O 1
#

Sequence (470 aa):
MNAFELKFAPDSTIDEAKIIIGGDFKKEARKLVASLSNDTSRQRGFLNLITKTIFLEWLRAVSDLNCQKYSPKELDLDLTIWEFVNGSSVSFGNQKIVLIPGENEDKTSVTIPQEWLMIPQWVGSYYVAADVNLEEDYIEFWGYTTYEEIQSHGEVDRINHYVHLDFGHWKTDINLMVLEAEYGLENIPNVSFVAPLSLAEKERLLSQAEKSLFPRLSLNFFEWLTLVADENFRRRLLASRKTVNLRDWLEKHWDLTLARGWQNLEEFIRKYLQPCPRMAISFRYFNPEEAVGNLLKEDLNNIGYDLLSNLYNYLLNNPLDYEKPGEENRKTQLVSKLAELVDKTDNEDKCWQAALCLNLLDSSHPLSPLGLGKIIPFESLDFSCAILVYIMAKNQDKVNTFIRILPMETDSLPPGFAMEIIEENGSIFRRVEAGLYDRIIQYKFWGNPGEYFGVRLQIGEEIKEEKFVI